Protein AF-A0AAE0TZV7-F1 (afdb_monomer)

Foldseek 3Di:
DDPVVLVVVLVVVLVVQLVVLVPDPPQADADDSLFFKWKWWWWQFALVRQTKIWTQGRSRWIKIARALQLQLQLVVLQVQLVVLVVVVPDDPPPDDPPDDDDDDDDPDDDDPPPKWKKKKKFKDFQPDPPPDPDDDDDDDPPPPPPPDDPGDTDMDIDDDPVSVSSNSSSSSSSGLVSSLSVVVSVVVVVVPDPDPDDPDPDPHTDMIMIIMIGIPVNVVSCVVPADPQFDAPVRCVVVCVRPPLVLVVCQVPVDPPPPDPDDPDDPPDPVVVVVVVVSVVVVVVSVVVVVQVVPWDFDAAWIKGQQQVVLVVLVVVLCCLLVVLVCQLVVCCDPDPPDRSVVSNVVSNVVNVVSVVVVCVQQAPDDDPVQSVVRMDIHQELVSVCSRVVDRSLSVLSSCLQCLVVHSFAEDEDACQSHPHHDPNGRYYHDWHWQSSCSSNQWFWWWFQAPVGIKTWTFHRHNNGSMGIGDAFPDPPQPDFTWMQQDPPPQQPQDDQDDDPPDHGDTARETEIHGGDGGGHGTNHTRRRGGHTYD

pLDDT: mean 75.37, std 18.26, range [24.98, 94.31]

Solvent-accessible surface area (backbone atoms only — not comparable to full-atom values): 30401 Å² total; per-residue (Å²): 132,59,70,69,58,54,53,50,49,53,52,48,59,46,50,54,47,45,55,55,70,69,47,86,65,90,75,45,92,85,60,55,99,75,34,36,50,33,30,40,36,32,39,58,37,39,84,78,57,46,61,29,39,43,36,32,41,68,66,56,28,42,36,20,20,18,24,65,69,39,50,50,49,16,46,56,20,51,52,53,41,53,54,50,56,61,68,65,51,75,73,87,74,89,62,82,78,80,88,76,83,86,81,85,83,83,89,86,75,83,88,71,82,74,86,45,39,36,41,37,39,32,69,45,74,55,85,72,84,84,84,69,82,95,70,94,76,95,78,82,89,72,78,78,81,81,81,69,73,81,62,68,80,41,73,46,81,49,85,49,68,69,56,50,50,53,51,49,53,30,53,45,46,36,28,49,67,47,14,47,51,51,48,53,47,50,53,53,48,64,75,68,51,94,62,96,64,78,85,70,82,77,81,66,72,63,56,39,36,38,41,36,42,33,22,55,58,24,59,57,48,46,75,74,70,54,59,91,56,48,29,50,70,63,54,32,55,74,73,34,68,64,35,60,69,50,39,52,49,57,67,73,42,93,58,88,74,74,79,69,80,76,74,96,69,98,64,70,68,66,58,49,52,53,52,49,51,55,49,53,57,46,54,50,55,48,49,55,50,47,56,58,58,68,65,47,45,74,39,52,36,34,45,34,39,78,43,48,69,61,41,48,52,54,52,48,52,35,46,50,32,43,51,50,20,48,50,51,34,71,71,48,78,89,75,56,94,90,60,64,44,68,56,51,28,52,52,24,45,52,49,30,52,48,51,52,51,52,56,43,73,72,50,43,97,64,83,57,67,71,43,39,77,72,18,32,44,62,27,47,34,47,66,35,42,23,66,72,69,69,50,57,57,58,59,54,51,21,46,53,60,59,42,44,89,86,44,70,48,22,32,16,60,82,40,35,55,86,56,86,50,71,37,95,78,25,23,28,32,80,62,72,44,37,41,36,34,38,42,37,27,24,35,42,49,29,33,29,38,29,97,90,45,46,23,36,41,51,46,55,34,34,87,64,30,64,74,32,77,52,61,58,51,45,73,82,70,85,79,61,75,35,51,32,24,87,42,60,79,86,37,59,46,95,50,62,79,48,75,50,93,96,49,77,73,51,73,44,48,34,35,59,45,39,68,40,82,79,64,34,57,38,57,77,29,38,54,61,63,48,76,37,30,34,57

Structure (mmCIF, N/CA/C/O backbone):
data_AF-A0AAE0TZV7-F1
#
_entry.id   AF-A0AAE0TZV7-F1
#
loop_
_atom_site.group_PDB
_atom_site.id
_atom_site.type_symbol
_atom_site.label_atom_id
_atom_site.label_alt_id
_atom_site.label_comp_id
_atom_site.label_asym_id
_atom_site.label_entity_id
_atom_site.label_seq_id
_atom_site.pdbx_PDB_ins_code
_atom_site.Cartn_x
_atom_site.Cartn_y
_atom_site.Cartn_z
_atom_site.occupancy
_atom_site.B_iso_or_equiv
_atom_site.auth_seq_id
_atom_site.auth_comp_id
_atom_site.auth_asym_id
_atom_site.auth_atom_id
_atom_site.pdbx_PDB_model_num
ATOM 1 N N . MET A 1 1 ? 11.176 -35.484 -20.089 1.00 53.00 1 MET A N 1
ATOM 2 C CA . MET A 1 1 ? 11.597 -34.151 -20.562 1.00 53.00 1 MET A CA 1
ATOM 3 C C . MET A 1 1 ? 12.780 -33.795 -19.692 1.00 53.00 1 MET A C 1
ATOM 5 O O . MET A 1 1 ? 12.581 -33.683 -18.489 1.00 53.00 1 MET A O 1
ATOM 9 N N . ASP A 1 2 ? 13.980 -33.792 -20.265 1.00 75.12 2 ASP A N 1
ATOM 10 C CA . ASP A 1 2 ? 15.231 -33.702 -19.505 1.00 75.12 2 ASP A CA 1
ATOM 11 C C . ASP A 1 2 ? 15.315 -32.369 -18.754 1.00 75.12 2 ASP A C 1
ATOM 13 O O . ASP A 1 2 ? 14.910 -31.328 -19.283 1.00 75.12 2 ASP A O 1
ATOM 17 N N . ASP A 1 3 ? 15.864 -32.372 -17.540 1.00 70.38 3 ASP A N 1
ATOM 18 C CA . ASP A 1 3 ? 15.967 -31.177 -16.687 1.00 70.38 3 ASP A CA 1
ATOM 19 C C . ASP A 1 3 ? 16.711 -30.020 -17.376 1.00 70.38 3 ASP A C 1
ATOM 21 O O . ASP A 1 3 ? 16.391 -28.846 -17.183 1.00 70.38 3 ASP A O 1
ATOM 25 N N . GLN A 1 4 ? 17.620 -30.345 -18.297 1.00 76.75 4 GLN A N 1
ATOM 26 C CA . GLN A 1 4 ? 18.310 -29.383 -19.154 1.00 76.75 4 GLN A CA 1
ATOM 27 C C . GLN A 1 4 ? 17.368 -28.652 -20.130 1.00 76.75 4 GLN A C 1
ATOM 29 O O . GLN A 1 4 ? 17.536 -27.456 -20.376 1.00 76.75 4 GLN A O 1
ATOM 34 N N . GLN A 1 5 ? 16.363 -29.336 -20.686 1.00 77.75 5 GLN A N 1
ATOM 35 C CA . GLN A 1 5 ? 15.369 -28.706 -21.562 1.00 77.75 5 GLN A CA 1
ATOM 36 C C . GLN A 1 5 ? 14.469 -27.759 -20.769 1.00 77.75 5 GLN A C 1
ATOM 38 O O . GLN A 1 5 ? 14.193 -26.654 -21.233 1.00 77.75 5 GLN A O 1
ATOM 43 N N . ARG A 1 6 ? 14.074 -28.147 -19.552 1.00 72.06 6 ARG A N 1
ATOM 44 C CA . ARG A 1 6 ? 13.277 -27.297 -18.656 1.00 72.06 6 ARG A CA 1
ATOM 45 C C . ARG A 1 6 ? 14.041 -26.036 -18.270 1.00 72.06 6 ARG A C 1
ATOM 47 O O . ARG A 1 6 ? 13.497 -24.941 -18.384 1.00 72.06 6 ARG A O 1
ATOM 54 N N . ALA A 1 7 ? 15.318 -26.178 -17.904 1.00 76.50 7 ALA A N 1
ATOM 55 C CA . ALA A 1 7 ? 16.164 -25.051 -17.526 1.00 76.50 7 ALA A CA 1
ATOM 56 C C . ALA A 1 7 ? 16.327 -24.059 -18.681 1.00 76.50 7 ALA A C 1
ATOM 58 O O . ALA A 1 7 ? 16.205 -22.847 -18.503 1.00 76.50 7 ALA A O 1
ATOM 59 N N . ARG A 1 8 ? 16.517 -24.584 -19.894 1.00 81.56 8 ARG A N 1
ATOM 60 C CA . ARG A 1 8 ? 16.590 -23.775 -21.109 1.00 81.56 8 ARG A CA 1
ATOM 61 C C . ARG A 1 8 ? 15.303 -22.988 -21.358 1.00 81.56 8 ARG A C 1
ATOM 63 O O . ARG A 1 8 ? 15.400 -21.821 -21.719 1.00 81.56 8 ARG A O 1
ATOM 70 N N . VAL A 1 9 ? 14.129 -23.593 -21.171 1.00 80.94 9 VAL A N 1
ATOM 71 C CA . VAL A 1 9 ? 12.839 -22.912 -21.383 1.00 80.94 9 VAL A CA 1
ATOM 72 C C . VAL A 1 9 ? 12.686 -21.717 -20.441 1.00 80.94 9 VAL A C 1
ATOM 74 O O . VAL A 1 9 ? 12.432 -20.617 -20.919 1.00 80.94 9 VAL A O 1
ATOM 77 N N . GLY A 1 10 ? 12.930 -21.880 -19.137 1.00 74.88 10 GLY A N 1
ATOM 78 C CA . GLY A 1 10 ? 12.787 -20.764 -18.189 1.00 74.88 10 GLY A CA 1
ATOM 79 C C . GLY A 1 10 ? 13.777 -19.619 -18.420 1.00 74.88 10 GLY A C 1
ATOM 80 O O . GLY A 1 10 ? 13.414 -18.444 -18.321 1.00 74.88 10 GLY A O 1
ATOM 81 N N . ILE A 1 11 ? 15.022 -19.946 -18.787 1.00 80.50 11 ILE A N 1
ATOM 82 C CA . ILE A 1 11 ? 16.030 -18.936 -19.140 1.00 80.50 11 ILE A CA 1
ATOM 83 C C . ILE A 1 11 ? 15.606 -18.175 -20.401 1.00 80.50 11 ILE A C 1
ATOM 85 O O . ILE A 1 11 ? 15.669 -16.946 -20.416 1.00 80.50 11 ILE A O 1
ATOM 89 N N . MET A 1 12 ? 15.143 -18.881 -21.439 1.00 84.25 12 MET A N 1
ATOM 90 C CA . MET A 1 12 ? 14.682 -18.252 -22.680 1.00 84.25 12 MET A CA 1
ATOM 91 C C . MET A 1 12 ? 13.460 -17.362 -22.445 1.00 84.25 12 MET A C 1
ATOM 93 O O . MET A 1 12 ? 13.467 -16.219 -22.880 1.00 84.25 12 MET A O 1
ATOM 97 N N . GLU A 1 13 ? 12.470 -17.807 -21.667 1.00 79.25 13 GLU A N 1
ATOM 98 C CA . GLU A 1 13 ? 11.297 -16.984 -21.328 1.00 79.25 13 GLU A CA 1
ATOM 99 C C . GLU A 1 13 ? 11.658 -15.696 -20.581 1.00 79.25 13 GLU A C 1
ATOM 101 O O . GLU A 1 13 ? 10.962 -14.679 -20.698 1.00 79.25 13 GLU A O 1
ATOM 106 N N . THR A 1 14 ? 12.725 -15.734 -19.784 1.00 76.75 14 THR A N 1
ATOM 107 C CA . THR A 1 14 ? 13.214 -14.554 -19.074 1.00 76.75 14 THR A CA 1
ATOM 108 C C . THR A 1 14 ? 13.961 -13.614 -20.009 1.00 76.75 14 THR A C 1
ATOM 110 O O . THR A 1 14 ? 13.716 -12.408 -19.995 1.00 76.75 14 THR A O 1
ATOM 113 N N . LEU A 1 15 ? 14.842 -14.158 -20.851 1.00 81.81 15 LEU A N 1
ATOM 114 C CA . LEU A 1 15 ? 15.568 -13.387 -21.857 1.00 81.81 15 LEU A CA 1
ATOM 115 C C . LEU A 1 15 ? 14.615 -12.718 -22.846 1.00 81.81 15 LEU A C 1
ATOM 117 O O . LEU A 1 15 ? 14.776 -11.532 -23.122 1.00 81.81 15 LEU A O 1
ATOM 121 N N . ASP A 1 16 ? 13.593 -13.435 -23.308 1.00 83.50 16 ASP A N 1
ATOM 122 C CA . ASP A 1 16 ? 12.562 -12.904 -24.198 1.00 83.50 16 ASP A CA 1
ATOM 123 C C . ASP A 1 16 ? 11.836 -11.719 -23.561 1.00 83.50 16 ASP A C 1
ATOM 125 O O . ASP A 1 16 ? 11.567 -10.720 -24.228 1.00 83.50 16 ASP A O 1
ATOM 129 N N . TYR A 1 17 ? 11.557 -11.789 -22.256 1.00 80.00 17 TYR A N 1
ATOM 130 C CA . TYR A 1 17 ? 10.959 -10.665 -21.545 1.00 80.00 17 TYR A CA 1
ATOM 131 C C . TYR A 1 17 ? 11.912 -9.474 -21.440 1.00 80.00 17 TYR A C 1
ATOM 133 O O . TYR A 1 17 ? 11.507 -8.350 -21.725 1.00 80.00 17 TYR A O 1
ATOM 141 N N . ILE A 1 18 ? 13.170 -9.704 -21.055 1.00 80.19 18 ILE A N 1
ATOM 142 C CA . ILE A 1 18 ? 14.171 -8.636 -20.938 1.00 80.19 18 ILE A CA 1
ATOM 143 C C . ILE A 1 18 ? 14.336 -7.944 -22.292 1.00 80.19 18 ILE A C 1
ATOM 145 O O . ILE A 1 18 ? 14.189 -6.729 -22.378 1.00 80.19 18 ILE A O 1
ATOM 149 N N . LEU A 1 19 ? 14.551 -8.705 -23.365 1.00 81.62 19 LEU A N 1
ATOM 150 C CA . LEU A 1 19 ? 14.668 -8.170 -24.722 1.00 81.62 19 LEU A CA 1
ATOM 151 C C . LEU A 1 19 ? 13.391 -7.437 -25.152 1.00 81.62 19 LEU A C 1
ATOM 153 O O . LEU A 1 19 ? 13.474 -6.339 -25.699 1.00 81.62 19 LEU A O 1
ATOM 157 N N . GLY A 1 20 ? 12.220 -7.997 -24.839 1.00 78.31 20 GLY A N 1
ATOM 158 C CA . GLY A 1 20 ? 10.921 -7.366 -25.066 1.00 78.31 20 GLY A CA 1
ATOM 159 C C . GLY A 1 20 ? 10.764 -6.023 -24.351 1.00 78.31 20 GLY A C 1
ATOM 160 O O . GLY A 1 20 ? 10.270 -5.078 -24.953 1.00 78.31 20 GLY A O 1
ATOM 161 N N . SER A 1 21 ? 11.229 -5.915 -23.104 1.00 72.88 21 SER A N 1
ATOM 162 C CA . SER A 1 21 ? 11.164 -4.682 -22.304 1.00 72.88 21 SER A CA 1
ATOM 163 C C . SER A 1 21 ? 12.134 -3.590 -22.777 1.00 72.88 21 SER A C 1
ATOM 165 O O . SER A 1 21 ? 11.931 -2.411 -22.497 1.00 72.88 21 SER A O 1
ATOM 167 N N . LEU A 1 22 ? 13.192 -3.980 -23.497 1.00 73.19 22 LEU A N 1
ATOM 168 C CA . LEU A 1 22 ? 14.193 -3.070 -24.062 1.00 73.19 22 LEU A CA 1
ATOM 169 C C . LEU A 1 22 ? 13.792 -2.545 -25.445 1.00 73.19 22 LEU A C 1
ATOM 171 O O . LEU A 1 22 ? 14.218 -1.458 -25.847 1.00 73.19 22 LEU A O 1
ATOM 175 N N . LEU A 1 23 ? 12.981 -3.309 -26.180 1.00 72.50 23 LEU A N 1
ATOM 176 C CA . LEU A 1 23 ? 12.452 -2.896 -27.473 1.00 72.50 23 LEU A CA 1
ATOM 177 C C . LEU A 1 23 ? 11.507 -1.694 -27.288 1.00 72.50 23 LEU A C 1
ATOM 179 O O . LEU A 1 23 ? 10.650 -1.719 -26.408 1.00 72.50 23 LEU A O 1
ATOM 183 N N . PRO A 1 24 ? 11.636 -0.627 -28.102 1.00 63.22 24 PRO A N 1
ATOM 184 C CA . PRO A 1 24 ? 10.729 0.510 -28.035 1.00 63.22 24 PRO A CA 1
ATOM 185 C C . PRO A 1 24 ? 9.300 0.054 -28.340 1.00 63.22 24 PRO A C 1
ATOM 187 O O . PRO A 1 24 ? 8.975 -0.314 -29.473 1.00 63.22 24 PRO A O 1
ATOM 190 N N . GLY A 1 25 ? 8.435 0.091 -27.331 1.00 60.03 25 GLY A N 1
ATOM 191 C CA . GLY A 1 25 ? 7.009 -0.058 -27.527 1.00 60.03 25 GLY A CA 1
ATOM 192 C C . GLY A 1 25 ? 6.451 1.215 -28.153 1.00 60.03 25 GLY A C 1
ATOM 193 O O . GLY A 1 25 ? 6.397 2.263 -27.526 1.00 60.03 25 GLY A O 1
ATOM 194 N N . ASN A 1 26 ? 5.919 1.146 -29.376 1.00 58.75 26 ASN A N 1
ATOM 195 C CA . ASN A 1 26 ? 5.048 2.211 -29.912 1.00 58.75 26 ASN A CA 1
ATOM 196 C C . ASN A 1 26 ? 3.666 2.226 -29.214 1.00 58.75 26 ASN A C 1
ATOM 198 O O . ASN A 1 26 ? 2.642 2.560 -29.816 1.00 58.75 26 ASN A O 1
ATOM 202 N N . ARG A 1 27 ? 3.598 1.767 -27.961 1.00 63.62 27 ARG A N 1
ATOM 203 C CA . ARG A 1 27 ? 2.347 1.517 -27.245 1.00 63.62 27 ARG A CA 1
ATOM 204 C C . ARG A 1 27 ? 1.827 2.762 -26.554 1.00 63.62 27 ARG A C 1
ATOM 206 O O . ARG A 1 27 ? 0.609 2.879 -26.418 1.00 63.62 27 ARG A O 1
ATOM 213 N N . HIS A 1 28 ? 2.699 3.713 -26.222 1.00 65.12 28 HIS A N 1
ATOM 214 C CA . HIS A 1 28 ? 2.279 4.953 -25.595 1.00 65.12 28 HIS A CA 1
ATOM 215 C C . HIS A 1 28 ? 2.006 6.079 -26.612 1.00 65.12 28 HIS A C 1
ATOM 217 O O . HIS A 1 28 ? 2.923 6.593 -27.250 1.00 65.12 28 HIS A O 1
ATOM 223 N N . PRO A 1 29 ? 0.751 6.555 -26.728 1.00 60.69 29 PRO A N 1
ATOM 224 C CA . PRO A 1 29 ? 0.433 7.762 -27.480 1.00 60.69 29 PRO A CA 1
ATOM 225 C C . PRO A 1 29 ? 0.683 8.992 -26.590 1.00 60.69 29 PRO A C 1
ATOM 227 O O . PRO A 1 29 ? -0.175 9.359 -25.778 1.00 60.69 29 PRO A O 1
ATOM 230 N N . GLY A 1 30 ? 1.863 9.610 -26.669 1.00 65.56 30 GLY A N 1
ATOM 231 C CA . GLY A 1 30 ? 2.091 10.895 -25.987 1.00 65.56 30 GLY A CA 1
ATOM 232 C C . GLY A 1 30 ? 3.537 11.345 -25.803 1.00 65.56 30 GLY A C 1
ATOM 233 O O . GLY A 1 30 ? 3.759 12.552 -25.699 1.00 65.56 30 GLY A O 1
ATOM 234 N N . PHE A 1 31 ? 4.495 10.417 -25.795 1.00 75.38 31 PHE A N 1
ATOM 235 C CA . PHE A 1 31 ? 5.924 10.723 -25.706 1.00 75.38 31 PHE A CA 1
ATOM 236 C C . PHE A 1 31 ? 6.674 10.207 -26.937 1.00 75.38 31 PHE A C 1
ATOM 238 O O . PHE A 1 31 ? 6.279 9.212 -27.547 1.00 75.38 31 PHE A O 1
ATOM 245 N N . GLY A 1 32 ? 7.715 10.934 -27.336 1.00 72.62 32 GLY A N 1
ATOM 246 C CA . GLY A 1 32 ? 8.608 10.555 -28.427 1.00 72.62 32 GLY A CA 1
ATOM 247 C C . GLY A 1 32 ? 9.501 9.365 -28.068 1.00 72.62 32 GLY A C 1
ATOM 248 O O . GLY A 1 32 ? 9.641 8.991 -26.910 1.00 72.62 32 GLY A O 1
ATOM 249 N N . VAL A 1 33 ? 10.167 8.781 -29.069 1.00 75.94 33 VAL A N 1
ATOM 250 C CA . VAL A 1 33 ? 11.055 7.612 -28.884 1.00 75.94 33 VAL A CA 1
ATOM 251 C C . VAL A 1 33 ? 12.212 7.904 -27.916 1.00 75.94 33 VAL A C 1
ATOM 253 O O . VAL A 1 33 ? 12.661 6.999 -27.208 1.00 75.94 33 VAL A O 1
ATOM 256 N N . THR A 1 34 ? 12.674 9.156 -27.889 1.00 78.12 34 THR A N 1
ATOM 257 C CA . THR A 1 34 ? 13.744 9.666 -27.024 1.00 78.12 34 THR A CA 1
ATOM 258 C C . THR A 1 34 ? 13.240 10.188 -25.681 1.00 78.12 34 THR A C 1
ATOM 260 O O . THR A 1 34 ? 14.048 10.392 -24.790 1.00 78.12 34 THR A O 1
ATOM 263 N N . GLU A 1 35 ? 11.929 10.368 -25.504 1.00 86.94 35 GLU A N 1
ATOM 264 C CA . GLU A 1 35 ? 11.325 10.870 -24.270 1.00 86.94 35 GLU A CA 1
ATOM 265 C C . GLU A 1 35 ? 10.877 9.678 -23.412 1.00 86.94 35 GLU A C 1
ATOM 267 O O . GLU A 1 35 ? 9.772 9.162 -23.578 1.00 86.94 35 GLU A O 1
ATOM 272 N N . TYR A 1 36 ? 11.722 9.221 -22.486 1.00 87.56 36 TYR A N 1
ATOM 273 C CA . TYR A 1 36 ? 11.355 8.107 -21.611 1.00 87.56 36 TYR A CA 1
ATOM 274 C C . TYR A 1 36 ? 11.783 8.289 -20.155 1.00 87.56 36 TYR A C 1
ATOM 276 O O . TYR A 1 36 ? 12.715 9.027 -19.822 1.00 87.56 36 TYR A O 1
ATOM 284 N N . GLU A 1 37 ? 11.084 7.560 -19.289 1.00 90.69 37 GLU A N 1
ATOM 285 C CA . GLU A 1 37 ? 11.398 7.357 -17.882 1.00 90.69 37 GLU A CA 1
ATOM 286 C C . GLU A 1 37 ? 11.106 5.897 -17.531 1.00 90.69 37 GLU A C 1
ATOM 288 O O . GLU A 1 37 ? 10.023 5.396 -17.798 1.00 90.69 37 GLU A O 1
ATOM 293 N N . VAL A 1 38 ? 12.073 5.224 -16.915 1.00 92.44 38 VAL A N 1
ATOM 294 C CA . VAL A 1 38 ? 11.896 3.914 -16.285 1.00 92.44 38 VAL A CA 1
ATOM 295 C C . VAL A 1 38 ? 12.211 4.094 -14.813 1.00 92.44 38 VAL A C 1
ATOM 297 O O . VAL A 1 38 ? 13.266 4.630 -14.459 1.00 92.44 38 VAL A O 1
ATOM 300 N N . SER A 1 39 ? 11.307 3.676 -13.935 1.00 93.38 39 SER A N 1
ATOM 301 C CA . SER A 1 39 ? 11.485 3.863 -12.498 1.00 93.38 39 SER A CA 1
ATOM 302 C C . SER A 1 39 ? 11.117 2.610 -11.734 1.00 93.38 39 SER A C 1
ATOM 304 O O . SER A 1 39 ? 10.121 1.958 -12.013 1.00 93.38 39 SER A O 1
ATOM 306 N N . SER A 1 40 ? 11.912 2.292 -10.724 1.00 93.94 40 SER A N 1
ATOM 307 C CA . SER A 1 40 ? 11.634 1.205 -9.808 1.00 93.94 40 SER A CA 1
ATOM 308 C C . SER A 1 40 ? 11.879 1.658 -8.384 1.00 93.94 40 SER A C 1
ATOM 310 O O . SER A 1 40 ? 12.897 2.282 -8.083 1.00 93.94 40 SER A O 1
ATOM 312 N N . VAL A 1 41 ? 10.956 1.324 -7.491 1.00 92.94 41 VAL A N 1
ATOM 313 C CA . VAL A 1 41 ? 11.071 1.641 -6.073 1.00 92.94 41 VAL A CA 1
ATOM 314 C C . VAL A 1 41 ? 10.710 0.424 -5.235 1.00 92.94 41 VAL A C 1
ATOM 316 O O . VAL A 1 41 ? 9.635 -0.152 -5.379 1.00 92.94 41 VAL A O 1
ATOM 319 N N . VAL A 1 42 ? 11.624 0.047 -4.347 1.00 90.94 42 VAL A N 1
ATOM 320 C CA . VAL A 1 42 ? 11.371 -0.860 -3.233 1.00 90.94 42 VAL A CA 1
ATOM 321 C C . VAL A 1 42 ? 11.261 -0.022 -1.986 1.00 90.94 42 VAL A C 1
ATOM 323 O O . VAL A 1 42 ? 12.225 0.619 -1.550 1.00 90.94 42 VAL A O 1
ATOM 326 N N . MET A 1 43 ? 10.070 -0.028 -1.416 1.00 84.81 43 MET A N 1
ATOM 327 C CA . MET A 1 43 ? 9.782 0.756 -0.242 1.00 84.81 43 MET A CA 1
ATOM 328 C C . MET A 1 43 ? 8.936 0.006 0.767 1.00 84.81 43 MET A C 1
ATOM 330 O O . MET A 1 43 ? 8.164 -0.896 0.445 1.00 84.81 43 MET A O 1
ATOM 334 N N . GLU A 1 44 ? 9.111 0.425 2.012 1.00 81.25 44 GLU A N 1
ATOM 335 C CA . GLU A 1 44 ? 8.244 0.052 3.115 1.00 81.25 44 GLU A CA 1
ATOM 336 C C . GLU A 1 44 ? 6.982 0.899 2.997 1.00 81.25 44 GLU A C 1
ATOM 338 O O . GLU A 1 44 ? 7.023 2.123 3.154 1.00 81.25 44 GLU A O 1
ATOM 343 N N . THR A 1 45 ? 5.883 0.248 2.644 1.00 70.81 45 THR A N 1
ATOM 344 C CA . THR A 1 45 ? 4.545 0.840 2.645 1.00 70.81 45 THR A CA 1
ATOM 345 C C . THR A 1 45 ? 3.665 0.015 3.577 1.00 70.81 45 THR A C 1
ATOM 347 O O . THR A 1 45 ? 4.115 -0.971 4.167 1.00 70.81 45 THR A O 1
ATOM 350 N N . GLY A 1 46 ? 2.424 0.439 3.797 1.00 63.28 46 GLY A N 1
ATOM 351 C CA . GLY A 1 46 ? 1.557 -0.267 4.731 1.00 63.28 46 GLY A CA 1
ATOM 352 C C . GLY A 1 46 ? 1.525 0.323 6.135 1.00 63.28 46 GLY A C 1
ATOM 353 O O . GLY A 1 46 ? 2.342 1.154 6.536 1.00 63.28 46 GLY A O 1
ATOM 354 N N . PHE A 1 47 ? 0.590 -0.192 6.927 1.00 63.41 47 PHE A N 1
ATOM 355 C CA . PHE A 1 47 ? 0.482 0.093 8.356 1.00 63.41 47 PHE A CA 1
ATOM 356 C C . PHE A 1 47 ? 1.611 -0.565 9.189 1.00 63.41 47 PHE A C 1
ATOM 358 O O . PHE A 1 47 ? 1.949 -0.071 10.267 1.00 63.41 47 PHE A O 1
ATOM 365 N N . GLN A 1 48 ? 2.229 -1.640 8.678 1.00 67.88 48 GLN A N 1
ATOM 366 C CA . GLN A 1 48 ? 3.294 -2.416 9.343 1.00 67.88 48 GLN A CA 1
ATOM 367 C C . GLN A 1 48 ? 4.636 -2.425 8.590 1.00 67.88 48 GLN A C 1
ATOM 369 O O . GLN A 1 48 ? 5.430 -3.341 8.777 1.00 67.88 48 GLN A O 1
ATOM 374 N N . ASP A 1 49 ? 4.894 -1.425 7.741 1.00 72.25 49 ASP A N 1
ATOM 375 C CA . ASP A 1 49 ? 6.168 -1.270 7.015 1.00 72.25 49 ASP A CA 1
ATOM 376 C C . ASP A 1 49 ? 6.590 -2.529 6.230 1.00 72.25 49 ASP A C 1
ATOM 378 O O . ASP A 1 49 ? 7.763 -2.911 6.213 1.00 72.25 49 ASP A O 1
ATOM 382 N N . PHE A 1 50 ? 5.632 -3.192 5.574 1.00 79.44 50 PHE A N 1
ATOM 383 C CA . PHE A 1 50 ? 5.953 -4.336 4.730 1.00 79.44 50 PHE A CA 1
ATOM 384 C C . PHE A 1 50 ? 6.571 -3.862 3.414 1.00 79.44 50 PHE A C 1
ATOM 386 O O . PHE A 1 50 ? 6.334 -2.749 2.935 1.00 79.44 50 PHE A O 1
ATOM 393 N N . GLN A 1 51 ? 7.413 -4.710 2.835 1.00 87.56 51 GLN A N 1
ATOM 394 C CA . GLN A 1 51 ? 8.139 -4.352 1.631 1.00 87.56 51 GLN A CA 1
ATOM 395 C C . GLN A 1 51 ? 7.254 -4.492 0.401 1.00 87.56 51 GLN A C 1
ATOM 397 O O . GLN A 1 51 ? 6.519 -5.464 0.236 1.00 87.56 51 GLN A O 1
ATOM 402 N N . THR A 1 52 ? 7.348 -3.497 -0.467 1.00 90.19 52 THR A N 1
ATOM 403 C CA . THR A 1 52 ? 6.609 -3.429 -1.720 1.00 90.19 52 THR A CA 1
ATOM 404 C C . THR A 1 52 ? 7.533 -2.954 -2.818 1.00 90.19 52 THR A C 1
ATOM 406 O O . THR A 1 52 ? 8.324 -2.032 -2.610 1.00 90.19 52 THR A O 1
ATOM 409 N N . LEU A 1 53 ? 7.433 -3.589 -3.978 1.00 93.12 53 LEU A N 1
ATOM 410 C CA . LEU A 1 53 ? 8.118 -3.195 -5.194 1.00 93.12 53 LEU A CA 1
ATOM 411 C C . LEU A 1 53 ? 7.080 -2.627 -6.156 1.00 93.12 53 LEU A C 1
ATOM 413 O O . LEU A 1 53 ? 6.141 -3.320 -6.549 1.00 93.12 53 LEU A O 1
ATOM 417 N N . LEU A 1 54 ? 7.273 -1.368 -6.533 1.00 93.94 54 LEU A N 1
ATOM 418 C CA . LEU A 1 54 ? 6.569 -0.708 -7.623 1.00 93.94 54 LEU A CA 1
ATOM 419 C C . LEU A 1 54 ? 7.557 -0.484 -8.761 1.00 93.94 54 LEU A C 1
ATOM 421 O O . LEU A 1 54 ? 8.669 0.005 -8.547 1.00 93.94 54 LEU A O 1
ATOM 425 N N . PHE A 1 55 ? 7.135 -0.810 -9.971 1.00 94.31 55 PHE A N 1
ATOM 426 C CA . PHE A 1 55 ? 7.919 -0.626 -11.175 1.00 94.31 55 PHE A CA 1
ATOM 427 C C . PHE A 1 55 ? 7.067 0.052 -12.240 1.00 94.31 55 PHE A C 1
ATOM 429 O O . PHE A 1 55 ? 5.935 -0.352 -12.501 1.00 94.31 55 PHE A O 1
ATOM 436 N N . GLN A 1 56 ? 7.638 1.084 -12.838 1.00 93.25 56 GLN A N 1
ATOM 437 C CA . GLN A 1 56 ? 7.132 1.796 -13.990 1.00 93.25 56 GLN A CA 1
ATOM 438 C C . GLN A 1 56 ? 8.062 1.509 -15.162 1.00 93.25 56 GLN A C 1
ATOM 440 O O . GLN A 1 56 ? 9.258 1.817 -15.099 1.00 93.25 56 GLN A O 1
ATOM 445 N N . ASP A 1 57 ? 7.505 0.914 -16.210 1.00 89.56 57 ASP A N 1
ATOM 446 C CA . ASP A 1 57 ? 8.256 0.609 -17.418 1.00 89.56 57 ASP A CA 1
ATOM 447 C C . ASP A 1 57 ? 8.404 1.830 -18.338 1.00 89.56 57 ASP A C 1
ATOM 449 O O . ASP A 1 57 ? 7.892 2.918 -18.068 1.00 89.56 57 ASP A O 1
ATOM 453 N N . ARG A 1 58 ? 9.126 1.629 -19.443 1.00 86.25 58 ARG A N 1
ATOM 454 C CA . ARG A 1 58 ? 9.362 2.651 -20.469 1.00 86.25 58 ARG A CA 1
ATOM 455 C C . ARG A 1 58 ? 8.071 3.126 -21.143 1.00 86.25 58 ARG A C 1
ATOM 457 O O . ARG A 1 58 ? 8.004 4.274 -21.577 1.00 86.25 58 ARG A O 1
ATOM 464 N N . ASP A 1 59 ? 7.077 2.249 -21.243 1.00 85.50 59 ASP A N 1
ATOM 465 C CA . ASP A 1 59 ? 5.776 2.551 -21.826 1.00 85.50 59 ASP A CA 1
ATOM 466 C C . ASP A 1 59 ? 4.837 3.211 -20.799 1.00 85.50 59 ASP A C 1
ATOM 468 O O . ASP A 1 59 ? 3.727 3.586 -21.160 1.00 85.50 59 ASP A O 1
ATOM 472 N N . PHE A 1 60 ? 5.288 3.473 -19.565 1.00 87.94 60 PHE A N 1
ATOM 473 C CA . PHE A 1 60 ? 4.512 4.035 -18.451 1.00 87.94 60 PHE A CA 1
ATOM 474 C C . PHE A 1 60 ? 3.392 3.111 -17.950 1.00 87.94 60 PHE A C 1
ATOM 476 O O . PHE A 1 60 ? 2.410 3.561 -17.354 1.00 87.94 60 PHE A O 1
ATOM 483 N N . GLU A 1 61 ? 3.550 1.810 -18.166 1.00 89.81 61 GLU A N 1
ATOM 484 C CA . GLU A 1 61 ? 2.769 0.764 -17.525 1.00 89.81 61 GLU A CA 1
ATOM 485 C C . GLU A 1 61 ? 3.324 0.488 -16.124 1.00 89.81 61 GLU A C 1
ATOM 487 O O . GLU A 1 61 ? 4.516 0.652 -15.840 1.00 89.81 61 GLU A O 1
ATOM 492 N N . TYR A 1 62 ? 2.440 0.073 -15.221 1.00 92.50 62 TYR A N 1
ATOM 493 C CA . TYR A 1 62 ? 2.780 -0.145 -13.821 1.00 92.50 62 TYR A CA 1
ATOM 494 C C . TYR A 1 62 ? 2.695 -1.618 -13.477 1.00 92.50 62 TYR A C 1
ATOM 496 O O . TYR A 1 62 ? 1.708 -2.294 -13.772 1.00 92.50 62 TYR A O 1
ATOM 504 N N . THR A 1 63 ? 3.713 -2.101 -12.782 1.00 92.88 63 THR A N 1
ATOM 505 C CA . THR A 1 63 ? 3.747 -3.449 -12.228 1.00 92.88 63 THR A CA 1
ATOM 506 C C . THR A 1 63 ? 4.141 -3.388 -10.767 1.00 92.88 63 THR A C 1
ATOM 508 O O . THR A 1 63 ? 4.913 -2.523 -10.347 1.00 92.88 63 THR A O 1
ATOM 511 N N . SER A 1 64 ? 3.592 -4.292 -9.967 1.00 92.81 64 SER A N 1
ATOM 512 C CA . SER A 1 64 ? 3.888 -4.333 -8.545 1.00 92.81 64 SER A CA 1
ATOM 513 C C . SER A 1 64 ? 3.865 -5.734 -7.967 1.00 92.81 64 SER A C 1
ATOM 515 O O . SER A 1 64 ? 3.192 -6.636 -8.472 1.00 92.81 64 SER A O 1
ATOM 517 N N . THR A 1 65 ? 4.603 -5.887 -6.872 1.00 92.25 65 THR A N 1
ATOM 518 C CA . THR A 1 65 ? 4.603 -7.078 -6.027 1.00 92.25 65 THR A CA 1
ATOM 519 C C . THR A 1 65 ? 4.886 -6.697 -4.575 1.00 92.25 65 THR A C 1
ATOM 521 O O . THR A 1 65 ? 5.541 -5.694 -4.284 1.00 92.25 65 THR A O 1
ATOM 524 N N . SER A 1 66 ? 4.370 -7.495 -3.652 1.00 90.38 66 SER A N 1
ATOM 525 C CA . SER A 1 66 ? 4.700 -7.456 -2.219 1.00 90.38 66 SER A CA 1
ATOM 526 C C . SER A 1 66 ? 4.963 -8.861 -1.670 1.00 90.38 66 SER A C 1
ATOM 528 O O . SER A 1 66 ? 4.977 -9.080 -0.458 1.00 90.38 66 SER A O 1
ATOM 530 N N . ASP A 1 67 ? 5.119 -9.830 -2.572 1.00 89.25 67 ASP A N 1
ATOM 531 C CA . ASP A 1 67 ? 5.493 -11.192 -2.243 1.00 89.25 67 ASP A CA 1
ATOM 532 C C . ASP A 1 67 ? 6.977 -11.237 -1.864 1.00 89.25 67 ASP A C 1
ATOM 534 O O . ASP A 1 67 ? 7.835 -10.712 -2.580 1.00 89.25 67 ASP A O 1
ATOM 538 N N . ALA A 1 68 ? 7.278 -11.844 -0.716 1.00 86.31 68 ALA A N 1
ATOM 539 C CA . ALA A 1 68 ? 8.629 -11.854 -0.163 1.00 86.31 68 ALA A CA 1
ATOM 540 C C . ALA A 1 68 ? 9.624 -12.576 -1.085 1.00 86.31 68 ALA A C 1
ATOM 542 O O . ALA A 1 68 ? 10.750 -12.108 -1.256 1.00 86.31 68 ALA A O 1
ATOM 543 N N . ASP A 1 69 ? 9.204 -13.666 -1.733 1.00 85.44 69 ASP A N 1
ATOM 544 C CA . ASP A 1 69 ? 10.071 -14.427 -2.635 1.00 85.44 69 ASP A CA 1
ATOM 545 C C . ASP A 1 69 ? 10.391 -13.614 -3.891 1.00 85.44 69 ASP A C 1
ATOM 547 O O . ASP A 1 69 ? 11.549 -13.504 -4.295 1.00 85.44 69 ASP A O 1
ATOM 551 N N . GLN A 1 70 ? 9.390 -12.956 -4.482 1.00 88.38 70 GLN A N 1
ATOM 552 C CA . GLN A 1 70 ? 9.615 -12.080 -5.633 1.00 88.38 70 GLN A CA 1
ATOM 553 C C . GLN A 1 70 ? 10.499 -10.871 -5.313 1.00 88.38 70 GLN A C 1
ATOM 555 O O . GLN A 1 70 ? 11.331 -10.482 -6.140 1.00 88.38 70 GLN A O 1
ATOM 560 N N . LEU A 1 71 ? 10.356 -10.294 -4.118 1.00 89.50 71 LEU A N 1
ATOM 561 C CA . LEU A 1 71 ? 11.240 -9.233 -3.636 1.00 89.50 71 LEU A CA 1
ATOM 562 C C . LEU A 1 71 ? 12.683 -9.723 -3.483 1.00 89.50 71 LEU A C 1
ATOM 564 O O . LEU A 1 71 ? 13.610 -8.998 -3.847 1.00 89.50 71 LEU A O 1
ATOM 568 N N . ASN A 1 72 ? 12.882 -10.960 -3.023 1.0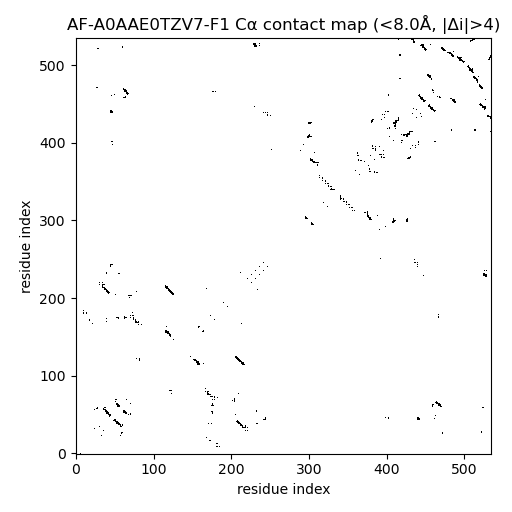0 87.62 72 ASN A N 1
ATOM 569 C CA . ASN A 1 72 ? 14.205 -11.577 -2.927 1.00 87.62 72 ASN A CA 1
ATOM 570 C C . ASN A 1 72 ? 14.852 -11.799 -4.300 1.00 87.62 72 ASN A C 1
ATOM 572 O O . ASN A 1 72 ? 16.056 -11.587 -4.445 1.00 87.62 72 ASN A O 1
ATOM 576 N N . PHE A 1 73 ? 14.081 -12.171 -5.326 1.00 87.56 73 PHE A N 1
ATOM 577 C CA . PHE A 1 73 ? 14.611 -12.250 -6.692 1.00 87.56 73 PHE A CA 1
ATOM 578 C C . PHE A 1 73 ? 14.968 -10.865 -7.244 1.00 87.56 73 PHE A C 1
ATOM 580 O O . PHE A 1 73 ? 16.057 -10.681 -7.790 1.00 87.56 73 PHE A O 1
ATOM 587 N N . ALA A 1 74 ? 14.108 -9.866 -7.022 1.00 90.44 74 ALA A N 1
ATOM 588 C CA . ALA A 1 74 ? 14.366 -8.495 -7.459 1.00 90.44 74 ALA A CA 1
ATOM 589 C C . ALA A 1 74 ? 15.596 -7.881 -6.762 1.00 90.44 74 ALA A C 1
ATOM 591 O O . ALA A 1 74 ? 16.341 -7.114 -7.377 1.00 90.44 74 ALA A O 1
ATOM 592 N N . HIS A 1 75 ? 15.847 -8.243 -5.498 1.00 90.69 75 HIS A N 1
ATOM 593 C CA . HIS A 1 75 ? 16.998 -7.793 -4.711 1.00 90.69 75 HIS A CA 1
ATOM 594 C C . HIS A 1 75 ? 18.334 -8.024 -5.429 1.00 90.69 75 HIS A C 1
ATOM 596 O O . HIS A 1 75 ? 19.190 -7.139 -5.431 1.00 90.69 75 HIS A O 1
ATOM 602 N N . ALA A 1 76 ? 18.506 -9.176 -6.089 1.00 88.38 76 ALA A N 1
ATOM 603 C CA . ALA A 1 76 ? 19.714 -9.463 -6.858 1.00 88.38 76 ALA A CA 1
ATOM 604 C C . ALA A 1 76 ? 19.917 -8.447 -7.996 1.00 88.38 76 ALA A C 1
ATOM 606 O O . ALA A 1 76 ? 21.020 -7.918 -8.151 1.00 88.38 76 ALA A O 1
ATOM 607 N N . GLY A 1 77 ? 18.848 -8.107 -8.725 1.00 89.25 77 GLY A N 1
ATOM 608 C CA . GLY A 1 77 ? 18.868 -7.085 -9.775 1.00 89.25 77 GLY A CA 1
ATOM 609 C C . GLY A 1 77 ? 19.255 -5.702 -9.243 1.00 89.25 77 GLY A C 1
ATOM 610 O O . GLY A 1 77 ? 20.142 -5.054 -9.798 1.00 89.25 77 GLY A O 1
ATOM 611 N N . PHE A 1 78 ? 18.678 -5.277 -8.114 1.00 92.19 78 PHE A N 1
ATOM 612 C CA . PHE A 1 78 ? 19.036 -3.999 -7.483 1.00 92.19 78 PHE A CA 1
ATOM 613 C C . PHE A 1 78 ? 20.477 -3.954 -6.985 1.00 92.19 78 PHE A C 1
ATOM 615 O O . PHE A 1 78 ? 21.153 -2.942 -7.158 1.00 92.19 78 PHE A O 1
ATOM 622 N N . ARG A 1 79 ? 20.969 -5.048 -6.400 1.00 90.88 79 ARG A N 1
ATOM 623 C CA . ARG A 1 79 ? 22.356 -5.141 -5.944 1.00 90.88 79 ARG A CA 1
ATOM 624 C C . ARG A 1 79 ? 23.335 -5.081 -7.116 1.00 90.88 79 ARG A C 1
ATOM 626 O O . ARG A 1 79 ? 24.349 -4.394 -7.022 1.00 90.88 79 ARG A O 1
ATOM 633 N N . MET A 1 80 ? 23.032 -5.767 -8.221 1.00 90.44 80 MET A N 1
ATOM 634 C CA . MET A 1 80 ? 23.818 -5.662 -9.454 1.00 90.44 80 MET A CA 1
ATOM 635 C C . MET A 1 80 ? 23.836 -4.221 -9.968 1.00 90.44 80 MET A C 1
ATOM 637 O O . MET A 1 80 ? 24.898 -3.720 -10.328 1.00 90.44 80 MET A O 1
ATOM 641 N N . LEU A 1 81 ? 22.686 -3.543 -9.952 1.00 90.88 81 LEU A N 1
ATOM 642 C CA . LEU A 1 81 ? 22.574 -2.154 -10.386 1.00 90.88 81 LEU A CA 1
ATOM 643 C C . LEU A 1 81 ? 23.385 -1.200 -9.501 1.00 90.88 81 LEU A C 1
ATOM 645 O O . LEU A 1 81 ? 24.076 -0.341 -10.037 1.00 90.88 81 LEU A O 1
ATOM 649 N N . ASP A 1 82 ? 23.361 -1.366 -8.177 1.00 90.81 82 ASP A N 1
ATOM 650 C CA . ASP A 1 82 ? 24.148 -0.535 -7.256 1.00 90.81 82 ASP A CA 1
ATOM 651 C C . ASP A 1 82 ? 25.660 -0.701 -7.483 1.00 90.81 82 ASP A C 1
ATOM 653 O O . ASP A 1 82 ? 26.390 0.288 -7.602 1.00 90.81 82 ASP A O 1
ATOM 657 N N . VAL A 1 83 ? 26.126 -1.945 -7.654 1.00 90.25 83 VAL A N 1
ATOM 658 C CA . VAL A 1 83 ? 27.528 -2.236 -7.995 1.00 90.25 83 VAL A CA 1
ATOM 659 C C . VAL A 1 83 ? 27.900 -1.600 -9.336 1.00 90.25 83 VAL A C 1
ATOM 661 O O . VAL A 1 83 ? 28.900 -0.887 -9.417 1.00 90.25 83 VAL A O 1
ATOM 664 N N . LEU A 1 84 ? 27.085 -1.783 -10.377 1.00 88.81 84 LEU A N 1
ATOM 665 C CA . LEU A 1 84 ? 27.335 -1.199 -11.697 1.00 88.81 84 LEU A CA 1
ATOM 666 C C . LEU A 1 84 ? 27.368 0.327 -11.650 1.00 88.81 84 LEU A C 1
ATOM 668 O O . LEU A 1 84 ? 28.310 0.937 -12.149 1.00 88.81 84 LEU A O 1
ATOM 672 N N . ALA A 1 85 ? 26.386 0.947 -11.005 1.00 86.81 85 ALA A N 1
ATOM 673 C CA . ALA A 1 85 ? 26.315 2.393 -10.878 1.00 86.81 85 ALA A CA 1
ATOM 674 C C . ALA A 1 85 ? 27.500 2.951 -10.067 1.00 86.81 85 ALA A C 1
ATOM 676 O O . ALA A 1 85 ? 27.990 4.042 -10.352 1.00 86.81 85 ALA A O 1
ATOM 677 N N . SER A 1 86 ? 28.033 2.188 -9.105 1.00 84.25 86 SER A N 1
ATOM 678 C CA . SER A 1 86 ? 29.262 2.556 -8.394 1.00 84.25 86 SER A CA 1
ATOM 679 C C . SER A 1 86 ? 30.509 2.541 -9.291 1.00 84.25 86 SER A C 1
ATOM 681 O O . SER A 1 86 ? 31.361 3.415 -9.138 1.00 84.25 86 SER A O 1
ATOM 683 N N . HIS A 1 87 ? 30.592 1.616 -10.255 1.00 84.94 87 HIS A N 1
ATOM 684 C CA . HIS A 1 87 ? 31.686 1.535 -11.231 1.00 84.94 87 HIS A CA 1
ATOM 685 C C . HIS A 1 87 ? 31.572 2.561 -12.355 1.00 84.94 87 HIS A C 1
ATOM 687 O O . HIS A 1 87 ? 32.588 2.965 -12.918 1.00 84.94 87 HIS A O 1
ATOM 693 N N . LEU A 1 88 ? 30.349 2.976 -12.683 1.00 80.12 88 LEU A N 1
ATOM 694 C CA . LEU A 1 88 ? 30.110 4.012 -13.677 1.00 80.12 88 LEU A CA 1
ATOM 695 C C . LEU A 1 88 ? 30.564 5.386 -13.178 1.00 80.12 88 LEU A C 1
ATOM 697 O O . LEU A 1 88 ? 30.915 6.214 -14.018 1.00 80.12 88 LEU A O 1
ATOM 701 N N . LYS A 1 89 ? 30.615 5.636 -11.857 1.00 71.38 89 LYS A N 1
ATOM 702 C CA . LYS A 1 89 ? 31.078 6.922 -11.314 1.00 71.38 89 LYS A CA 1
ATOM 703 C C . LYS A 1 89 ? 32.434 7.280 -11.927 1.00 71.38 89 LYS A C 1
ATOM 705 O O . LYS A 1 89 ? 33.382 6.506 -11.771 1.00 71.38 89 LYS A O 1
ATOM 710 N N . PRO A 1 90 ? 32.558 8.434 -12.605 1.00 57.31 90 PRO A N 1
ATOM 711 C CA . PRO A 1 90 ? 33.844 8.842 -13.131 1.00 57.31 90 PRO A CA 1
ATOM 712 C C . PRO A 1 90 ? 34.822 8.932 -11.957 1.00 57.31 90 PRO A C 1
ATOM 714 O O . PRO A 1 90 ? 34.582 9.651 -10.989 1.00 57.31 90 PRO A O 1
ATOM 717 N N . HIS A 1 91 ? 35.922 8.179 -12.030 1.00 44.59 91 HIS A N 1
ATOM 718 C CA . HIS A 1 91 ? 37.138 8.559 -11.319 1.00 44.59 91 HIS A CA 1
ATOM 719 C C . HIS A 1 91 ? 37.380 10.031 -11.651 1.00 44.59 91 HIS A C 1
ATOM 721 O O . HIS A 1 91 ? 37.364 10.366 -12.837 1.00 44.59 91 HIS A O 1
ATOM 727 N N . ASP A 1 92 ? 37.561 10.879 -10.638 1.00 42.09 92 ASP A N 1
ATOM 728 C CA . ASP A 1 92 ? 37.990 12.272 -10.781 1.00 42.09 92 ASP A CA 1
ATOM 729 C C . ASP A 1 92 ? 39.224 12.318 -11.698 1.00 42.09 92 ASP A C 1
ATOM 731 O O . ASP A 1 92 ? 40.370 12.181 -11.268 1.00 42.09 92 ASP A O 1
ATOM 735 N N . ARG A 1 93 ? 39.009 12.451 -13.008 1.00 36.06 93 ARG A N 1
ATOM 736 C CA . ARG A 1 93 ? 40.071 12.718 -13.969 1.00 36.06 93 ARG A CA 1
ATOM 737 C C . ARG A 1 93 ? 40.278 14.219 -13.953 1.00 36.06 93 ARG A C 1
ATOM 739 O O . ARG A 1 93 ? 39.891 14.933 -14.872 1.00 36.06 93 ARG A O 1
ATOM 746 N N . HIS A 1 94 ? 40.939 14.687 -12.898 1.00 39.25 94 HIS A N 1
ATOM 747 C CA . HIS A 1 94 ? 41.798 15.854 -13.009 1.00 39.25 94 HIS A CA 1
ATOM 748 C C . HIS A 1 94 ? 42.914 15.511 -13.999 1.00 39.25 94 HIS A C 1
ATOM 750 O O . HIS A 1 94 ? 43.970 14.989 -13.652 1.00 39.25 94 HIS A O 1
ATOM 756 N N . THR A 1 95 ? 42.659 15.751 -15.277 1.00 31.86 95 THR A N 1
ATOM 757 C CA . THR A 1 95 ? 43.717 15.910 -16.270 1.00 31.86 95 THR A CA 1
ATOM 758 C C . THR A 1 95 ? 43.175 16.859 -17.330 1.00 31.86 95 THR A C 1
ATOM 760 O O . THR A 1 95 ? 42.346 16.441 -18.140 1.00 31.86 95 THR A O 1
ATOM 763 N N . PRO A 1 96 ? 43.549 18.152 -17.307 1.00 35.69 96 PRO A N 1
ATOM 764 C CA . PRO A 1 96 ? 43.241 19.021 -18.430 1.00 35.69 96 PRO A CA 1
ATOM 765 C C . PRO A 1 96 ? 43.906 18.432 -19.687 1.00 35.69 96 PRO A C 1
ATOM 767 O O . PRO A 1 96 ? 45.050 17.971 -19.602 1.00 35.69 96 PRO A O 1
ATOM 770 N N . PRO A 1 97 ? 43.219 18.396 -20.840 1.00 37.75 97 PRO A N 1
ATOM 771 C CA . PRO A 1 97 ? 43.849 17.974 -22.082 1.00 37.75 97 PRO A CA 1
ATOM 772 C C . PRO A 1 97 ? 45.022 18.918 -22.404 1.00 37.75 97 PRO A C 1
ATOM 774 O O . PRO A 1 97 ? 44.905 20.127 -22.181 1.00 37.75 97 PRO A O 1
ATOM 777 N N . PRO A 1 98 ? 46.162 18.407 -22.910 1.00 36.75 98 PRO A N 1
ATOM 778 C CA . PRO A 1 98 ? 47.242 19.267 -23.365 1.00 36.75 98 PRO A CA 1
ATOM 779 C C . PRO A 1 98 ? 46.720 20.151 -24.499 1.00 36.75 98 PRO A C 1
ATOM 781 O O . PRO A 1 98 ? 46.090 19.667 -25.440 1.00 36.75 98 PRO A O 1
ATOM 784 N N . ALA A 1 99 ? 46.970 21.454 -24.380 1.00 40.88 99 ALA A N 1
ATOM 785 C CA . ALA A 1 99 ? 46.636 22.444 -25.387 1.00 40.88 99 ALA A CA 1
ATOM 786 C C . ALA A 1 99 ? 47.287 22.067 -26.728 1.00 40.88 99 ALA A C 1
ATOM 788 O O . ALA A 1 99 ? 48.490 22.242 -26.914 1.00 40.88 99 ALA A O 1
ATOM 789 N N . ALA A 1 100 ? 46.487 21.549 -27.659 1.00 34.56 100 ALA A N 1
ATOM 790 C CA . ALA A 1 100 ? 46.846 21.481 -29.065 1.00 34.56 100 ALA A CA 1
ATOM 791 C C . ALA A 1 100 ? 46.289 22.730 -29.754 1.00 34.56 100 ALA A C 1
ATOM 793 O O . ALA A 1 100 ? 45.104 23.049 -29.665 1.00 34.56 100 ALA A O 1
ATOM 794 N N . ALA A 1 101 ? 47.203 23.471 -30.364 1.00 37.88 101 ALA A N 1
ATOM 795 C CA . ALA A 1 101 ? 47.004 24.790 -30.921 1.00 37.88 101 ALA A CA 1
ATOM 796 C C . ALA A 1 101 ? 46.106 24.796 -32.171 1.00 37.88 101 ALA A C 1
ATOM 798 O O . ALA A 1 101 ? 46.291 23.992 -33.076 1.00 37.88 101 ALA A O 1
ATOM 799 N N . GLY A 1 102 ? 45.227 25.802 -32.228 1.00 33.09 102 GLY A N 1
ATOM 800 C CA . GLY A 1 102 ? 44.913 26.569 -33.435 1.00 33.09 102 GLY A CA 1
ATOM 801 C C . GLY A 1 102 ? 44.006 25.931 -34.489 1.00 33.09 102 GLY A C 1
ATOM 802 O O . GLY A 1 102 ? 44.500 25.302 -35.410 1.00 33.09 102 GLY A O 1
ATOM 803 N N . HIS A 1 103 ? 42.714 26.272 -34.455 1.00 31.66 103 HIS A N 1
ATOM 804 C CA . HIS A 1 103 ? 42.002 26.811 -35.625 1.00 31.66 103 HIS A CA 1
ATOM 805 C C . HIS A 1 103 ? 40.762 27.622 -35.184 1.00 31.66 103 HIS A C 1
ATOM 807 O O . HIS A 1 103 ? 40.105 27.240 -34.214 1.00 31.66 103 HIS A O 1
ATOM 813 N N . PRO A 1 104 ? 40.464 28.772 -35.823 1.00 38.44 104 PRO A N 1
ATOM 814 C CA . PRO A 1 104 ? 39.426 29.689 -35.365 1.00 38.44 104 PRO A CA 1
ATOM 815 C C . PRO A 1 104 ? 38.018 29.278 -35.822 1.00 38.44 104 PRO A C 1
ATOM 817 O O . PRO A 1 104 ? 37.775 29.041 -37.001 1.00 38.44 104 PRO A O 1
ATOM 820 N N . ARG A 1 105 ? 37.120 29.238 -34.831 1.00 37.03 105 ARG A N 1
ATOM 821 C CA . ARG A 1 105 ? 35.694 29.613 -34.815 1.00 37.03 105 ARG A CA 1
ATOM 822 C C . ARG A 1 105 ? 35.019 29.883 -36.175 1.00 37.03 105 ARG A C 1
ATOM 824 O O . ARG A 1 105 ? 35.241 30.926 -36.783 1.00 37.03 105 ARG A O 1
ATOM 831 N N . ALA A 1 106 ? 34.086 29.004 -36.537 1.00 33.97 106 ALA A N 1
ATOM 832 C CA . ALA A 1 106 ? 32.849 29.397 -37.203 1.00 33.97 106 ALA A CA 1
ATOM 833 C C . ALA A 1 106 ? 31.755 29.426 -36.124 1.00 33.97 106 ALA A C 1
ATOM 835 O O . ALA A 1 106 ? 31.440 28.405 -35.516 1.00 33.97 106 ALA A O 1
ATOM 836 N N . GLU A 1 107 ? 31.286 30.628 -35.814 1.00 42.38 107 GLU A N 1
ATOM 837 C CA . GLU A 1 107 ? 30.072 30.888 -35.049 1.00 42.38 107 GLU A CA 1
ATOM 838 C C . GLU A 1 107 ? 28.911 30.775 -36.045 1.00 42.38 107 GLU A C 1
ATOM 840 O O . GLU A 1 107 ? 28.948 31.482 -37.045 1.00 42.38 107 GLU A O 1
ATOM 845 N N . ASP A 1 108 ? 27.999 29.818 -35.826 1.00 39.34 108 ASP A N 1
ATOM 846 C CA . ASP A 1 108 ? 26.601 29.745 -36.311 1.00 39.34 108 ASP A CA 1
ATOM 847 C C . ASP A 1 108 ? 26.151 28.274 -36.432 1.00 39.34 108 ASP A C 1
ATOM 849 O O . ASP A 1 108 ? 25.935 27.744 -37.518 1.00 39.34 108 ASP A O 1
ATOM 853 N N . GLU A 1 109 ? 25.977 27.595 -35.298 1.00 37.06 109 GLU A N 1
ATOM 854 C CA . GLU A 1 109 ? 25.072 26.445 -35.204 1.00 37.06 109 GLU A CA 1
ATOM 855 C C . GLU A 1 109 ? 24.341 26.564 -33.868 1.00 37.06 109 GLU A C 1
ATOM 857 O O . GLU A 1 109 ? 24.937 26.486 -32.795 1.00 37.06 109 GLU A O 1
ATOM 862 N N . ALA A 1 110 ? 23.053 26.891 -33.948 1.00 39.09 110 ALA A N 1
ATOM 863 C CA . ALA A 1 110 ? 22.182 27.049 -32.800 1.00 39.09 110 ALA A CA 1
ATOM 864 C C . ALA A 1 110 ? 22.184 25.767 -31.953 1.00 39.09 110 ALA A C 1
ATOM 866 O O . ALA A 1 110 ? 21.946 24.682 -32.482 1.00 39.09 110 ALA A O 1
ATOM 867 N N . ASP A 1 111 ? 22.429 25.929 -30.649 1.00 43.00 111 ASP A N 1
ATOM 868 C CA . ASP A 1 111 ? 22.303 24.917 -29.597 1.00 43.00 111 ASP A CA 1
ATOM 869 C C . ASP A 1 111 ? 21.031 24.072 -29.784 1.00 43.00 111 ASP A C 1
ATOM 871 O O . ASP A 1 111 ? 19.934 24.458 -29.371 1.00 43.00 111 ASP A O 1
ATOM 875 N N . ASN A 1 112 ? 21.176 22.885 -30.371 1.00 47.50 112 ASN A N 1
ATOM 876 C CA . ASN A 1 112 ? 20.242 21.799 -30.125 1.00 47.50 112 ASN A CA 1
ATOM 877 C C . ASN A 1 112 ? 20.708 21.136 -28.824 1.00 47.50 112 ASN A C 1
ATOM 879 O O . ASN A 1 112 ? 21.822 20.608 -28.803 1.00 47.50 112 ASN A O 1
ATOM 883 N N . PRO A 1 113 ? 19.922 21.156 -27.732 1.00 56.75 113 PRO A N 1
ATOM 884 C CA . PRO A 1 113 ? 20.313 20.447 -26.524 1.00 56.75 113 PRO A CA 1
ATOM 885 C C . PRO A 1 113 ? 20.385 18.955 -26.858 1.00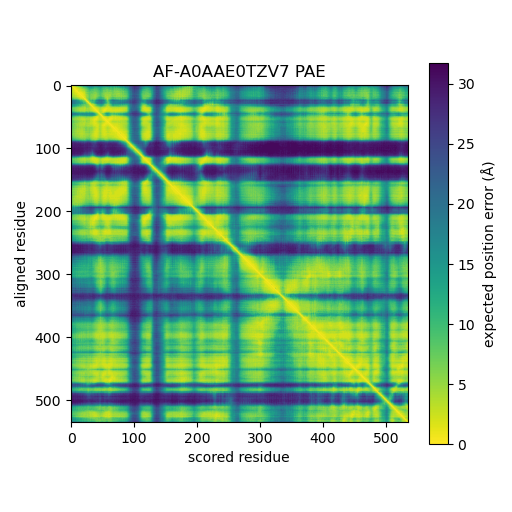 56.75 113 PRO A C 1
ATOM 887 O O . PRO A 1 113 ? 19.369 18.341 -27.176 1.00 56.75 113 PRO A O 1
ATOM 890 N N . GLU A 1 114 ? 21.585 18.372 -26.837 1.00 76.88 114 GLU A N 1
ATOM 891 C CA . GLU A 1 114 ? 21.743 16.927 -27.003 1.00 76.88 114 GLU A CA 1
ATOM 892 C C . GLU A 1 114 ? 20.879 16.203 -25.956 1.00 76.88 114 GLU A C 1
ATOM 894 O O . GLU A 1 114 ? 20.882 16.561 -24.774 1.00 76.88 114 GLU A O 1
ATOM 899 N N . THR A 1 115 ? 20.109 15.192 -26.374 1.00 81.88 115 THR A N 1
ATOM 900 C CA . THR A 1 115 ? 19.304 14.384 -25.451 1.00 81.88 115 THR A CA 1
ATOM 901 C C . THR A 1 115 ? 20.229 13.674 -24.462 1.00 81.88 115 THR A C 1
ATOM 903 O O . THR A 1 115 ? 21.030 12.813 -24.831 1.00 81.88 115 THR A O 1
ATOM 906 N N . GLU A 1 116 ? 20.103 14.000 -23.179 1.00 89.38 116 GLU A N 1
ATOM 907 C CA . GLU A 1 116 ? 20.920 13.433 -22.111 1.00 89.38 116 GLU A CA 1
ATOM 908 C C . GLU A 1 116 ? 20.139 12.365 -21.347 1.00 89.38 116 GLU A C 1
ATOM 910 O O . GLU A 1 116 ? 19.014 12.608 -20.906 1.00 89.38 116 GLU A O 1
ATOM 915 N N . THR A 1 117 ? 20.756 11.200 -21.127 1.00 90.75 117 THR A N 1
ATOM 916 C CA . THR A 1 117 ? 20.198 10.144 -20.269 1.00 90.75 117 THR A CA 1
ATOM 917 C C . THR A 1 117 ? 20.822 10.212 -18.878 1.00 90.75 117 THR A C 1
ATOM 919 O O . THR A 1 117 ? 22.045 10.217 -18.730 1.00 90.75 117 THR A O 1
ATOM 922 N N . ILE A 1 118 ? 19.985 10.249 -17.844 1.00 92.31 118 ILE A N 1
ATOM 923 C CA . ILE A 1 118 ? 20.385 10.420 -16.448 1.00 92.31 118 ILE A CA 1
ATOM 924 C C . ILE A 1 118 ? 19.894 9.223 -15.632 1.00 92.31 118 ILE A C 1
ATOM 926 O O . ILE A 1 118 ? 18.721 8.851 -15.685 1.00 92.31 118 ILE A O 1
ATOM 930 N N . LEU A 1 119 ? 20.803 8.639 -14.853 1.00 93.12 119 LEU A N 1
ATOM 931 C CA . LEU A 1 119 ? 20.527 7.608 -13.862 1.00 93.12 119 LEU A CA 1
ATOM 932 C C . LEU A 1 119 ? 20.533 8.229 -12.465 1.00 93.12 119 LEU A C 1
ATOM 934 O O . LEU A 1 119 ? 21.573 8.677 -11.990 1.00 93.12 119 LEU A O 1
ATOM 938 N N . GLU A 1 120 ? 19.397 8.197 -11.779 1.00 92.06 120 GLU A N 1
ATOM 939 C CA . GLU A 1 120 ? 19.302 8.440 -10.342 1.00 92.06 120 GLU A CA 1
ATOM 940 C C . GLU A 1 120 ? 19.101 7.117 -9.613 1.00 92.06 120 GLU A C 1
ATOM 942 O O . GLU A 1 120 ? 18.234 6.322 -9.978 1.00 92.06 120 GLU A O 1
ATOM 947 N N . TRP A 1 121 ? 19.858 6.888 -8.545 1.00 91.81 121 TRP A N 1
ATOM 948 C CA . TRP A 1 121 ? 19.668 5.703 -7.726 1.00 91.81 121 TRP A CA 1
ATOM 949 C C . TRP A 1 121 ? 19.955 5.953 -6.252 1.00 91.81 121 TRP A C 1
ATOM 951 O O . TRP A 1 121 ? 20.684 6.867 -5.851 1.00 91.81 121 TRP A O 1
ATOM 961 N N . ASN A 1 122 ? 19.328 5.122 -5.435 1.00 90.06 122 ASN A N 1
ATOM 962 C CA . ASN A 1 122 ? 19.531 5.048 -4.011 1.00 90.06 122 ASN A CA 1
ATOM 963 C C . ASN A 1 122 ? 19.299 3.610 -3.556 1.00 90.06 122 ASN A C 1
ATOM 965 O O . ASN A 1 122 ? 18.212 3.076 -3.756 1.00 90.06 122 ASN A O 1
ATOM 969 N N . TYR A 1 123 ? 20.297 2.992 -2.942 1.00 89.00 123 TYR A N 1
ATOM 970 C CA . TYR A 1 123 ? 20.204 1.628 -2.448 1.00 89.00 123 TYR A CA 1
ATOM 971 C C . TYR A 1 123 ? 20.683 1.576 -1.001 1.00 89.00 123 TYR A C 1
ATOM 973 O O . TYR A 1 123 ? 21.688 2.185 -0.630 1.00 89.00 123 TYR A O 1
ATOM 981 N N . SER A 1 124 ? 19.936 0.867 -0.161 1.00 87.25 124 SER A N 1
ATOM 982 C CA . SER A 1 124 ? 20.330 0.601 1.216 1.00 87.25 124 SER A CA 1
ATOM 983 C C . SER A 1 124 ? 19.810 -0.753 1.664 1.00 87.25 124 SER A C 1
ATOM 985 O O . SER A 1 124 ? 18.626 -1.052 1.529 1.00 87.25 124 SER A O 1
ATOM 987 N N . GLU A 1 125 ? 20.699 -1.553 2.233 1.00 84.81 125 GLU A N 1
ATOM 988 C CA . GLU A 1 125 ? 20.374 -2.843 2.829 1.00 84.81 125 GLU A CA 1
ATOM 989 C C . GLU A 1 125 ? 20.379 -2.687 4.351 1.00 84.81 125 GLU A C 1
ATOM 991 O O . GLU A 1 125 ? 21.301 -2.100 4.928 1.00 84.81 125 GLU A O 1
ATOM 996 N N . SER A 1 126 ? 19.328 -3.164 5.016 1.00 75.44 126 SER A N 1
ATOM 997 C CA . SER A 1 126 ? 19.276 -3.164 6.473 1.00 75.44 126 SER A CA 1
ATOM 998 C C . SER A 1 126 ? 19.917 -4.447 6.989 1.00 75.44 126 SER A C 1
ATOM 1000 O O . SER A 1 126 ? 19.298 -5.508 6.979 1.00 75.44 126 SER A O 1
ATOM 1002 N N . TYR A 1 127 ? 21.139 -4.338 7.506 1.00 59.03 127 TYR A N 1
ATOM 1003 C CA . TYR A 1 127 ? 21.784 -5.400 8.277 1.00 59.03 127 TYR A CA 1
ATOM 1004 C C . TYR A 1 127 ? 21.135 -5.478 9.664 1.00 59.03 127 TYR A C 1
ATOM 1006 O O . TYR A 1 127 ? 21.655 -4.943 10.639 1.00 59.03 127 TYR A O 1
ATOM 1014 N N . ALA A 1 128 ? 19.949 -6.076 9.761 1.00 47.44 128 ALA A N 1
ATOM 1015 C CA . ALA A 1 128 ? 19.465 -6.539 11.055 1.00 47.44 128 ALA A CA 1
ATOM 1016 C C . ALA A 1 128 ? 20.247 -7.814 11.407 1.00 47.44 128 ALA A C 1
ATOM 1018 O O . ALA A 1 128 ? 20.253 -8.770 10.633 1.00 47.44 128 ALA A O 1
ATOM 1019 N N . THR A 1 129 ? 20.955 -7.797 12.534 1.00 36.94 129 THR A N 1
ATOM 1020 C CA . THR A 1 129 ? 21.732 -8.918 13.071 1.00 36.94 129 THR A CA 1
ATOM 1021 C C . THR A 1 129 ? 20.797 -10.100 13.356 1.00 36.94 129 THR A C 1
ATOM 1023 O O . THR A 1 129 ? 20.123 -10.124 14.378 1.00 36.94 129 THR A O 1
ATOM 1026 N N . TYR A 1 130 ? 20.728 -11.073 12.446 1.00 37.16 130 TYR A N 1
ATOM 1027 C CA . TYR A 1 130 ? 20.012 -12.348 12.627 1.00 37.16 130 TYR A CA 1
ATOM 1028 C C . TYR A 1 130 ? 20.920 -13.437 13.228 1.00 37.16 130 TYR A C 1
ATOM 1030 O O . TYR A 1 130 ? 20.743 -14.623 12.970 1.00 37.16 130 TYR A O 1
ATOM 1038 N N . GLU A 1 131 ? 21.902 -13.045 14.039 1.00 29.83 131 GLU A N 1
ATOM 1039 C CA . GLU A 1 131 ? 22.704 -13.971 14.841 1.00 29.83 131 GLU A CA 1
ATOM 1040 C C . GLU A 1 131 ? 22.341 -13.798 16.317 1.00 29.83 131 GLU A C 1
ATOM 1042 O O . GLU A 1 131 ? 23.050 -13.160 17.089 1.00 29.83 131 GLU A O 1
ATOM 1047 N N . ALA A 1 132 ? 21.199 -14.354 16.708 1.00 27.11 132 ALA A N 1
ATOM 1048 C CA . ALA A 1 132 ? 20.984 -14.793 18.079 1.00 27.11 132 ALA A CA 1
ATOM 1049 C C . ALA A 1 132 ? 20.392 -16.209 18.002 1.00 27.11 132 ALA A C 1
ATOM 1051 O O . ALA A 1 132 ? 19.336 -16.382 17.384 1.00 27.11 132 ALA A O 1
ATOM 1052 N N . PRO A 1 133 ? 21.075 -17.234 18.543 1.00 31.27 133 PRO A N 1
ATOM 1053 C CA . PRO A 1 133 ? 20.502 -18.562 18.641 1.00 31.27 133 PRO A CA 1
ATOM 1054 C C . PRO A 1 133 ? 19.276 -18.510 19.553 1.00 31.27 133 PRO A C 1
ATOM 1056 O O . PRO A 1 133 ? 19.255 -17.807 20.561 1.00 31.27 133 PRO A O 1
ATOM 1059 N N . ILE A 1 134 ? 18.242 -19.242 19.150 1.00 35.09 134 ILE A N 1
ATOM 1060 C CA . ILE A 1 134 ? 17.002 -19.426 19.895 1.00 35.09 134 ILE A CA 1
ATOM 1061 C C . ILE A 1 134 ? 17.345 -20.172 21.189 1.00 35.09 134 ILE A C 1
ATOM 1063 O O . ILE A 1 134 ? 17.444 -21.393 21.184 1.00 35.09 134 ILE A O 1
ATOM 1067 N N . GLU A 1 135 ? 17.501 -19.445 22.289 1.00 28.05 135 GLU A N 1
ATOM 1068 C CA . GLU A 1 135 ? 17.292 -19.976 23.632 1.00 28.05 135 GLU A CA 1
ATOM 1069 C C . GLU A 1 135 ? 16.363 -19.038 24.402 1.00 28.05 135 GLU A C 1
ATOM 1071 O O . GLU A 1 135 ? 16.449 -17.812 24.323 1.00 28.05 135 GLU A O 1
ATOM 1076 N N . HIS A 1 136 ? 15.402 -19.667 25.069 1.00 33.81 136 HIS A N 1
ATOM 1077 C CA . HIS A 1 136 ? 14.354 -19.067 25.874 1.00 33.81 136 HIS A CA 1
ATOM 1078 C C . HIS A 1 136 ? 14.900 -18.031 26.864 1.00 33.81 136 HIS A C 1
ATOM 1080 O O . HIS A 1 136 ? 15.620 -18.408 27.778 1.00 33.81 136 HIS A O 1
ATOM 1086 N N . ASP A 1 137 ? 14.446 -16.777 26.777 1.00 24.98 137 ASP A N 1
ATOM 1087 C CA . ASP A 1 137 ? 13.780 -16.181 27.936 1.00 24.98 137 ASP A CA 1
ATOM 1088 C C . ASP A 1 137 ? 12.925 -14.955 27.596 1.00 24.98 137 ASP A C 1
ATOM 1090 O O . ASP A 1 137 ? 13.245 -14.119 26.748 1.00 24.98 137 ASP A O 1
ATOM 1094 N N . VAL A 1 138 ? 11.789 -14.877 28.280 1.00 39.75 138 VAL A N 1
ATOM 1095 C CA . VAL A 1 138 ? 10.804 -13.803 28.187 1.00 39.75 138 VAL A CA 1
ATOM 1096 C C . VAL A 1 138 ? 11.296 -12.638 29.032 1.00 39.75 138 VAL A C 1
ATOM 1098 O O . VAL A 1 138 ? 11.222 -12.722 30.250 1.00 39.75 138 VAL A O 1
ATOM 1101 N N . THR A 1 139 ? 11.752 -11.541 28.420 1.00 30.95 139 THR A N 1
ATOM 1102 C CA . THR A 1 139 ? 11.454 -10.147 28.830 1.00 30.95 139 THR A CA 1
ATOM 1103 C C . THR A 1 139 ? 12.211 -9.125 27.970 1.00 30.95 139 THR A C 1
ATOM 1105 O O . THR A 1 139 ? 13.368 -9.301 27.607 1.00 30.95 139 THR A O 1
ATOM 1108 N N . THR A 1 140 ? 11.546 -8.001 27.682 1.00 31.11 140 THR A N 1
ATOM 1109 C CA . THR A 1 140 ? 12.093 -6.753 27.102 1.00 31.11 140 THR A CA 1
ATOM 1110 C C . THR A 1 140 ? 12.589 -6.775 25.650 1.00 31.11 140 THR A C 1
ATOM 1112 O O . THR A 1 140 ? 13.764 -6.575 25.359 1.00 31.11 140 THR A O 1
ATOM 1115 N N . ALA A 1 141 ? 11.650 -6.846 24.702 1.00 26.53 141 ALA A N 1
ATOM 1116 C CA . ALA A 1 141 ? 11.889 -6.401 23.330 1.00 26.53 141 ALA A CA 1
ATOM 1117 C C . ALA A 1 141 ? 11.867 -4.862 23.259 1.00 26.53 141 ALA A C 1
ATOM 1119 O O . ALA A 1 141 ? 10.872 -4.241 22.890 1.00 26.53 141 ALA A O 1
ATOM 1120 N N . VAL A 1 142 ? 12.978 -4.226 23.633 1.00 28.75 142 VAL A N 1
ATOM 1121 C CA . VAL A 1 142 ? 13.247 -2.847 23.215 1.00 28.75 142 VAL A CA 1
ATOM 1122 C C . VAL A 1 142 ? 13.592 -2.905 21.730 1.00 28.75 142 VAL A C 1
ATOM 1124 O O . VAL A 1 142 ? 14.626 -3.450 21.351 1.00 28.75 142 VAL A O 1
ATOM 1127 N N . ALA A 1 143 ? 12.701 -2.382 20.884 1.00 27.81 143 ALA A N 1
ATOM 1128 C CA . ALA A 1 143 ? 12.909 -2.293 19.444 1.00 27.81 143 ALA A CA 1
ATOM 1129 C C . ALA A 1 143 ? 14.291 -1.671 19.146 1.00 27.81 143 ALA A C 1
ATOM 1131 O O . ALA A 1 143 ? 14.546 -0.541 19.584 1.00 27.81 143 ALA A O 1
ATOM 1132 N N . PRO A 1 144 ? 15.197 -2.363 18.428 1.00 31.39 144 PRO A N 1
ATOM 1133 C CA . PRO A 1 144 ? 16.500 -1.802 18.119 1.00 31.39 144 PRO A CA 1
ATOM 1134 C C . PRO A 1 144 ? 16.297 -0.575 17.232 1.00 31.39 144 PRO A C 1
ATOM 1136 O O . PRO A 1 144 ? 15.682 -0.638 16.165 1.00 31.39 144 PRO A O 1
ATOM 1139 N N . GLN A 1 145 ? 16.796 0.569 17.702 1.00 33.97 145 GLN A N 1
ATOM 1140 C CA . GLN A 1 145 ? 16.803 1.814 16.948 1.00 33.97 145 GLN A CA 1
ATOM 1141 C C . GLN A 1 145 ? 17.507 1.582 15.605 1.00 33.97 145 GLN A C 1
ATOM 1143 O O . GLN A 1 145 ? 18.726 1.424 15.543 1.00 33.97 145 GLN A O 1
ATOM 1148 N N . ARG A 1 146 ? 16.726 1.574 14.517 1.00 36.34 146 ARG A N 1
ATOM 1149 C CA . ARG A 1 146 ? 17.204 1.603 13.129 1.00 36.34 146 ARG A CA 1
ATOM 1150 C C . ARG A 1 146 ? 18.059 2.857 12.911 1.00 36.34 146 ARG A C 1
ATOM 1152 O O . ARG A 1 146 ? 17.552 3.893 12.488 1.00 36.34 146 ARG A O 1
ATOM 1159 N N . MET A 1 147 ? 19.368 2.774 13.139 1.00 28.75 147 MET A N 1
ATOM 1160 C CA . MET A 1 147 ? 20.316 3.731 12.564 1.00 28.75 147 MET A CA 1
ATOM 1161 C C . MET A 1 147 ? 20.509 3.404 11.076 1.00 28.75 147 MET A C 1
ATOM 1163 O O . MET A 1 147 ? 21.525 2.857 10.659 1.00 28.75 147 MET A O 1
ATOM 1167 N N . GLN A 1 148 ? 19.508 3.731 10.254 1.00 39.50 148 GLN A N 1
ATOM 1168 C CA . GLN A 1 148 ? 19.688 3.810 8.804 1.00 39.50 148 GLN A CA 1
ATOM 1169 C C . GLN A 1 148 ? 20.558 5.043 8.520 1.00 39.50 148 GLN A C 1
ATOM 1171 O O . GLN A 1 148 ? 20.121 6.175 8.731 1.00 39.50 148 GLN A O 1
ATOM 1176 N N . LYS A 1 149 ? 21.801 4.847 8.052 1.00 35.22 149 LYS A N 1
ATOM 1177 C CA . LYS A 1 149 ? 22.549 5.937 7.401 1.00 35.22 149 LYS A CA 1
ATOM 1178 C C . LYS A 1 149 ? 21.666 6.475 6.266 1.00 35.22 149 LYS A C 1
ATOM 1180 O O . LYS A 1 149 ? 21.161 5.659 5.493 1.00 35.22 149 LYS A O 1
ATOM 1185 N N . PRO A 1 150 ? 21.446 7.799 6.153 1.00 41.44 150 PRO A N 1
ATOM 1186 C CA . PRO A 1 150 ? 20.640 8.349 5.073 1.00 41.44 150 PRO A CA 1
ATOM 1187 C C . PRO A 1 150 ? 21.320 7.991 3.757 1.00 41.44 150 PRO A C 1
ATOM 1189 O O . PRO A 1 150 ? 22.439 8.421 3.476 1.00 41.44 150 PRO A O 1
ATOM 1192 N N . ALA A 1 151 ? 20.662 7.130 2.994 1.00 54.59 151 ALA A N 1
ATOM 1193 C CA . ALA A 1 151 ? 21.189 6.621 1.752 1.00 54.59 151 ALA A CA 1
ATOM 1194 C C . ALA A 1 151 ? 21.309 7.805 0.772 1.00 54.59 151 ALA A C 1
ATOM 1196 O O . ALA A 1 151 ? 20.335 8.521 0.508 1.00 54.59 151 ALA A O 1
ATOM 1197 N N . ARG A 1 152 ? 22.549 8.120 0.374 1.00 61.62 152 ARG A N 1
ATOM 1198 C CA . ARG A 1 152 ? 22.895 9.343 -0.363 1.00 61.62 152 ARG A CA 1
ATOM 1199 C C . ARG A 1 152 ? 22.353 9.200 -1.781 1.00 61.62 152 ARG A C 1
ATOM 1201 O O . ARG A 1 152 ? 22.822 8.338 -2.519 1.00 61.62 152 ARG A O 1
ATOM 1208 N N . LYS A 1 153 ? 21.391 10.051 -2.158 1.00 73.69 153 LYS A N 1
ATOM 1209 C CA . LYS A 1 153 ? 20.864 10.102 -3.529 1.00 73.69 153 LYS A CA 1
ATOM 1210 C C . LYS A 1 153 ? 22.038 10.312 -4.492 1.00 73.69 153 LYS A C 1
ATOM 1212 O O . LYS A 1 153 ? 22.721 11.332 -4.409 1.00 73.69 153 LYS A O 1
ATOM 1217 N N . CYS A 1 154 ? 22.294 9.328 -5.348 1.00 83.19 154 CYS A N 1
ATOM 1218 C CA . CYS A 1 154 ? 23.324 9.388 -6.376 1.00 83.19 154 CYS A CA 1
ATOM 1219 C C . CYS A 1 154 ? 22.656 9.686 -7.721 1.00 83.19 154 CYS A C 1
ATOM 1221 O O . CYS A 1 154 ? 21.557 9.203 -7.990 1.00 83.19 154 CYS A O 1
ATOM 1223 N N . SER A 1 155 ? 23.301 10.514 -8.539 1.00 86.56 155 SER A N 1
ATOM 1224 C CA . SER A 1 155 ? 22.861 10.820 -9.898 1.00 86.56 155 SER A CA 1
ATOM 1225 C C . SER A 1 155 ? 24.068 10.827 -10.824 1.00 86.56 155 SER A C 1
ATOM 1227 O O . SER A 1 155 ? 25.140 11.295 -10.430 1.00 86.56 155 SER A O 1
ATOM 1229 N N . GLN A 1 156 ? 23.908 10.280 -12.024 1.00 88.31 156 GLN A N 1
ATOM 1230 C CA . GLN A 1 156 ? 24.957 10.192 -13.024 1.00 88.31 156 GLN A CA 1
ATOM 1231 C C . GLN A 1 156 ? 24.394 10.352 -14.438 1.00 88.31 156 GLN A C 1
ATOM 1233 O O . GLN A 1 156 ? 23.430 9.687 -14.811 1.00 88.31 156 GLN A O 1
ATOM 1238 N N . LYS A 1 157 ? 25.055 11.185 -15.248 1.00 89.69 157 LYS A N 1
ATOM 1239 C CA . LYS A 1 157 ? 24.820 11.273 -16.693 1.00 89.69 157 LYS A CA 1
ATOM 1240 C C . LYS A 1 157 ? 25.489 10.089 -17.397 1.00 89.69 157 LYS A C 1
ATOM 1242 O O . LYS A 1 157 ? 26.678 9.839 -17.189 1.00 89.69 157 LYS A O 1
ATOM 1247 N N . LEU A 1 158 ? 24.724 9.375 -18.216 1.00 88.06 158 LEU A N 1
ATOM 1248 C CA . LEU A 1 158 ? 25.200 8.280 -19.058 1.00 88.06 158 LEU A CA 1
ATOM 1249 C C . LEU A 1 158 ? 25.427 8.816 -20.471 1.00 88.06 158 LEU A C 1
ATOM 1251 O O . LEU A 1 158 ? 24.527 9.419 -21.053 1.00 88.06 158 LEU A O 1
ATOM 1255 N N . VAL A 1 159 ? 26.630 8.612 -21.008 1.00 84.88 159 VAL A N 1
ATOM 1256 C CA . VAL A 1 159 ? 27.016 9.155 -22.325 1.00 84.88 159 VAL A CA 1
ATOM 1257 C C . VAL A 1 159 ? 27.039 8.053 -23.376 1.00 84.88 159 VAL A C 1
ATOM 1259 O O . VAL A 1 159 ? 26.650 8.270 -24.521 1.00 84.88 159 VAL A O 1
ATOM 1262 N N . LYS A 1 160 ? 27.475 6.843 -23.006 1.00 87.69 160 LYS A N 1
ATOM 1263 C CA . LYS A 1 160 ? 27.588 5.733 -23.957 1.00 87.69 160 LYS A CA 1
ATOM 1264 C C . LYS A 1 160 ? 26.332 4.876 -23.947 1.00 87.69 160 LYS A C 1
ATOM 1266 O O . LYS A 1 160 ? 25.859 4.460 -22.892 1.00 87.69 160 LYS A O 1
ATOM 1271 N N . MET A 1 161 ? 25.881 4.471 -25.132 1.00 87.06 161 MET A N 1
ATOM 1272 C CA . MET A 1 161 ? 24.758 3.538 -25.274 1.00 87.06 161 MET A CA 1
ATOM 1273 C C . MET A 1 161 ? 25.004 2.204 -24.551 1.00 87.06 161 MET A C 1
ATOM 1275 O O . MET A 1 161 ? 24.081 1.621 -23.995 1.00 87.06 161 MET A O 1
ATOM 1279 N N . SER A 1 162 ? 26.256 1.741 -24.482 1.00 88.81 162 SER A N 1
ATOM 1280 C CA . SER A 1 162 ? 26.622 0.543 -23.718 1.00 88.81 162 SER A CA 1
ATOM 1281 C C . SER A 1 162 ? 26.326 0.680 -22.221 1.00 88.81 162 SER A C 1
ATOM 1283 O O . SER A 1 162 ? 25.910 -0.289 -21.590 1.00 88.81 162 SER A O 1
ATOM 1285 N N . GLU A 1 163 ? 26.521 1.871 -21.648 1.00 88.88 163 GLU A N 1
ATOM 1286 C CA . GLU A 1 163 ? 26.236 2.156 -20.236 1.00 88.88 163 GLU A CA 1
ATOM 1287 C C . GLU A 1 163 ? 24.721 2.166 -20.005 1.00 88.88 163 GLU A C 1
ATOM 1289 O O . GLU A 1 163 ? 24.235 1.502 -19.091 1.00 88.88 163 GLU A O 1
ATOM 1294 N N . ILE A 1 164 ? 23.974 2.827 -20.897 1.00 88.69 164 ILE A N 1
ATOM 1295 C CA . ILE A 1 164 ? 22.504 2.877 -20.872 1.00 88.69 164 ILE A CA 1
ATOM 1296 C C . ILE A 1 164 ? 21.916 1.463 -20.945 1.00 88.69 164 ILE A C 1
ATOM 1298 O O . ILE A 1 164 ? 21.120 1.084 -20.089 1.00 88.69 164 ILE A O 1
ATOM 1302 N N . MET A 1 165 ? 22.349 0.649 -21.913 1.00 87.38 165 MET A N 1
ATOM 1303 C CA . MET A 1 165 ? 21.857 -0.722 -22.083 1.00 87.38 165 MET A CA 1
ATOM 1304 C C . MET A 1 165 ? 22.180 -1.610 -20.879 1.00 87.38 165 MET A C 1
ATOM 1306 O O . MET A 1 165 ? 21.334 -2.392 -20.453 1.00 87.38 165 MET A O 1
ATOM 1310 N N . THR A 1 166 ? 23.371 -1.470 -20.292 1.00 89.31 166 THR A N 1
ATOM 1311 C CA . THR A 1 166 ? 23.768 -2.243 -19.103 1.00 89.31 166 THR A CA 1
ATOM 1312 C C . THR A 1 166 ? 22.868 -1.923 -17.902 1.00 89.31 166 THR A C 1
ATOM 1314 O O . THR A 1 166 ? 22.419 -2.824 -17.188 1.00 89.31 166 THR A O 1
ATOM 1317 N N . VAL A 1 167 ? 22.548 -0.641 -17.703 1.00 90.50 167 VAL A N 1
ATOM 1318 C CA . VAL A 1 167 ? 21.613 -0.195 -16.661 1.00 90.50 167 VAL A CA 1
ATOM 1319 C C . VAL A 1 167 ? 20.186 -0.665 -16.957 1.00 90.50 167 VAL A C 1
ATOM 1321 O O . VAL A 1 167 ? 19.517 -1.171 -16.062 1.00 90.50 167 VAL A O 1
ATOM 1324 N N . MET A 1 168 ? 19.715 -0.567 -18.203 1.00 88.94 168 MET A N 1
ATOM 1325 C CA . MET A 1 168 ? 18.366 -1.015 -18.561 1.00 88.94 168 MET A CA 1
ATOM 1326 C C . MET A 1 168 ? 18.178 -2.527 -18.384 1.00 88.94 168 MET A C 1
ATOM 1328 O O . MET A 1 168 ? 17.154 -2.947 -17.853 1.00 88.94 168 MET A O 1
ATOM 1332 N N . VAL A 1 169 ? 19.158 -3.351 -18.773 1.00 90.06 169 VAL A N 1
ATOM 1333 C CA . VAL A 1 169 ? 19.106 -4.814 -18.589 1.00 90.06 169 VAL A CA 1
ATOM 1334 C C . VAL A 1 169 ? 19.024 -5.174 -17.105 1.00 90.06 169 VAL A C 1
ATOM 1336 O O . VAL A 1 169 ? 18.211 -6.009 -16.713 1.00 90.06 169 VAL A O 1
ATOM 1339 N N . THR A 1 170 ? 19.834 -4.535 -16.259 1.00 89.88 170 THR A N 1
ATOM 1340 C CA . THR A 1 170 ? 19.790 -4.797 -14.811 1.00 89.88 170 THR A CA 1
ATOM 1341 C C . THR A 1 170 ? 18.517 -4.288 -14.151 1.00 89.88 170 THR A C 1
ATOM 1343 O O . THR A 1 170 ? 17.983 -4.948 -13.262 1.00 89.88 170 THR A O 1
ATOM 1346 N N . LEU A 1 171 ? 17.969 -3.176 -14.635 1.00 90.25 171 LEU A N 1
ATOM 1347 C CA . LEU A 1 171 ? 16.670 -2.679 -14.201 1.00 90.25 171 LEU A CA 1
ATOM 1348 C C . LEU A 1 171 ? 15.526 -3.614 -14.633 1.00 90.25 171 LEU A C 1
ATOM 1350 O O . LEU A 1 171 ? 14.616 -3.858 -13.845 1.00 90.25 171 LEU A O 1
ATOM 1354 N N . ALA A 1 172 ? 15.601 -4.204 -15.831 1.00 89.50 172 ALA A N 1
ATOM 1355 C CA . ALA A 1 172 ? 14.650 -5.209 -16.307 1.00 89.50 172 ALA A CA 1
ATOM 1356 C C . ALA A 1 172 ? 14.684 -6.490 -15.452 1.00 89.50 172 ALA A C 1
ATOM 1358 O O . ALA A 1 172 ? 13.633 -7.061 -15.155 1.00 89.50 172 ALA A O 1
ATOM 1359 N N . LEU A 1 173 ? 15.868 -6.910 -14.990 1.00 88.94 173 LEU A N 1
ATOM 1360 C CA . LEU A 1 173 ? 16.017 -8.025 -14.043 1.00 88.94 173 LEU A CA 1
ATOM 1361 C C . LEU A 1 173 ? 15.365 -7.747 -12.682 1.00 88.94 173 LEU A C 1
ATOM 1363 O O . LEU A 1 173 ? 14.902 -8.677 -12.030 1.00 88.94 173 LEU A O 1
ATOM 1367 N N . ALA A 1 174 ? 15.301 -6.482 -12.262 1.00 90.62 174 ALA A N 1
ATOM 1368 C CA . ALA A 1 174 ? 14.655 -6.071 -11.017 1.00 90.62 174 ALA A CA 1
ATOM 1369 C C . ALA A 1 174 ? 13.121 -5.922 -11.136 1.00 90.62 174 ALA A C 1
ATOM 1371 O O . ALA A 1 174 ? 12.473 -5.492 -10.181 1.00 90.62 174 ALA A O 1
ATOM 1372 N N . THR A 1 175 ? 12.520 -6.252 -12.287 1.00 91.19 175 THR A N 1
ATOM 1373 C CA . THR A 1 175 ? 11.071 -6.102 -12.498 1.00 91.19 175 THR A CA 1
ATOM 1374 C C . THR A 1 175 ? 10.251 -7.180 -11.779 1.00 91.19 175 THR A C 1
ATOM 1376 O O . THR A 1 175 ? 10.625 -8.356 -11.798 1.00 91.19 175 THR A O 1
ATOM 1379 N N . PRO A 1 176 ? 9.057 -6.839 -11.249 1.00 91.31 176 PRO A N 1
ATOM 1380 C CA . PRO A 1 176 ? 8.123 -7.817 -10.687 1.00 91.31 176 PRO A CA 1
ATOM 1381 C C . PRO A 1 176 ? 7.767 -8.955 -11.648 1.00 91.31 176 PRO A C 1
ATOM 1383 O O . PRO A 1 176 ? 7.617 -10.098 -11.230 1.00 91.31 176 PRO A O 1
ATOM 1386 N N . ILE A 1 177 ? 7.638 -8.666 -12.949 1.00 89.44 177 ILE A N 1
ATOM 1387 C CA . ILE A 1 177 ? 7.266 -9.681 -13.943 1.00 89.44 177 ILE A CA 1
ATOM 1388 C C . ILE A 1 177 ? 8.367 -10.737 -14.086 1.00 89.44 177 ILE A C 1
ATOM 1390 O O . ILE A 1 177 ? 8.059 -11.930 -14.121 1.00 89.44 177 ILE A O 1
ATOM 1394 N N . VAL A 1 178 ? 9.635 -10.318 -14.139 1.00 88.56 178 VAL A N 1
ATOM 1395 C CA . VAL A 1 178 ? 10.776 -11.242 -14.191 1.00 88.56 178 VAL A CA 1
ATOM 1396 C C . VAL A 1 178 ? 10.865 -12.046 -12.898 1.00 88.56 178 VAL A C 1
ATOM 1398 O O . VAL A 1 178 ? 10.939 -13.272 -12.962 1.00 88.56 178 VAL A O 1
ATOM 1401 N N . SER A 1 179 ? 10.744 -11.397 -11.737 1.00 88.38 179 SER A N 1
ATOM 1402 C CA . SER A 1 179 ? 10.721 -12.084 -10.439 1.00 88.38 179 SER A CA 1
ATOM 1403 C C . SER A 1 179 ? 9.609 -13.132 -10.337 1.00 88.38 179 SER A C 1
ATOM 1405 O O . SER A 1 179 ? 9.853 -14.247 -9.882 1.00 88.38 179 SER A O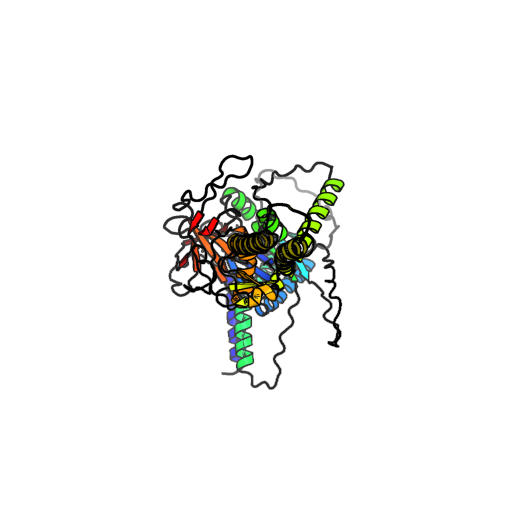 1
ATOM 1407 N N . ALA A 1 180 ? 8.396 -12.818 -10.800 1.00 87.50 180 ALA A N 1
ATOM 1408 C CA . ALA A 1 180 ? 7.271 -13.751 -10.800 1.00 87.50 180 ALA A CA 1
ATOM 1409 C C . ALA A 1 180 ? 7.505 -14.958 -11.723 1.00 87.50 180 ALA A C 1
ATOM 1411 O O . ALA A 1 180 ? 7.132 -16.081 -11.379 1.00 87.50 180 ALA A O 1
ATOM 1412 N N . ARG A 1 181 ? 8.119 -14.747 -12.896 1.00 86.25 181 ARG A N 1
ATOM 1413 C CA . ARG A 1 181 ? 8.484 -15.841 -13.812 1.00 86.25 181 ARG A CA 1
ATOM 1414 C C . ARG A 1 181 ? 9.571 -16.728 -13.215 1.00 86.25 181 ARG A C 1
ATOM 1416 O O . ARG A 1 181 ? 9.417 -17.945 -13.240 1.00 86.25 181 ARG A O 1
ATOM 1423 N N . TYR A 1 182 ? 10.608 -16.133 -12.622 1.00 84.00 182 TYR A N 1
ATOM 1424 C CA . TYR A 1 182 ? 11.653 -16.881 -11.923 1.00 84.00 182 TYR A CA 1
ATOM 1425 C C . TYR A 1 182 ? 11.100 -17.706 -10.767 1.00 84.00 182 TYR A C 1
ATOM 1427 O O . TYR A 1 182 ? 11.442 -18.880 -10.661 1.00 84.00 182 TYR A O 1
ATOM 1435 N N . LYS A 1 183 ? 10.209 -17.131 -9.951 1.00 84.31 183 LYS A N 1
ATOM 1436 C CA . LYS A 1 183 ? 9.538 -17.858 -8.869 1.00 84.31 183 LYS A CA 1
ATOM 1437 C C . LYS A 1 183 ? 8.801 -19.085 -9.405 1.00 84.31 183 LYS A C 1
ATOM 1439 O O . LYS A 1 183 ? 9.113 -20.195 -9.004 1.00 84.31 183 LYS A O 1
ATOM 1444 N N . ARG A 1 184 ? 7.913 -18.910 -10.392 1.00 83.19 184 ARG A N 1
ATOM 1445 C CA . ARG A 1 184 ? 7.167 -20.030 -11.004 1.00 83.19 184 ARG A CA 1
ATOM 1446 C C . ARG A 1 184 ? 8.079 -21.099 -11.592 1.00 83.19 184 ARG A C 1
ATOM 1448 O O . ARG A 1 184 ? 7.780 -22.286 -11.506 1.00 83.19 184 ARG A O 1
ATOM 1455 N N . PHE A 1 185 ? 9.168 -20.669 -12.220 1.00 82.44 185 PHE A N 1
ATOM 1456 C CA . PHE A 1 185 ? 10.169 -21.567 -12.764 1.00 82.44 185 PHE A CA 1
ATOM 1457 C C . PHE A 1 185 ? 10.840 -22.389 -11.656 1.00 82.44 185 PHE A C 1
ATOM 1459 O O . PHE A 1 185 ? 10.911 -23.609 -11.774 1.00 82.44 185 PHE A O 1
ATOM 1466 N N . LEU A 1 186 ? 11.276 -21.753 -10.567 1.00 80.62 186 LEU A N 1
ATOM 1467 C CA . LEU A 1 186 ? 11.884 -22.446 -9.432 1.00 80.62 186 LEU A CA 1
ATOM 1468 C C . LEU A 1 186 ? 10.888 -23.349 -8.706 1.00 80.62 186 LEU A C 1
ATOM 1470 O O . LEU A 1 186 ? 11.235 -24.484 -8.407 1.00 80.62 186 LEU A O 1
ATOM 1474 N N . ASP A 1 187 ? 9.649 -22.906 -8.500 1.00 80.88 187 ASP A N 1
ATOM 1475 C CA . ASP A 1 187 ? 8.585 -23.718 -7.900 1.00 80.88 187 ASP A CA 1
ATOM 1476 C C . ASP A 1 187 ? 8.346 -24.994 -8.718 1.00 80.88 187 ASP A C 1
ATOM 1478 O O . ASP A 1 187 ? 8.293 -26.095 -8.174 1.00 80.88 187 ASP A O 1
ATOM 1482 N N . MET A 1 188 ? 8.277 -24.874 -10.048 1.00 78.75 188 MET A N 1
ATOM 1483 C CA . MET A 1 188 ? 8.172 -26.025 -10.949 1.00 78.75 188 MET A CA 1
ATOM 1484 C C . MET A 1 188 ? 9.378 -26.967 -10.819 1.00 78.75 188 MET A C 1
ATOM 1486 O O . MET A 1 188 ? 9.201 -28.185 -10.819 1.00 78.75 188 MET A O 1
ATOM 1490 N N . PHE A 1 189 ? 10.595 -26.431 -10.710 1.00 76.56 189 PHE A N 1
ATOM 1491 C CA . PHE A 1 189 ? 11.801 -27.234 -10.495 1.00 76.56 189 PHE A CA 1
ATOM 1492 C C . PHE A 1 189 ? 11.767 -27.960 -9.145 1.00 76.56 189 PHE A C 1
ATOM 1494 O O . PHE A 1 189 ? 11.975 -29.169 -9.100 1.00 76.56 189 PHE A O 1
ATOM 1501 N N . HIS A 1 190 ? 11.425 -27.264 -8.062 1.00 75.75 190 HIS A N 1
ATOM 1502 C CA . HIS A 1 190 ? 11.327 -27.845 -6.724 1.00 75.75 190 HIS A CA 1
ATOM 1503 C C . HIS A 1 190 ? 10.254 -28.933 -6.622 1.00 75.75 190 HIS A C 1
ATOM 1505 O O . HIS A 1 190 ? 10.472 -29.936 -5.956 1.00 75.75 190 HIS A O 1
ATOM 1511 N N . LEU A 1 191 ? 9.121 -28.780 -7.313 1.00 76.69 191 LEU A N 1
ATOM 1512 C CA . LEU A 1 191 ? 8.049 -29.782 -7.332 1.00 76.69 191 LEU A CA 1
ATOM 1513 C C . LEU A 1 191 ? 8.370 -31.019 -8.185 1.00 76.69 191 LEU A C 1
ATOM 1515 O O . LEU A 1 191 ? 7.656 -32.017 -8.099 1.00 76.69 191 LEU A O 1
ATOM 1519 N N . THR A 1 192 ? 9.388 -30.951 -9.046 1.00 73.00 192 THR A N 1
ATOM 1520 C CA . THR A 1 192 ? 9.734 -32.031 -9.986 1.00 73.00 192 THR A CA 1
ATOM 1521 C C . THR A 1 192 ? 11.063 -32.711 -9.684 1.00 73.00 192 THR A C 1
ATOM 1523 O O . THR A 1 192 ? 11.294 -33.803 -10.206 1.00 73.00 192 THR A O 1
ATOM 1526 N N . MET A 1 193 ? 11.918 -32.110 -8.852 1.00 68.75 193 MET A N 1
ATOM 1527 C CA . MET A 1 193 ? 13.107 -32.776 -8.333 1.00 68.75 193 MET A CA 1
ATOM 1528 C C . MET A 1 193 ? 12.731 -33.723 -7.193 1.00 68.75 193 MET A C 1
ATOM 1530 O O . MET A 1 193 ? 12.010 -33.362 -6.267 1.00 68.75 193 MET A O 1
ATOM 1534 N N . ASP A 1 194 ? 13.252 -34.944 -7.262 1.00 62.44 194 ASP A N 1
ATOM 1535 C CA . ASP A 1 194 ? 13.096 -35.964 -6.228 1.00 62.44 194 ASP A CA 1
ATOM 1536 C C . ASP A 1 194 ? 14.029 -35.611 -5.059 1.00 62.44 194 ASP A C 1
ATOM 1538 O O . ASP A 1 194 ? 15.183 -36.040 -5.006 1.00 62.44 194 ASP A O 1
ATOM 1542 N N . SER A 1 195 ? 13.596 -34.694 -4.190 1.00 55.62 195 SER A N 1
ATOM 1543 C CA . SER A 1 195 ? 14.470 -34.127 -3.167 1.00 55.62 195 SER A CA 1
ATOM 1544 C C . SER A 1 195 ? 13.984 -34.434 -1.754 1.00 55.62 195 SER A C 1
ATOM 1546 O O . SER A 1 195 ? 13.046 -33.822 -1.250 1.00 55.62 195 SER A O 1
ATOM 1548 N N . ASN A 1 196 ? 14.747 -35.290 -1.070 1.00 55.81 196 ASN A N 1
ATOM 1549 C CA . ASN A 1 196 ? 14.852 -35.346 0.394 1.00 55.81 196 ASN A CA 1
ATOM 1550 C C . ASN A 1 196 ? 15.415 -34.037 1.007 1.00 55.81 196 ASN A C 1
ATOM 1552 O O . ASN A 1 196 ? 15.693 -33.994 2.206 1.00 55.81 196 ASN A O 1
ATOM 1556 N N . ASP A 1 197 ? 15.623 -32.981 0.210 1.00 58.19 197 ASP A N 1
ATOM 1557 C CA . ASP A 1 197 ? 16.098 -31.689 0.690 1.00 58.19 197 ASP A CA 1
ATOM 1558 C C . ASP A 1 197 ? 14.968 -30.894 1.338 1.00 58.19 197 ASP A C 1
ATOM 1560 O O . ASP A 1 197 ? 13.923 -30.608 0.750 1.00 58.19 197 ASP A O 1
ATOM 1564 N N . VAL A 1 198 ? 15.217 -30.489 2.580 1.00 58.41 198 VAL A N 1
ATOM 1565 C CA . VAL A 1 198 ? 14.352 -29.580 3.325 1.00 58.41 198 VAL A CA 1
ATOM 1566 C C . VAL A 1 198 ? 14.395 -28.217 2.637 1.00 58.41 198 VAL A C 1
ATOM 1568 O O . VAL A 1 198 ? 15.404 -27.514 2.716 1.00 58.41 198 VAL A O 1
ATOM 1571 N N . VAL A 1 199 ? 13.292 -27.827 1.993 1.00 57.09 199 VAL A N 1
ATOM 1572 C CA . VAL A 1 199 ? 13.095 -26.468 1.473 1.00 57.09 199 VAL A CA 1
ATOM 1573 C C . VAL A 1 199 ? 13.238 -25.492 2.638 1.00 57.09 199 VAL A C 1
ATOM 1575 O O . VAL A 1 199 ? 12.378 -25.410 3.516 1.00 57.09 199 VAL A O 1
ATOM 1578 N N . ARG A 1 200 ? 14.357 -24.766 2.679 1.00 55.34 200 ARG A N 1
ATOM 1579 C CA . ARG A 1 200 ? 14.554 -23.696 3.656 1.00 55.34 200 ARG A CA 1
ATOM 1580 C C . ARG A 1 200 ? 14.014 -22.406 3.051 1.00 55.34 200 ARG A C 1
ATOM 1582 O O . ARG A 1 200 ? 14.512 -22.008 1.997 1.00 55.34 200 ARG A O 1
ATOM 1589 N N . PRO A 1 201 ? 13.046 -21.731 3.692 1.00 55.97 201 PRO A N 1
ATOM 1590 C CA . PRO A 1 201 ? 12.646 -20.406 3.252 1.00 55.97 201 PRO A CA 1
ATOM 1591 C C . PRO A 1 201 ? 13.878 -19.499 3.313 1.00 55.97 201 PRO A C 1
ATOM 1593 O O . PRO A 1 201 ? 14.523 -19.377 4.358 1.00 55.97 201 PRO A O 1
ATOM 1596 N N . PHE A 1 202 ? 14.246 -18.899 2.182 1.00 59.66 202 PHE A N 1
ATOM 1597 C CA . PHE A 1 202 ? 15.325 -17.922 2.165 1.00 59.66 202 PHE A CA 1
ATOM 1598 C C . PHE A 1 202 ? 14.848 -16.692 2.940 1.00 59.66 202 PHE A C 1
ATOM 1600 O O . PHE A 1 202 ? 13.934 -15.991 2.506 1.00 59.66 202 PHE A O 1
ATOM 1607 N N . ALA A 1 203 ? 15.435 -16.449 4.115 1.00 57.78 203 ALA A N 1
ATOM 1608 C CA . ALA A 1 203 ? 15.109 -15.287 4.930 1.00 57.78 203 ALA A CA 1
ATOM 1609 C C . ALA A 1 203 ? 15.532 -14.016 4.178 1.00 57.78 203 ALA A C 1
ATOM 1611 O O . ALA A 1 203 ? 16.708 -13.646 4.147 1.00 57.78 203 ALA A O 1
ATOM 1612 N N . GLY A 1 204 ? 14.558 -13.382 3.526 1.00 63.19 204 GLY A N 1
ATOM 1613 C CA . GLY A 1 204 ? 14.760 -12.155 2.773 1.00 63.19 204 GLY A CA 1
ATOM 1614 C C . GLY A 1 204 ? 15.275 -11.035 3.662 1.00 63.19 204 GLY A C 1
ATOM 1615 O O . GLY A 1 204 ? 14.775 -10.820 4.767 1.00 63.19 204 GLY A O 1
ATOM 1616 N N . ARG A 1 205 ? 16.292 -10.315 3.189 1.00 74.38 205 ARG A N 1
ATOM 1617 C CA . ARG A 1 205 ? 16.832 -9.160 3.908 1.00 74.38 205 ARG A CA 1
ATOM 1618 C C . ARG A 1 205 ? 16.035 -7.919 3.532 1.00 74.38 205 ARG A C 1
ATOM 1620 O O . ARG A 1 205 ? 15.893 -7.653 2.340 1.00 74.38 205 ARG A O 1
ATOM 1627 N N . PRO A 1 206 ? 15.558 -7.122 4.501 1.00 82.19 206 PRO A N 1
ATOM 1628 C CA . PRO A 1 206 ? 14.863 -5.897 4.167 1.00 82.19 206 PRO A CA 1
ATOM 1629 C C . PRO A 1 206 ? 15.833 -4.889 3.540 1.00 82.19 206 PRO A C 1
ATOM 1631 O O . PRO A 1 206 ? 16.780 -4.422 4.177 1.00 82.19 206 PRO A O 1
ATOM 1634 N N . PHE A 1 207 ? 15.576 -4.529 2.286 1.00 88.31 207 PHE A N 1
ATOM 1635 C CA . PHE A 1 207 ? 16.303 -3.494 1.555 1.00 88.31 207 PHE A CA 1
ATOM 1636 C C . PHE A 1 207 ? 15.365 -2.383 1.064 1.00 88.31 207 PHE A C 1
ATOM 1638 O O . PHE A 1 207 ? 14.165 -2.587 0.892 1.00 88.31 207 PHE A O 1
ATOM 1645 N N . LYS A 1 208 ? 15.910 -1.188 0.847 1.00 89.50 208 LYS A N 1
ATOM 1646 C CA . LYS A 1 208 ? 15.227 -0.069 0.190 1.00 89.50 208 LYS A CA 1
ATOM 1647 C C . LYS A 1 208 ? 16.002 0.279 -1.063 1.00 89.50 208 LYS A C 1
ATOM 1649 O O . LYS A 1 208 ? 17.220 0.454 -1.003 1.00 89.50 208 LYS A O 1
ATOM 1654 N N . ALA A 1 209 ? 15.289 0.406 -2.169 1.00 91.19 209 ALA A N 1
ATOM 1655 C CA . ALA A 1 209 ? 15.873 0.748 -3.451 1.00 91.19 209 ALA A CA 1
ATOM 1656 C C . ALA A 1 209 ? 15.015 1.805 -4.138 1.00 91.19 209 ALA A C 1
ATOM 1658 O O . ALA A 1 209 ? 13.791 1.744 -4.117 1.00 91.19 209 ALA A O 1
ATOM 1659 N N . PHE A 1 210 ? 15.652 2.777 -4.762 1.00 92.88 210 PHE A N 1
ATOM 1660 C CA . PHE A 1 210 ? 15.030 3.701 -5.690 1.00 92.88 210 PHE A CA 1
ATOM 1661 C C . PHE A 1 210 ? 15.953 3.794 -6.888 1.00 92.88 210 PHE A C 1
ATOM 1663 O O . PHE A 1 210 ? 17.132 4.086 -6.725 1.00 92.88 210 PHE A O 1
ATOM 1670 N N . VAL A 1 211 ? 15.430 3.534 -8.074 1.00 93.06 211 VAL A N 1
ATOM 1671 C CA . VAL A 1 211 ? 16.166 3.646 -9.325 1.00 93.06 211 VAL A CA 1
ATOM 1672 C C . VAL A 1 211 ? 15.280 4.366 -10.321 1.00 93.06 211 VAL A C 1
ATOM 1674 O O . VAL A 1 211 ? 14.081 4.099 -10.425 1.00 93.06 211 VAL A O 1
ATOM 1677 N N . ARG A 1 212 ? 15.870 5.298 -11.053 1.00 93.75 212 ARG A N 1
ATOM 1678 C CA . ARG A 1 212 ? 15.197 6.079 -12.074 1.00 93.75 212 ARG A CA 1
ATOM 1679 C C . ARG A 1 212 ? 16.170 6.341 -13.211 1.00 93.75 212 ARG A C 1
ATOM 1681 O O . ARG A 1 212 ? 17.207 6.960 -13.003 1.00 93.75 212 ARG A O 1
ATOM 1688 N N . LEU A 1 213 ? 15.814 5.898 -14.405 1.00 93.12 213 LEU A N 1
ATOM 1689 C CA . LEU A 1 213 ? 16.534 6.172 -15.639 1.00 93.12 213 LEU A CA 1
ATOM 1690 C C . LEU A 1 213 ? 15.630 7.021 -16.526 1.00 93.12 213 LEU A C 1
ATOM 1692 O O . LEU A 1 213 ? 14.530 6.587 -16.856 1.00 93.12 213 LEU A O 1
ATOM 1696 N N . TYR A 1 214 ? 16.051 8.229 -16.882 1.00 92.75 214 TYR A N 1
ATOM 1697 C CA . TYR A 1 214 ? 15.205 9.146 -17.645 1.00 92.75 214 TYR A CA 1
ATOM 1698 C C . TYR A 1 214 ? 16.018 10.062 -18.555 1.00 92.75 214 TYR A C 1
ATOM 1700 O O . TYR A 1 214 ? 17.216 10.255 -18.355 1.00 92.75 214 TYR A O 1
ATOM 1708 N N . THR A 1 215 ? 15.343 10.657 -19.533 1.00 91.62 215 THR A N 1
ATOM 1709 C CA . THR A 1 215 ? 15.924 11.668 -20.430 1.00 91.62 215 THR A CA 1
ATOM 1710 C C . THR A 1 215 ? 15.552 13.094 -20.029 1.00 91.62 215 THR A C 1
ATOM 1712 O O . THR A 1 215 ? 14.449 13.332 -19.529 1.00 91.62 215 THR A O 1
ATOM 1715 N N . ASN A 1 216 ? 16.432 14.062 -20.279 1.00 90.12 216 ASN A N 1
ATOM 1716 C CA . ASN A 1 216 ? 16.139 15.493 -20.099 1.00 90.12 216 ASN A CA 1
ATOM 1717 C C . ASN A 1 216 ? 14.899 15.956 -20.894 1.00 90.12 216 ASN A C 1
ATOM 1719 O O . ASN A 1 216 ? 14.064 16.681 -20.347 1.00 90.12 216 ASN A O 1
ATOM 1723 N N . ASP A 1 217 ? 14.733 15.475 -22.126 1.00 87.88 217 ASP A N 1
ATOM 1724 C CA . ASP A 1 217 ? 13.581 15.780 -22.984 1.00 87.88 217 ASP A CA 1
ATOM 1725 C C . ASP A 1 217 ? 12.267 15.353 -22.328 1.00 87.88 217 ASP A C 1
ATOM 1727 O O . ASP A 1 217 ? 11.296 16.111 -22.285 1.00 87.88 217 ASP A O 1
ATOM 1731 N N . PHE A 1 218 ? 12.261 14.169 -21.712 1.00 89.00 218 PHE A N 1
ATOM 1732 C CA . PHE A 1 218 ? 11.120 13.692 -20.941 1.00 89.00 218 PHE A CA 1
ATOM 1733 C C . PHE A 1 218 ? 10.797 14.601 -19.746 1.00 89.00 218 PHE A C 1
ATOM 1735 O O . PHE A 1 218 ? 9.633 14.906 -19.505 1.00 89.00 218 PHE A O 1
ATOM 1742 N N . GLU A 1 219 ? 11.796 15.069 -18.994 1.00 86.62 219 GLU A N 1
ATOM 1743 C CA . GLU A 1 219 ? 11.572 15.986 -17.865 1.00 86.62 219 GLU A CA 1
ATOM 1744 C C . GLU A 1 219 ? 10.915 17.306 -18.298 1.00 86.62 219 GLU A C 1
ATOM 1746 O O . GLU A 1 219 ? 10.040 17.829 -17.597 1.00 86.62 219 GLU A O 1
ATOM 1751 N N . LEU A 1 220 ? 11.309 17.833 -19.460 1.00 85.75 220 LEU A N 1
ATOM 1752 C CA . LEU A 1 220 ? 10.706 19.023 -20.060 1.00 85.75 220 LEU A CA 1
ATOM 1753 C C . LEU A 1 220 ? 9.280 18.736 -20.543 1.00 85.75 220 LEU A C 1
ATOM 1755 O O . LEU A 1 220 ? 8.349 19.453 -20.162 1.00 85.75 220 LEU A O 1
ATOM 1759 N N . ALA A 1 221 ? 9.092 17.656 -21.304 1.00 85.62 221 ALA A N 1
ATOM 1760 C CA . ALA A 1 221 ? 7.792 17.237 -21.818 1.00 85.62 221 ALA A CA 1
ATOM 1761 C C . ALA A 1 221 ? 6.800 16.950 -20.683 1.00 85.62 221 ALA A C 1
ATOM 1763 O O . ALA A 1 221 ? 5.644 17.365 -20.751 1.00 85.62 221 ALA A O 1
ATOM 1764 N N . ARG A 1 222 ? 7.250 16.320 -19.593 1.00 85.50 222 ARG A N 1
ATOM 1765 C CA . ARG A 1 222 ? 6.440 16.036 -18.403 1.00 85.50 222 ARG A CA 1
ATOM 1766 C C . ARG A 1 222 ? 5.854 17.309 -17.807 1.00 85.50 222 ARG A C 1
ATOM 1768 O O . ARG A 1 222 ? 4.664 17.348 -17.523 1.00 85.50 222 ARG A O 1
ATOM 1775 N N . LYS A 1 223 ? 6.664 18.357 -17.631 1.00 83.19 223 LYS A N 1
ATOM 1776 C CA . LYS A 1 223 ? 6.202 19.629 -17.044 1.00 83.19 223 LYS A CA 1
ATOM 1777 C C . LYS A 1 223 ? 5.147 20.333 -17.899 1.00 83.19 223 LYS A C 1
ATOM 1779 O O . LYS A 1 223 ? 4.375 21.115 -17.359 1.00 83.19 223 LYS A O 1
ATOM 1784 N N . GLN A 1 224 ? 5.137 20.078 -19.205 1.00 83.69 224 GLN A N 1
ATOM 1785 C CA . GLN A 1 224 ? 4.226 20.720 -20.152 1.00 83.69 224 GLN A CA 1
ATOM 1786 C C . GLN A 1 224 ? 2.968 19.888 -20.433 1.00 83.69 224 GLN A C 1
ATOM 1788 O O . GLN A 1 224 ? 1.893 20.455 -20.604 1.00 83.69 224 GLN A O 1
ATOM 1793 N N . ARG A 1 225 ? 3.098 18.556 -20.515 1.00 82.50 225 ARG A N 1
ATOM 1794 C CA . ARG A 1 225 ? 2.046 17.654 -21.014 1.00 82.50 225 ARG A CA 1
ATOM 1795 C C . ARG A 1 225 ? 1.266 16.931 -19.914 1.00 82.50 225 ARG A C 1
ATOM 1797 O O . ARG A 1 225 ? 0.164 16.470 -20.199 1.00 82.50 225 ARG A O 1
ATOM 1804 N N . LEU A 1 226 ? 1.806 16.782 -18.696 1.00 81.50 226 LEU A N 1
ATOM 1805 C CA . LEU A 1 226 ? 1.098 16.053 -17.637 1.00 81.50 226 LEU A CA 1
ATOM 1806 C C . LEU A 1 226 ? 0.068 16.928 -16.903 1.00 81.50 226 LEU A C 1
ATOM 1808 O O . LEU A 1 226 ? 0.401 18.039 -16.483 1.00 81.50 226 LEU A O 1
ATOM 1812 N N . PRO A 1 227 ? -1.147 16.404 -16.663 1.00 80.81 227 PRO A N 1
ATOM 1813 C CA . PRO A 1 227 ? -2.118 17.023 -15.772 1.00 80.81 227 PRO A CA 1
ATOM 1814 C C . PRO A 1 227 ? -1.593 17.177 -14.329 1.00 80.81 227 PRO A C 1
ATOM 1816 O O . PRO A 1 227 ? -0.837 16.326 -13.856 1.00 80.81 227 PRO A O 1
ATOM 1819 N N . PRO A 1 228 ? -2.021 18.212 -13.581 1.00 79.62 228 PRO A N 1
ATOM 1820 C CA . PRO A 1 228 ? -1.559 18.456 -12.209 1.00 79.62 228 PRO A CA 1
ATOM 1821 C C . PRO A 1 228 ? -2.050 17.415 -11.185 1.00 79.62 228 PRO A C 1
ATOM 1823 O O . PRO A 1 228 ? -1.491 17.310 -10.092 1.00 79.62 228 PRO A O 1
ATOM 1826 N N . ASP A 1 229 ? -3.097 16.655 -11.512 1.00 82.25 229 ASP A N 1
ATOM 1827 C CA . ASP A 1 229 ? -3.657 15.582 -10.685 1.00 82.25 229 ASP A CA 1
ATOM 1828 C C . ASP A 1 229 ? -2.928 14.236 -10.855 1.00 82.25 229 ASP A C 1
ATOM 1830 O O . ASP A 1 229 ? -3.215 13.293 -10.113 1.00 82.25 229 ASP A O 1
ATOM 1834 N N . VAL A 1 230 ? -1.964 14.154 -11.781 1.00 85.56 230 VAL A N 1
ATOM 1835 C CA . VAL A 1 230 ? -1.218 12.936 -12.116 1.00 85.56 230 VAL A CA 1
ATOM 1836 C C . VAL A 1 230 ? 0.264 13.093 -11.796 1.00 85.56 230 VAL A C 1
ATOM 1838 O O . VAL A 1 230 ? 0.900 14.089 -12.135 1.00 85.56 230 VAL A O 1
ATOM 1841 N N . LEU A 1 231 ? 0.843 12.065 -11.177 1.00 87.56 231 LEU A N 1
ATOM 1842 C CA . LEU A 1 231 ? 2.276 11.959 -10.933 1.00 87.56 231 LEU A CA 1
ATOM 1843 C C . LEU A 1 231 ? 2.842 10.677 -11.545 1.00 87.56 231 LEU A C 1
ATOM 1845 O O . LEU A 1 231 ? 2.269 9.598 -11.417 1.00 87.56 231 LEU A O 1
ATOM 1849 N N . GLN A 1 232 ? 4.025 10.789 -12.145 1.00 90.56 232 GLN A N 1
ATOM 1850 C CA . GLN A 1 232 ? 4.832 9.619 -12.499 1.00 90.56 232 GLN A CA 1
ATOM 1851 C C . GLN A 1 232 ? 5.453 8.992 -11.251 1.00 90.56 232 GLN A C 1
ATOM 1853 O O . GLN A 1 232 ? 5.567 9.661 -10.219 1.00 90.56 232 GLN A O 1
ATOM 1858 N N . LEU A 1 233 ? 5.874 7.724 -11.324 1.00 89.19 233 LEU A N 1
ATOM 1859 C CA . LEU A 1 233 ? 6.286 6.963 -10.138 1.00 89.19 233 LEU A CA 1
ATOM 1860 C C . LEU A 1 233 ? 7.408 7.671 -9.372 1.00 89.19 233 LEU A C 1
ATOM 1862 O O . LEU A 1 233 ? 7.297 7.901 -8.167 1.00 89.19 233 LEU A O 1
ATOM 1866 N N . ALA A 1 234 ? 8.450 8.108 -10.078 1.00 87.19 234 ALA A N 1
ATOM 1867 C CA . ALA A 1 234 ? 9.561 8.816 -9.458 1.00 87.19 234 ALA A CA 1
ATOM 1868 C C . ALA A 1 234 ? 9.140 10.159 -8.844 1.00 87.19 234 ALA A C 1
ATOM 1870 O O . ALA A 1 234 ? 9.632 10.541 -7.781 1.00 87.19 234 ALA A O 1
ATOM 1871 N N . ALA A 1 235 ? 8.221 10.885 -9.486 1.00 86.62 235 ALA A N 1
ATOM 1872 C CA . ALA A 1 235 ? 7.696 12.141 -8.958 1.00 86.62 235 ALA A CA 1
ATOM 1873 C C . ALA A 1 235 ? 6.849 11.912 -7.696 1.00 86.62 235 ALA A C 1
ATOM 1875 O O . ALA A 1 235 ? 6.989 12.665 -6.734 1.00 86.62 235 ALA A O 1
ATOM 1876 N N . ALA A 1 236 ? 6.035 10.853 -7.667 1.00 85.44 236 ALA A N 1
ATOM 1877 C CA . ALA A 1 236 ? 5.237 10.447 -6.513 1.00 85.44 236 ALA A CA 1
ATOM 1878 C C . ALA A 1 236 ? 6.107 10.013 -5.318 1.00 85.44 236 ALA A C 1
ATOM 1880 O O . ALA A 1 236 ? 5.825 10.367 -4.172 1.00 85.44 236 ALA A O 1
ATOM 1881 N N . VAL A 1 237 ? 7.212 9.306 -5.566 1.00 86.00 237 VAL A N 1
ATOM 1882 C CA . VAL A 1 237 ? 8.179 8.956 -4.512 1.00 86.00 237 VAL A CA 1
ATOM 1883 C C . VAL A 1 237 ? 8.885 10.209 -3.987 1.00 86.00 237 VAL A C 1
ATOM 1885 O O . VAL A 1 237 ? 8.918 10.436 -2.777 1.00 86.00 237 VAL A O 1
ATOM 1888 N N . ASN A 1 238 ? 9.393 11.065 -4.880 1.00 83.88 238 ASN A N 1
ATOM 1889 C CA . ASN A 1 238 ? 10.108 12.289 -4.504 1.00 83.88 238 ASN A CA 1
ATOM 1890 C C . ASN A 1 238 ? 9.207 13.325 -3.803 1.00 83.88 238 ASN A C 1
ATOM 1892 O O . ASN A 1 238 ? 9.682 14.069 -2.944 1.00 83.88 238 ASN A O 1
ATOM 1896 N N . SER A 1 239 ? 7.911 13.379 -4.129 1.00 79.06 239 SER A N 1
ATOM 1897 C CA . SER A 1 239 ? 6.944 14.244 -3.437 1.00 79.06 239 SER A CA 1
ATOM 1898 C C . SER A 1 239 ? 6.621 13.753 -2.020 1.00 79.06 239 SER A C 1
ATOM 1900 O O . SER A 1 239 ? 6.152 14.540 -1.188 1.00 79.06 239 SER A O 1
ATOM 1902 N N . GLY A 1 240 ? 6.939 12.487 -1.725 1.00 76.12 240 GLY A N 1
ATOM 1903 C CA . GLY A 1 240 ? 6.641 11.815 -0.469 1.00 76.12 240 GLY A CA 1
ATOM 1904 C C . GLY A 1 240 ? 5.239 11.207 -0.422 1.00 76.12 240 GLY A C 1
ATOM 1905 O O . GLY A 1 240 ? 4.771 10.921 0.678 1.00 76.12 240 GLY A O 1
ATOM 1906 N N . LEU A 1 241 ? 4.578 10.994 -1.569 1.00 79.56 241 LEU A N 1
ATOM 1907 C CA . LEU A 1 241 ? 3.208 10.463 -1.646 1.00 79.56 241 LEU A CA 1
ATOM 1908 C C . LEU A 1 241 ? 3.068 9.120 -0.923 1.00 79.56 241 LEU A C 1
ATOM 1910 O O . LEU A 1 241 ? 2.105 8.889 -0.204 1.00 79.56 241 LEU A O 1
ATOM 1914 N N . PHE A 1 242 ? 4.069 8.258 -1.073 1.00 78.88 242 PHE A N 1
ATOM 1915 C CA . PHE A 1 242 ? 4.098 6.932 -0.463 1.00 78.88 242 PHE A CA 1
ATOM 1916 C C . PHE A 1 242 ? 4.764 6.916 0.927 1.00 78.88 242 PHE A C 1
ATOM 1918 O O . PHE A 1 242 ? 4.928 5.861 1.535 1.00 78.88 242 PHE A O 1
ATOM 1925 N N . SER A 1 243 ? 5.185 8.074 1.452 1.00 75.69 243 SER A N 1
ATOM 1926 C CA . SER A 1 243 ? 5.799 8.151 2.779 1.00 75.69 243 SER A CA 1
ATOM 1927 C C . SER A 1 243 ? 4.738 7.975 3.860 1.00 75.69 243 SER A C 1
ATOM 1929 O O . SER A 1 243 ? 3.830 8.801 3.982 1.00 75.69 243 SER A O 1
ATOM 1931 N N . ARG A 1 244 ? 4.904 6.961 4.717 1.00 74.88 244 ARG A N 1
ATOM 1932 C CA . ARG A 1 244 ? 4.041 6.708 5.884 1.00 74.88 244 ARG A CA 1
ATOM 1933 C C . ARG A 1 244 ? 3.820 7.964 6.727 1.00 74.88 244 ARG A C 1
ATOM 1935 O O . ARG A 1 244 ? 2.689 8.294 7.068 1.00 74.88 244 ARG A O 1
ATOM 1942 N N . SER A 1 245 ? 4.893 8.701 7.020 1.00 68.81 245 SER A N 1
ATOM 1943 C CA . SER A 1 245 ? 4.799 9.949 7.790 1.00 68.81 245 SER A CA 1
ATOM 1944 C C . SER A 1 245 ? 3.910 10.995 7.108 1.00 68.81 245 SER A C 1
ATOM 1946 O O . SER A 1 245 ? 3.105 11.620 7.788 1.00 68.81 245 SER A O 1
ATOM 1948 N N . SER A 1 246 ? 3.983 11.123 5.779 1.00 70.38 246 SER A N 1
ATOM 1949 C CA . SER A 1 246 ? 3.164 12.057 4.994 1.00 70.38 246 SER A CA 1
ATOM 1950 C C . SER A 1 246 ? 1.693 11.636 4.956 1.00 70.38 246 SER A C 1
ATOM 1952 O O . SER A 1 246 ? 0.807 12.458 5.183 1.00 70.38 246 SER A O 1
ATOM 1954 N N . LEU A 1 247 ? 1.423 10.345 4.729 1.00 69.50 247 LEU A N 1
ATOM 1955 C CA . LEU A 1 247 ? 0.062 9.797 4.675 1.00 69.50 247 LEU A CA 1
ATOM 1956 C C . LEU A 1 247 ? -0.661 9.927 6.023 1.00 69.50 247 LEU A C 1
ATOM 1958 O O . LEU A 1 247 ? -1.846 10.259 6.069 1.00 69.50 247 LEU A O 1
ATOM 1962 N N . LEU A 1 248 ? 0.071 9.746 7.123 1.00 70.75 248 LEU A N 1
ATOM 1963 C CA . LEU A 1 248 ? -0.447 9.926 8.479 1.00 70.75 248 LEU A CA 1
ATOM 1964 C C . LEU A 1 248 ? -0.518 11.399 8.898 1.00 70.75 248 LEU A C 1
ATOM 1966 O O . LEU A 1 248 ? -1.355 11.781 9.717 1.00 70.75 248 LEU A O 1
ATOM 1970 N N . GLU A 1 249 ? 0.373 12.256 8.396 1.00 63.19 249 GLU A N 1
ATOM 1971 C CA . GLU A 1 249 ? 0.312 13.703 8.627 1.00 63.19 249 GLU A CA 1
ATOM 1972 C C . GLU A 1 249 ? -0.969 14.276 8.030 1.00 63.19 249 GLU A C 1
ATOM 1974 O O . GLU A 1 249 ? -1.766 14.854 8.772 1.00 63.19 249 GLU A O 1
ATOM 1979 N N . ALA A 1 250 ? -1.240 13.949 6.767 1.00 54.84 250 ALA A N 1
ATOM 1980 C CA . ALA A 1 250 ? -2.468 14.309 6.070 1.00 54.84 250 ALA A CA 1
ATOM 1981 C C . ALA A 1 250 ? -3.740 13.694 6.686 1.00 54.84 250 ALA A C 1
ATOM 1983 O O . ALA A 1 250 ? -4.826 14.246 6.526 1.00 54.84 250 ALA A O 1
ATOM 1984 N N . SER A 1 251 ? -3.665 12.548 7.376 1.00 49.97 251 SER A N 1
ATOM 1985 C CA . SER A 1 251 ? -4.844 11.935 8.011 1.00 49.97 251 SER A CA 1
ATOM 1986 C C . SER A 1 251 ? -5.237 12.587 9.336 1.00 49.97 251 SER A C 1
ATOM 1988 O O . SER A 1 251 ? -6.412 12.576 9.681 1.00 49.97 251 SER A O 1
ATOM 1990 N N . VAL A 1 252 ? -4.275 13.148 10.076 1.00 50.84 252 VAL A N 1
ATOM 1991 C CA . VAL A 1 252 ? -4.507 13.736 11.409 1.00 50.84 252 VAL A CA 1
ATOM 1992 C C . VAL A 1 252 ? -4.807 15.233 11.328 1.00 50.84 252 VAL A C 1
ATOM 1994 O O . VAL A 1 252 ? -5.593 15.744 12.122 1.00 50.84 252 VAL A O 1
ATOM 1997 N N . SER A 1 253 ? -4.215 15.949 10.372 1.00 44.19 253 SER A N 1
ATOM 1998 C CA . SER A 1 253 ? -4.610 17.322 10.067 1.00 44.19 253 SER A CA 1
ATOM 1999 C C . SER A 1 253 ? -5.595 17.297 8.904 1.00 44.19 253 SER A C 1
ATOM 2001 O O . SER A 1 253 ? -5.175 17.207 7.756 1.00 44.19 253 SER A O 1
ATOM 2003 N N . GLY A 1 254 ? -6.896 17.416 9.176 1.00 41.19 254 GLY A N 1
ATOM 2004 C CA . GLY A 1 254 ? -7.941 17.621 8.157 1.00 41.19 254 GLY A CA 1
ATOM 2005 C C . GLY A 1 254 ? -7.846 18.965 7.415 1.00 41.19 254 GLY A C 1
ATOM 2006 O O . GLY A 1 254 ? -8.859 19.518 7.006 1.00 41.19 254 GLY A O 1
ATOM 2007 N N . ALA A 1 255 ? -6.641 19.516 7.286 1.00 35.03 255 ALA A N 1
ATOM 2008 C CA . ALA A 1 255 ? -6.340 20.731 6.566 1.00 35.03 255 ALA A CA 1
ATOM 2009 C C . ALA A 1 255 ? -5.446 20.353 5.389 1.00 35.03 255 ALA A C 1
ATOM 2011 O O . ALA A 1 255 ? -4.342 19.838 5.584 1.00 35.03 255 ALA A O 1
ATOM 2012 N N . ALA A 1 256 ? -5.923 20.649 4.181 1.00 36.50 256 ALA A N 1
ATOM 2013 C CA . ALA A 1 256 ? -5.096 20.748 2.997 1.00 36.50 256 ALA A CA 1
ATOM 2014 C C . ALA A 1 256 ? -3.959 21.733 3.298 1.00 36.50 256 ALA A C 1
ATOM 2016 O O . ALA A 1 256 ? -4.104 22.952 3.191 1.00 36.50 256 ALA A O 1
ATOM 2017 N N . SER A 1 257 ? -2.819 21.202 3.731 1.00 34.62 257 SER A N 1
ATOM 2018 C CA . SER A 1 257 ? -1.572 21.943 3.760 1.00 34.62 257 SER A CA 1
ATOM 2019 C C . SER A 1 257 ? -1.168 22.119 2.306 1.00 34.62 257 SER A C 1
ATOM 2021 O O . SER A 1 257 ? -0.467 21.294 1.718 1.00 34.62 257 SER A O 1
ATOM 2023 N N . GLY A 1 258 ? -1.680 23.191 1.700 1.00 33.62 258 GLY A N 1
ATOM 2024 C CA . GLY A 1 258 ? -1.069 23.796 0.534 1.00 33.62 258 GLY A CA 1
ATOM 2025 C C . GLY A 1 258 ? 0.389 24.031 0.888 1.00 33.62 258 GLY A C 1
ATOM 2026 O O . GLY A 1 258 ? 0.723 24.960 1.622 1.00 33.62 258 GLY A O 1
ATOM 2027 N N . ARG A 1 259 ? 1.244 23.129 0.410 1.00 38.31 259 ARG A N 1
ATOM 2028 C CA . ARG A 1 259 ? 2.692 23.166 0.559 1.00 38.31 259 ARG A CA 1
ATOM 2029 C C . ARG A 1 259 ? 3.190 24.370 -0.235 1.00 38.31 259 ARG A C 1
ATOM 2031 O O . ARG A 1 259 ? 3.675 24.229 -1.353 1.00 38.31 259 ARG A O 1
ATOM 2038 N N . LYS A 1 260 ? 3.036 25.579 0.317 1.00 31.81 260 LYS A N 1
ATOM 2039 C CA . LYS A 1 260 ? 3.828 26.727 -0.114 1.00 31.81 260 LYS A CA 1
ATOM 2040 C C . LYS A 1 260 ? 5.277 26.293 0.066 1.00 31.81 260 LYS A C 1
ATOM 2042 O O . LYS A 1 260 ? 5.685 25.952 1.176 1.00 31.81 260 LYS A O 1
ATOM 2047 N N . ARG A 1 261 ? 6.016 26.231 -1.045 1.00 36.28 261 ARG A N 1
ATOM 2048 C CA . ARG A 1 261 ? 7.478 26.236 -1.033 1.00 36.28 261 ARG A CA 1
ATOM 2049 C C . ARG A 1 261 ? 7.882 27.400 -0.132 1.00 36.28 261 ARG A C 1
ATOM 2051 O O . ARG A 1 261 ? 7.675 28.551 -0.502 1.00 36.28 261 ARG A O 1
ATOM 2058 N N . ALA A 1 262 ? 8.324 27.085 1.080 1.00 34.75 262 ALA A N 1
ATOM 2059 C CA . ALA A 1 262 ? 9.010 28.050 1.909 1.00 34.75 262 ALA A CA 1
ATOM 2060 C C . ALA A 1 262 ? 10.372 28.246 1.254 1.00 34.75 262 ALA A C 1
ATOM 2062 O O . ALA A 1 262 ? 11.112 27.282 1.054 1.00 34.75 262 ALA A O 1
ATOM 2063 N N . ASP A 1 263 ? 10.577 29.485 0.838 1.00 33.41 263 ASP A N 1
ATOM 2064 C CA . ASP A 1 263 ? 11.810 30.043 0.321 1.00 33.41 263 ASP A CA 1
ATOM 2065 C C . ASP A 1 263 ? 13.001 29.620 1.188 1.00 33.41 263 ASP A C 1
ATOM 2067 O O . ASP A 1 263 ? 12.912 29.565 2.420 1.00 33.41 263 ASP A O 1
ATOM 2071 N N . GLU A 1 264 ? 14.111 29.301 0.532 1.00 41.72 264 GLU A N 1
ATOM 2072 C CA . GLU A 1 264 ? 15.387 29.021 1.176 1.00 41.72 264 GLU A CA 1
ATOM 2073 C C . GLU A 1 264 ? 15.911 30.318 1.808 1.00 41.72 264 GLU A C 1
ATOM 2075 O O . GLU A 1 264 ? 16.534 31.147 1.155 1.00 41.72 264 GLU A O 1
ATOM 2080 N N . GLY A 1 265 ? 15.631 30.503 3.098 1.00 39.78 265 GLY A N 1
ATOM 2081 C CA . GLY A 1 265 ? 16.066 31.663 3.869 1.00 39.78 265 GLY A CA 1
ATOM 2082 C C . GLY A 1 265 ? 16.442 31.291 5.300 1.00 39.78 265 GLY A C 1
ATOM 2083 O O . GLY A 1 265 ? 15.612 31.337 6.194 1.00 39.78 265 GLY A O 1
ATOM 2084 N N . SER A 1 266 ? 17.700 30.888 5.486 1.00 44.03 266 SER A N 1
ATOM 2085 C CA . SER A 1 266 ? 18.576 31.176 6.639 1.00 44.03 266 SER A CA 1
ATOM 2086 C C . SER A 1 266 ? 18.032 31.172 8.093 1.00 44.03 266 SER A C 1
ATOM 2088 O O . SER A 1 266 ? 18.553 31.927 8.908 1.00 44.03 266 SER A O 1
ATOM 2090 N N . ASP A 1 267 ? 17.089 30.299 8.469 1.00 45.69 267 ASP A N 1
ATOM 2091 C CA . ASP A 1 267 ? 16.692 30.083 9.887 1.00 45.69 267 ASP A CA 1
ATOM 2092 C C . ASP A 1 267 ? 16.512 28.580 10.240 1.00 45.69 267 ASP A C 1
ATOM 2094 O O . ASP A 1 267 ? 15.582 28.136 10.916 1.00 45.69 267 ASP A O 1
ATOM 2098 N N . GLY A 1 268 ? 17.413 27.744 9.709 1.00 52.81 268 GLY A N 1
ATOM 2099 C CA . GLY A 1 268 ? 17.199 26.301 9.522 1.00 52.81 268 GLY A CA 1
ATOM 2100 C C . GLY A 1 268 ? 17.335 25.368 10.734 1.00 52.81 268 GLY A C 1
ATOM 2101 O O . GLY A 1 268 ? 16.880 24.229 10.642 1.00 52.81 268 GLY A O 1
ATOM 2102 N N . ASP A 1 269 ? 17.921 25.779 11.863 1.00 57.09 269 ASP A N 1
ATOM 2103 C CA . ASP A 1 269 ? 18.277 24.823 12.934 1.00 57.09 269 ASP A CA 1
ATOM 2104 C C . ASP A 1 269 ? 17.265 24.725 14.088 1.00 57.09 269 ASP A C 1
ATOM 2106 O O . ASP A 1 269 ? 17.086 23.643 14.663 1.00 57.09 269 ASP A O 1
ATOM 2110 N N . LEU A 1 270 ? 16.557 25.811 14.415 1.00 56.94 270 LEU A N 1
ATOM 2111 C CA . LEU A 1 270 ? 15.528 25.805 15.465 1.00 56.94 270 LEU A CA 1
ATOM 2112 C C . LEU A 1 270 ? 14.212 25.183 14.963 1.00 56.94 270 LEU A C 1
ATOM 2114 O O . LEU A 1 270 ? 13.672 24.291 15.624 1.00 56.94 270 LEU A O 1
ATOM 2118 N N . ASP A 1 271 ? 13.766 25.533 13.749 1.00 65.56 271 ASP A N 1
ATOM 2119 C CA . ASP A 1 271 ? 12.571 24.944 13.115 1.00 65.56 271 ASP A CA 1
ATOM 2120 C C . ASP A 1 271 ? 12.748 23.428 12.874 1.00 65.56 271 ASP A C 1
ATOM 2122 O O . ASP A 1 271 ? 11.835 22.623 13.068 1.00 65.56 271 ASP A O 1
ATOM 2126 N N . ASN A 1 272 ? 13.963 22.977 12.549 1.00 68.44 272 ASN A N 1
ATOM 2127 C CA . ASN A 1 272 ? 14.234 21.558 12.305 1.00 68.44 272 ASN A CA 1
ATOM 2128 C C . ASN A 1 272 ? 14.187 20.713 13.593 1.00 68.44 272 ASN A C 1
ATOM 2130 O O . ASN A 1 272 ? 13.698 19.579 13.569 1.00 68.44 272 ASN A O 1
ATOM 2134 N N . LYS A 1 273 ? 14.621 21.254 14.743 1.00 74.56 273 LYS A N 1
ATOM 2135 C CA . LYS A 1 273 ? 14.495 20.567 16.043 1.00 74.56 273 LYS A CA 1
ATOM 2136 C C . LYS A 1 273 ? 13.038 20.426 16.471 1.00 74.56 273 LYS A C 1
ATOM 2138 O O . LYS A 1 273 ? 12.633 19.327 16.857 1.00 74.56 273 LYS A O 1
ATOM 2143 N N . GLU A 1 274 ? 12.238 21.484 16.348 1.00 75.88 274 GLU A N 1
ATOM 2144 C CA . GLU A 1 274 ? 10.808 21.417 16.663 1.00 75.88 274 GLU A CA 1
ATOM 2145 C C . GLU A 1 274 ? 10.063 20.445 15.744 1.00 75.88 274 GLU A C 1
ATOM 2147 O O . GLU A 1 274 ? 9.287 19.608 16.214 1.00 75.88 274 GLU A O 1
ATOM 2152 N N . ARG A 1 275 ? 10.339 20.479 14.434 1.00 71.62 275 ARG A N 1
ATOM 2153 C CA . ARG A 1 275 ? 9.772 19.522 13.471 1.00 71.62 275 ARG A CA 1
ATOM 2154 C C . ARG A 1 275 ? 10.141 18.082 13.813 1.00 71.62 275 ARG A C 1
ATOM 2156 O O . ARG A 1 275 ? 9.273 17.208 13.771 1.00 71.62 275 ARG A O 1
ATOM 2163 N N . ARG A 1 276 ? 11.395 17.822 14.195 1.00 73.50 276 ARG A N 1
ATOM 2164 C CA . ARG A 1 276 ? 11.846 16.491 14.637 1.00 73.50 276 ARG A CA 1
ATOM 2165 C C . ARG A 1 276 ? 11.129 16.035 15.904 1.00 73.50 276 ARG A C 1
ATOM 2167 O O . ARG A 1 276 ? 10.668 14.898 15.948 1.00 73.50 276 ARG A O 1
ATOM 2174 N N . GLN A 1 277 ? 10.971 16.907 16.900 1.00 79.38 277 GLN A N 1
ATOM 2175 C CA . GLN A 1 277 ? 10.239 16.576 18.128 1.00 79.38 277 GLN A CA 1
ATOM 2176 C C . GLN A 1 277 ? 8.757 16.286 17.861 1.00 79.38 277 GLN A C 1
ATOM 2178 O O . GLN A 1 277 ? 8.212 15.317 18.395 1.00 79.38 277 GLN A O 1
ATOM 2183 N N . ARG A 1 278 ? 8.103 17.077 16.999 1.00 75.56 278 ARG A N 1
ATOM 2184 C CA . ARG A 1 278 ? 6.705 16.846 16.596 1.00 75.56 278 ARG A CA 1
ATOM 2185 C C . ARG A 1 278 ? 6.540 15.510 15.873 1.00 75.56 278 ARG A C 1
ATOM 2187 O O . ARG A 1 278 ? 5.601 14.780 16.184 1.00 75.56 278 ARG A O 1
ATOM 2194 N N . ARG A 1 279 ? 7.462 15.169 14.965 1.00 70.69 279 ARG A N 1
ATOM 2195 C CA . ARG A 1 279 ? 7.495 13.858 14.293 1.00 70.69 279 ARG A CA 1
ATOM 2196 C C . ARG A 1 279 ? 7.667 12.726 15.297 1.00 70.69 279 ARG A C 1
ATOM 2198 O O . ARG A 1 279 ? 6.814 11.854 15.357 1.00 70.69 279 ARG A O 1
ATOM 2205 N N . HIS A 1 280 ? 8.657 12.819 16.180 1.00 76.44 280 HIS A N 1
ATOM 2206 C CA . HIS A 1 280 ? 8.918 11.778 17.173 1.00 76.44 280 HIS A CA 1
ATOM 2207 C C . HIS A 1 280 ? 7.731 11.534 18.120 1.00 76.44 280 HIS A C 1
ATOM 2209 O O . HIS A 1 280 ? 7.349 10.391 18.362 1.00 76.44 280 HIS A O 1
ATOM 2215 N N . LYS A 1 281 ? 7.081 12.597 18.619 1.00 79.56 281 LYS A N 1
ATOM 2216 C CA . LYS A 1 281 ? 5.883 12.469 19.468 1.00 79.56 281 LYS A CA 1
ATOM 2217 C C . LYS A 1 281 ? 4.720 11.802 18.725 1.00 79.56 281 LYS A C 1
ATOM 2219 O O . LYS A 1 281 ? 3.938 11.083 19.341 1.00 79.56 281 LYS A O 1
ATOM 2224 N N . ARG A 1 282 ? 4.581 12.055 17.421 1.00 71.06 282 ARG A N 1
ATOM 2225 C CA . ARG A 1 282 ? 3.555 11.427 16.578 1.00 71.06 282 ARG A CA 1
ATOM 2226 C C . ARG A 1 282 ? 3.869 9.968 16.285 1.00 71.06 282 ARG A C 1
ATOM 2228 O O . ARG A 1 282 ? 2.969 9.148 16.411 1.00 71.06 282 ARG A O 1
ATOM 2235 N N . ASP A 1 283 ? 5.114 9.658 15.950 1.00 74.94 283 ASP A N 1
ATOM 2236 C CA . ASP A 1 283 ? 5.564 8.285 15.717 1.00 74.94 283 ASP A CA 1
ATOM 2237 C C . ASP A 1 283 ? 5.362 7.443 16.977 1.00 74.94 283 ASP A C 1
ATOM 2239 O O . ASP A 1 283 ? 4.877 6.321 16.890 1.00 74.94 283 ASP A O 1
ATOM 2243 N N . LYS A 1 284 ? 5.606 8.028 18.158 1.00 78.75 284 LYS A N 1
ATOM 2244 C CA . LYS A 1 284 ? 5.280 7.397 19.439 1.00 78.75 284 LYS A CA 1
ATOM 2245 C C . LYS A 1 284 ? 3.779 7.132 19.592 1.00 78.75 284 LYS A C 1
ATOM 2247 O O . LYS A 1 284 ? 3.398 5.996 19.812 1.00 78.75 284 LYS A O 1
ATOM 2252 N N . LYS A 1 285 ? 2.918 8.139 19.387 1.00 78.62 285 LYS A N 1
ATOM 2253 C CA . LYS A 1 285 ? 1.452 7.944 19.445 1.00 78.62 285 LYS A CA 1
ATOM 2254 C C . LYS A 1 285 ? 0.957 6.876 18.469 1.00 78.62 285 LYS A C 1
ATOM 2256 O O . LYS A 1 285 ? -0.005 6.175 18.756 1.00 78.62 285 LYS A O 1
ATOM 2261 N N . LEU A 1 286 ? 1.574 6.799 17.295 1.00 76.81 286 LEU A N 1
ATOM 2262 C CA . LEU A 1 286 ? 1.249 5.799 16.291 1.00 76.81 286 LEU A CA 1
ATOM 2263 C C . LEU A 1 286 ? 1.715 4.405 16.714 1.00 76.81 286 LEU A C 1
ATOM 2265 O O . LEU A 1 286 ? 0.987 3.446 16.484 1.00 76.81 286 LEU A O 1
ATOM 2269 N N . ALA A 1 287 ? 2.899 4.295 17.317 1.00 79.06 287 ALA A N 1
ATOM 2270 C CA . ALA A 1 287 ? 3.396 3.049 17.884 1.00 79.06 287 ALA A CA 1
ATOM 2271 C C . ALA A 1 287 ? 2.485 2.563 19.020 1.00 79.06 287 ALA A C 1
ATOM 2273 O O . ALA A 1 287 ? 2.071 1.410 18.995 1.00 79.06 287 ALA A O 1
ATOM 2274 N N . ASP A 1 288 ? 2.076 3.461 19.921 1.00 81.06 288 ASP A N 1
ATOM 2275 C CA . ASP A 1 288 ? 1.125 3.161 21.000 1.00 81.06 288 ASP A CA 1
ATOM 2276 C C . ASP A 1 288 ? -0.229 2.688 20.421 1.00 81.06 288 ASP A C 1
ATOM 2278 O O . ASP A 1 288 ? -0.806 1.695 20.863 1.00 81.06 288 ASP A O 1
ATOM 2282 N N . ALA A 1 289 ? -0.733 3.362 19.376 1.00 80.50 289 ALA A N 1
ATOM 2283 C CA . ALA A 1 289 ? -1.955 2.946 18.686 1.00 80.50 289 ALA A CA 1
ATOM 2284 C C . ALA A 1 289 ? -1.791 1.586 17.989 1.00 80.50 289 ALA A C 1
ATOM 2286 O O . ALA A 1 289 ? -2.708 0.773 18.014 1.00 80.50 289 ALA A O 1
ATOM 2287 N N . HIS A 1 290 ? -0.632 1.322 17.384 1.00 81.88 290 HIS A N 1
ATOM 2288 C CA . HIS A 1 290 ? -0.322 0.040 16.757 1.00 81.88 290 HIS A CA 1
ATOM 2289 C C . HIS A 1 290 ? -0.269 -1.092 17.788 1.00 81.88 290 HIS A C 1
ATOM 2291 O O . HIS A 1 290 ? -0.809 -2.166 17.537 1.00 81.88 290 HIS A O 1
ATOM 2297 N N . GLU A 1 291 ? 0.352 -0.863 18.945 1.00 82.81 291 GLU A N 1
ATOM 2298 C CA . GLU A 1 291 ? 0.375 -1.822 20.049 1.00 82.81 291 GLU A CA 1
ATOM 2299 C C . GLU A 1 291 ? -1.051 -2.141 20.513 1.00 82.81 291 GLU A C 1
ATOM 2301 O O . GLU A 1 291 ? -1.430 -3.312 20.578 1.00 82.81 291 GLU A O 1
ATOM 2306 N N . LEU A 1 292 ? -1.894 -1.119 20.693 1.00 83.56 292 LEU A N 1
ATOM 2307 C CA . LEU A 1 292 ? -3.301 -1.324 21.034 1.00 83.56 292 LEU A CA 1
ATOM 2308 C C . LEU A 1 292 ? -4.040 -2.135 19.956 1.00 83.56 292 LEU A C 1
ATOM 2310 O O . LEU A 1 292 ? -4.753 -3.080 20.287 1.00 83.56 292 LEU A O 1
ATOM 2314 N N . MET A 1 293 ? -3.833 -1.822 18.675 1.00 84.81 293 MET A N 1
ATOM 2315 C CA . MET A 1 293 ? -4.425 -2.567 17.557 1.00 84.81 293 MET A CA 1
ATOM 2316 C C . MET A 1 293 ? -3.936 -4.012 17.458 1.00 84.81 293 MET A C 1
ATOM 2318 O O . MET A 1 293 ? -4.680 -4.882 17.021 1.00 84.81 293 MET A O 1
ATOM 2322 N N . SER A 1 294 ? -2.692 -4.287 17.854 1.00 83.75 294 SER A N 1
ATOM 2323 C CA . SER A 1 294 ? -2.127 -5.641 17.830 1.00 83.75 294 SER A CA 1
ATOM 2324 C C . SER A 1 294 ? -2.792 -6.583 18.837 1.00 83.75 294 SER A C 1
ATOM 2326 O O . SER A 1 294 ? -2.773 -7.794 18.648 1.00 83.75 294 SER A O 1
ATOM 2328 N N . SER A 1 295 ? -3.428 -6.025 19.872 1.00 86.06 295 SER A N 1
ATOM 2329 C CA . SER A 1 295 ? -4.170 -6.783 20.884 1.00 86.06 295 SER A CA 1
ATOM 2330 C C . SER A 1 295 ? -5.605 -7.141 20.473 1.00 86.06 295 SER A C 1
ATOM 2332 O O . SER A 1 295 ? -6.316 -7.804 21.231 1.00 86.06 295 SER A O 1
ATOM 2334 N N . TRP A 1 296 ? -6.060 -6.683 19.302 1.00 89.62 296 TRP A N 1
ATOM 2335 C CA . TRP A 1 296 ? -7.421 -6.923 18.833 1.00 89.62 296 TRP A CA 1
ATOM 2336 C C . TRP A 1 296 ? -7.624 -8.372 18.407 1.00 89.62 296 TRP A C 1
ATOM 2338 O O . TRP A 1 296 ? -6.770 -8.983 17.769 1.00 89.62 296 TRP A O 1
ATOM 2348 N N . ILE A 1 297 ? -8.800 -8.905 18.732 1.00 88.00 297 ILE A N 1
ATOM 2349 C CA . ILE A 1 297 ? -9.191 -10.262 18.354 1.00 88.00 297 ILE A CA 1
ATOM 2350 C C . ILE A 1 297 ? -10.301 -10.166 17.310 1.00 88.00 297 ILE A C 1
ATOM 2352 O O . ILE A 1 297 ? -11.377 -9.621 17.573 1.00 88.00 297 ILE A O 1
ATOM 2356 N N . TYR A 1 298 ? -10.041 -10.712 16.125 1.00 89.62 298 TYR A N 1
ATOM 2357 C CA . TYR A 1 298 ? -10.996 -10.748 15.024 1.00 89.62 298 TYR A CA 1
ATOM 2358 C C . TYR A 1 298 ? -11.937 -11.951 15.155 1.00 89.62 298 TYR A C 1
ATOM 2360 O O . TYR A 1 298 ? -11.502 -13.089 15.308 1.00 89.62 298 TYR A O 1
ATOM 2368 N N . THR A 1 299 ? -13.242 -11.698 15.092 1.00 87.81 299 THR A N 1
ATOM 2369 C CA . THR A 1 299 ? -14.300 -12.709 14.914 1.00 87.81 299 THR A CA 1
ATOM 2370 C C . THR A 1 299 ? -14.984 -12.448 13.569 1.00 87.81 299 THR A C 1
ATOM 2372 O O . THR A 1 299 ? -14.869 -11.340 13.057 1.00 87.81 299 THR A O 1
ATOM 2375 N N . GLU A 1 300 ? -15.726 -13.403 12.994 1.00 87.62 300 GLU A N 1
ATOM 2376 C CA . GLU A 1 300 ? -16.323 -13.254 11.648 1.00 87.62 300 GLU A CA 1
ATOM 2377 C C . GLU A 1 300 ? -17.079 -11.933 11.428 1.00 87.62 300 GLU A C 1
ATOM 2379 O O . GLU A 1 300 ? -16.971 -11.336 10.361 1.00 87.62 300 GLU A O 1
ATOM 2384 N N . ASN A 1 301 ? -17.804 -11.449 12.442 1.00 88.94 301 ASN A N 1
ATOM 2385 C CA . ASN A 1 301 ? -18.681 -10.280 12.313 1.00 88.94 301 ASN A CA 1
ATOM 2386 C C . ASN A 1 301 ? -18.314 -9.126 13.265 1.00 88.94 301 ASN A C 1
ATOM 2388 O O . ASN A 1 301 ? -18.952 -8.075 13.227 1.00 88.94 301 ASN A O 1
ATOM 2392 N N . THR A 1 302 ? -17.332 -9.312 14.155 1.00 88.38 302 THR A N 1
ATOM 2393 C CA . THR A 1 302 ? -17.029 -8.359 15.237 1.00 88.38 302 THR A CA 1
ATOM 2394 C C . THR A 1 302 ? -15.539 -8.276 1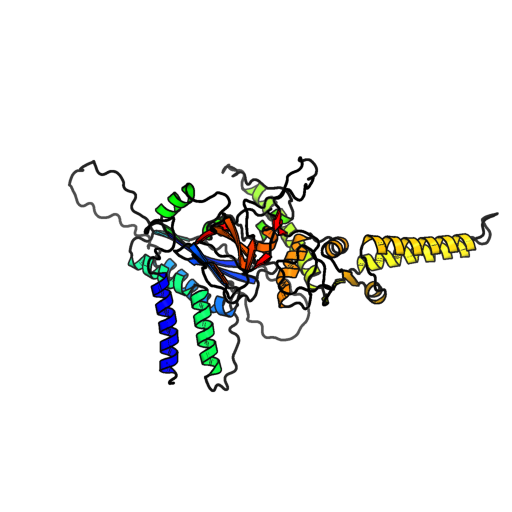5.531 1.00 88.38 302 THR A C 1
ATOM 2396 O O . THR A 1 302 ? -14.844 -9.292 15.506 1.00 88.38 302 THR A O 1
ATOM 2399 N N . VAL A 1 303 ? -15.073 -7.094 15.928 1.00 89.25 303 VAL A N 1
ATOM 2400 C CA . VAL A 1 303 ? -13.717 -6.880 16.449 1.00 89.25 303 VAL A CA 1
ATOM 2401 C C . VAL A 1 303 ? -13.794 -6.734 17.964 1.00 89.25 303 VAL A C 1
ATOM 2403 O O . VAL A 1 303 ? -14.537 -5.893 18.469 1.00 89.25 303 VAL A O 1
ATOM 2406 N N . VAL A 1 304 ? -13.056 -7.561 18.703 1.00 89.06 304 VAL A N 1
ATOM 2407 C CA . VAL A 1 304 ? -13.028 -7.515 20.170 1.00 89.06 304 VAL A CA 1
ATOM 2408 C C . VAL A 1 304 ? -11.815 -6.721 20.634 1.00 89.06 304 VAL A C 1
ATOM 2410 O O . VAL A 1 304 ? -10.679 -7.063 20.304 1.00 89.06 304 VAL A O 1
ATOM 2413 N N . VAL A 1 305 ? -12.064 -5.680 21.426 1.00 88.75 305 VAL A N 1
ATOM 2414 C CA . VAL A 1 305 ? -11.043 -4.767 21.946 1.00 88.75 305 VAL A CA 1
ATOM 2415 C C . VAL A 1 305 ? -10.926 -4.910 23.466 1.00 88.75 305 VAL A C 1
ATOM 2417 O O . VAL A 1 305 ? -11.951 -4.915 24.156 1.00 88.75 305 VAL A O 1
ATOM 2420 N N . PRO A 1 306 ? -9.707 -4.994 24.025 1.00 86.62 306 PRO A N 1
ATOM 2421 C CA . PRO A 1 306 ? -9.503 -4.899 25.465 1.00 86.62 306 PRO A CA 1
ATOM 2422 C C . PRO A 1 306 ? -9.640 -3.441 25.944 1.00 86.62 306 PRO A C 1
ATOM 2424 O O . PRO A 1 306 ? -8.864 -2.566 25.567 1.00 86.62 306 PRO A O 1
ATOM 2427 N N . CYS A 1 307 ? -10.614 -3.175 26.816 1.00 80.81 307 CYS A N 1
ATOM 2428 C CA . CYS A 1 307 ? -10.905 -1.855 27.388 1.00 80.81 307 CYS A CA 1
ATOM 2429 C C . CYS A 1 307 ? -11.063 -1.918 28.915 1.00 80.81 307 CYS A C 1
ATOM 2431 O O . CYS A 1 307 ? -12.043 -1.426 29.477 1.00 80.81 307 CYS A O 1
ATOM 2433 N N . GLY A 1 308 ? -10.084 -2.517 29.600 1.00 81.56 308 GLY A N 1
ATOM 2434 C CA . GLY A 1 308 ? -10.156 -2.781 31.041 1.00 81.56 308 GLY A CA 1
ATOM 2435 C C . GLY A 1 308 ? -10.408 -1.539 31.903 1.00 81.56 308 GLY A C 1
ATOM 2436 O O . GLY A 1 308 ? -11.229 -1.598 32.812 1.00 81.56 308 GLY A O 1
ATOM 2437 N N . LEU A 1 309 ? -9.768 -0.403 31.594 1.00 82.62 309 LEU A N 1
ATOM 2438 C CA . LEU A 1 309 ? -9.939 0.846 32.354 1.00 82.62 309 LEU A CA 1
ATOM 2439 C C . LEU A 1 309 ? -11.374 1.373 32.302 1.00 82.62 309 LEU A C 1
ATOM 2441 O O . LEU A 1 309 ? -11.929 1.754 33.328 1.00 82.62 309 LEU A O 1
ATOM 2445 N N . TYR A 1 310 ? -11.980 1.374 31.115 1.00 80.69 310 TYR A N 1
ATOM 2446 C CA . TYR A 1 310 ? -13.359 1.817 30.946 1.00 80.69 310 TYR A CA 1
ATOM 2447 C C . TYR A 1 310 ? -14.310 0.917 31.735 1.00 80.69 310 TYR A C 1
ATOM 2449 O O . TYR A 1 310 ? -15.072 1.412 32.561 1.00 80.69 310 TYR A O 1
ATOM 2457 N N . VAL A 1 311 ? -14.203 -0.404 31.555 1.00 83.56 311 VAL A N 1
ATOM 2458 C CA . VAL A 1 311 ? -15.016 -1.384 32.291 1.00 83.56 311 VAL A CA 1
ATOM 2459 C C . VAL A 1 311 ? -14.895 -1.172 33.800 1.00 83.56 311 VAL A C 1
ATOM 2461 O O . VAL A 1 311 ? -15.906 -1.105 34.497 1.00 83.56 311 VAL A O 1
ATOM 2464 N N . TRP A 1 312 ? -13.670 -1.002 34.298 1.00 87.12 312 TRP A N 1
ATOM 2465 C CA . TRP A 1 312 ? -13.423 -0.755 35.714 1.00 87.12 312 TRP A CA 1
ATOM 2466 C C . TRP A 1 312 ? -14.064 0.536 36.214 1.00 87.12 312 TRP A C 1
ATOM 2468 O O . TRP A 1 312 ? -14.667 0.515 37.280 1.00 87.12 312 TRP A O 1
ATOM 2478 N N . LEU A 1 313 ? -13.995 1.639 35.463 1.00 87.19 313 LEU A N 1
ATOM 2479 C CA . LEU A 1 313 ? -14.650 2.896 35.844 1.00 87.19 313 LEU A CA 1
ATOM 2480 C C . LEU A 1 313 ? -16.174 2.760 35.902 1.00 87.19 313 LEU A C 1
ATOM 2482 O O . LEU A 1 313 ? -16.806 3.301 36.808 1.00 87.19 313 LEU A O 1
ATOM 2486 N N . VAL A 1 314 ? -16.765 2.013 34.968 1.00 86.00 314 VAL A N 1
ATOM 2487 C CA . VAL A 1 314 ? -18.210 1.758 34.948 1.00 86.00 314 VAL A CA 1
ATOM 2488 C C . VAL A 1 314 ? -18.637 0.910 36.147 1.00 86.00 314 VAL A C 1
ATOM 2490 O O . VAL A 1 314 ? -19.576 1.283 36.854 1.00 86.00 314 VAL A O 1
ATOM 2493 N N . ILE A 1 315 ? -17.930 -0.194 36.410 1.00 87.38 315 ILE A N 1
ATOM 2494 C CA . ILE A 1 315 ? -18.197 -1.072 37.558 1.00 87.38 315 ILE A CA 1
ATOM 2495 C C . ILE A 1 315 ? -17.975 -0.315 38.869 1.00 87.38 315 ILE A C 1
ATOM 2497 O O . ILE A 1 315 ? -18.805 -0.408 39.769 1.00 87.38 315 ILE A O 1
ATOM 2501 N N . LEU A 1 316 ? -16.904 0.476 38.970 1.00 90.56 316 LEU A N 1
ATOM 2502 C CA . LEU A 1 316 ? -16.602 1.282 40.149 1.00 90.56 316 LEU A CA 1
ATOM 2503 C C . LEU A 1 316 ? -17.682 2.341 40.393 1.00 90.56 316 LEU A C 1
ATOM 2505 O O . LEU A 1 316 ? -18.136 2.488 41.522 1.00 90.56 316 LEU A O 1
ATOM 2509 N N . GLY A 1 317 ? -18.143 3.039 39.350 1.00 89.38 317 GLY A N 1
ATOM 2510 C CA . GLY A 1 317 ? -19.235 4.009 39.459 1.00 89.38 317 GLY A CA 1
ATOM 2511 C C . GLY A 1 317 ? -20.540 3.369 39.942 1.00 89.38 317 GLY A C 1
ATOM 2512 O O . GLY A 1 317 ? -21.183 3.886 40.856 1.00 89.38 317 GLY A O 1
ATOM 2513 N N . ALA A 1 318 ? -20.894 2.201 39.397 1.00 89.25 318 ALA A N 1
ATOM 2514 C CA . ALA A 1 318 ? -22.051 1.436 39.859 1.00 89.25 318 ALA A CA 1
ATOM 2515 C C . ALA A 1 318 ? -21.877 0.946 41.310 1.00 89.25 318 ALA A C 1
ATOM 2517 O O . ALA A 1 318 ? -22.806 1.050 42.109 1.00 89.25 318 ALA A O 1
ATOM 2518 N N . ALA A 1 319 ? -20.682 0.476 41.677 1.00 90.94 319 ALA A N 1
ATOM 2519 C CA . ALA A 1 319 ? -20.366 0.031 43.031 1.00 90.94 319 ALA A CA 1
ATOM 2520 C C . ALA A 1 319 ? -20.425 1.179 44.050 1.00 90.94 319 ALA A C 1
ATOM 2522 O O . ALA A 1 319 ? -20.928 0.979 45.153 1.00 90.94 319 ALA A O 1
ATOM 2523 N N . ILE A 1 320 ? -19.978 2.385 43.685 1.00 93.19 320 ILE A N 1
ATOM 2524 C CA . ILE A 1 320 ? -20.084 3.584 44.529 1.00 93.19 320 ILE A CA 1
ATOM 2525 C C . ILE A 1 320 ? -21.550 3.982 44.719 1.00 93.19 320 ILE A C 1
ATOM 2527 O O . ILE A 1 320 ? -21.939 4.314 45.835 1.00 93.19 320 ILE A O 1
ATOM 2531 N N . LEU A 1 321 ? -22.380 3.922 43.673 1.00 91.88 321 LEU A N 1
ATOM 2532 C CA . LEU A 1 321 ? -23.808 4.242 43.776 1.00 91.88 321 LEU A CA 1
ATOM 2533 C C . LEU A 1 321 ? -24.553 3.248 44.675 1.00 91.88 321 LEU A C 1
ATOM 2535 O O . LEU A 1 321 ? -25.269 3.656 45.589 1.00 91.88 321 LEU A O 1
ATOM 2539 N N . VAL A 1 322 ? -24.347 1.949 44.455 1.00 91.38 322 VAL A N 1
ATOM 2540 C CA . VAL A 1 322 ? -24.990 0.891 45.246 1.00 91.38 322 VAL A CA 1
ATOM 2541 C C . VAL A 1 322 ? -24.462 0.881 46.682 1.00 91.38 322 VAL A C 1
ATOM 2543 O O . VAL A 1 322 ? -25.246 0.887 47.630 1.00 91.38 322 VAL A O 1
ATOM 2546 N N . GLY A 1 323 ? -23.139 0.914 46.854 1.00 90.88 323 GLY A N 1
ATOM 2547 C CA . GLY A 1 323 ? -22.482 0.915 48.160 1.00 90.88 323 GLY A CA 1
ATOM 2548 C C . GLY A 1 323 ? -22.760 2.187 48.959 1.00 90.88 323 GLY A C 1
ATOM 2549 O O . GLY A 1 323 ? -23.046 2.107 50.150 1.00 90.88 323 GLY A O 1
ATOM 2550 N N . GLY A 1 324 ? -22.755 3.350 48.305 1.00 88.62 324 GLY A N 1
ATOM 2551 C CA . GLY A 1 324 ? -23.109 4.633 48.910 1.00 88.62 324 GLY A CA 1
ATOM 2552 C C . GLY A 1 324 ? -24.577 4.689 49.327 1.00 88.62 324 GLY A C 1
ATOM 2553 O O . GLY A 1 324 ? -24.875 5.102 50.445 1.00 88.62 324 GLY A O 1
ATOM 2554 N N . GLY A 1 325 ? -25.487 4.193 48.480 1.00 87.12 325 GLY A N 1
ATOM 2555 C CA . GLY A 1 325 ? -26.900 4.051 48.827 1.00 87.12 325 GLY A CA 1
ATOM 2556 C C . GLY A 1 325 ? -27.099 3.174 50.064 1.00 87.12 325 GLY A C 1
ATOM 2557 O O . GLY A 1 325 ? -27.782 3.584 51.001 1.00 87.12 325 GLY A O 1
ATOM 2558 N N . LEU A 1 326 ? -26.452 2.004 50.104 1.00 87.25 326 LEU A N 1
ATOM 2559 C CA . LEU A 1 326 ? -26.534 1.072 51.233 1.00 87.25 326 LEU A CA 1
ATOM 2560 C C . LEU A 1 326 ? -25.946 1.670 52.521 1.00 87.25 326 LEU A C 1
ATOM 2562 O O . LEU A 1 326 ? -26.553 1.563 53.584 1.00 87.25 326 LEU A O 1
ATOM 2566 N N . ALA A 1 327 ? -24.791 2.333 52.425 1.00 86.94 327 ALA A N 1
ATOM 2567 C CA . ALA A 1 327 ? -24.149 2.984 53.561 1.00 86.94 327 ALA A CA 1
ATOM 2568 C C . ALA A 1 327 ? -25.042 4.079 54.161 1.00 86.94 327 ALA A C 1
ATOM 2570 O O . ALA A 1 327 ? -25.190 4.146 55.378 1.00 86.94 327 ALA A O 1
ATOM 2571 N N . ILE A 1 328 ? -25.694 4.896 53.327 1.00 83.50 328 ILE A N 1
ATOM 2572 C CA . ILE A 1 328 ? -26.656 5.917 53.771 1.00 83.50 328 ILE A CA 1
ATOM 2573 C C . ILE A 1 328 ? -27.868 5.270 54.455 1.00 83.50 328 ILE A C 1
ATOM 2575 O O . ILE A 1 328 ? -28.266 5.708 55.534 1.00 83.50 328 ILE A O 1
ATOM 2579 N N . GLY A 1 329 ? -28.415 4.197 53.873 1.00 80.50 329 GLY A N 1
ATOM 2580 C CA . GLY A 1 329 ? -29.548 3.463 54.445 1.00 80.50 329 GLY A CA 1
ATOM 2581 C C . GLY A 1 329 ? -29.254 2.862 55.825 1.00 80.50 329 GLY A C 1
ATOM 2582 O O . GLY A 1 329 ? -30.112 2.900 56.703 1.00 80.50 329 GLY A O 1
ATOM 2583 N N . LEU A 1 330 ? -28.033 2.356 56.034 1.00 81.50 330 LEU A N 1
ATOM 2584 C CA . LEU A 1 330 ? -27.616 1.715 57.287 1.00 81.50 330 LEU A CA 1
ATOM 2585 C C . LEU A 1 330 ? -27.096 2.696 58.350 1.00 81.50 330 LEU A C 1
ATOM 2587 O O . LEU A 1 330 ? -27.171 2.395 59.536 1.00 81.50 330 LEU A O 1
ATOM 2591 N N . THR A 1 331 ? -26.559 3.857 57.962 1.00 82.31 331 THR A N 1
ATOM 2592 C CA . THR A 1 331 ? -25.950 4.811 58.914 1.00 82.31 331 THR A CA 1
ATOM 2593 C C . THR A 1 331 ? -26.900 5.908 59.398 1.00 82.31 331 THR A C 1
ATOM 2595 O O . THR A 1 331 ? -26.646 6.498 60.447 1.00 82.31 331 THR A O 1
ATOM 2598 N N . ILE A 1 332 ? -27.991 6.195 58.672 1.00 73.44 332 ILE A N 1
ATOM 2599 C CA . ILE A 1 332 ? -28.890 7.338 58.949 1.00 73.44 332 ILE A CA 1
ATOM 2600 C C . ILE A 1 332 ? -30.244 6.904 59.549 1.00 73.44 332 ILE A C 1
ATOM 2602 O O . ILE A 1 332 ? -31.180 7.698 59.611 1.00 73.44 332 ILE A O 1
ATOM 2606 N N . GLN A 1 333 ? -30.347 5.671 60.057 1.00 60.53 333 GLN A N 1
ATOM 2607 C CA . GLN A 1 333 ? -31.592 5.079 60.578 1.00 60.53 333 GLN A CA 1
ATOM 2608 C C . GLN A 1 333 ? -32.381 5.971 61.564 1.00 60.53 333 GLN A C 1
ATOM 2610 O O . GLN A 1 333 ? -33.606 5.912 61.560 1.00 60.53 333 GLN A O 1
ATOM 2615 N N . ASP A 1 334 ? -31.713 6.861 62.312 1.00 61.69 334 ASP A N 1
ATOM 2616 C CA . ASP A 1 334 ? -32.340 7.650 63.386 1.00 61.69 334 ASP A CA 1
ATOM 2617 C C . ASP A 1 334 ? -32.391 9.181 63.164 1.00 61.69 334 ASP A C 1
ATOM 2619 O O . ASP A 1 334 ? -32.804 9.910 64.067 1.00 61.69 334 ASP A O 1
ATOM 2623 N N . ARG A 1 335 ? -31.945 9.726 62.015 1.00 57.66 335 ARG A N 1
ATOM 2624 C CA . ARG A 1 335 ? -31.658 11.184 61.901 1.00 57.66 335 ARG A CA 1
ATOM 2625 C C . ARG A 1 335 ? -32.471 12.020 60.907 1.00 57.66 335 ARG A C 1
ATOM 2627 O O . ARG A 1 335 ? -32.302 13.238 60.908 1.00 57.66 335 ARG A O 1
ATOM 2634 N N . LEU A 1 336 ? -33.359 11.439 60.100 1.00 60.53 336 LEU A N 1
ATOM 2635 C CA . LEU A 1 336 ? -34.186 12.190 59.140 1.00 60.53 336 LEU A CA 1
ATOM 2636 C C . LEU A 1 336 ? -35.676 11.972 59.417 1.00 60.53 336 LEU A C 1
ATOM 2638 O O . LEU A 1 336 ? -36.267 10.969 59.029 1.00 60.53 336 LEU A O 1
ATOM 2642 N N . THR A 1 337 ? -36.303 12.934 60.090 1.00 57.97 337 THR A N 1
ATOM 2643 C CA . THR A 1 337 ? -37.746 12.931 60.337 1.00 57.97 337 THR A CA 1
ATOM 2644 C C . THR A 1 337 ? -38.509 13.104 59.019 1.00 57.97 337 THR A C 1
ATOM 2646 O O . THR A 1 337 ? -38.505 14.176 58.420 1.00 57.97 337 THR A O 1
ATOM 2649 N N . GLY A 1 338 ? -39.177 12.037 58.567 1.00 65.31 338 GLY A N 1
ATOM 2650 C CA . GLY A 1 338 ? -40.103 12.067 57.425 1.00 65.31 338 GLY A CA 1
ATOM 2651 C C . GLY A 1 338 ? -39.593 11.467 56.110 1.00 65.31 338 GLY A C 1
ATOM 2652 O O . GLY A 1 338 ? -40.310 11.547 55.116 1.00 65.31 338 GLY A O 1
ATOM 2653 N N . VAL A 1 339 ? -38.407 10.845 56.080 1.00 67.94 339 VAL A N 1
ATOM 2654 C CA . VAL A 1 339 ? -37.898 10.134 54.891 1.00 67.94 339 VAL A CA 1
ATOM 2655 C C . VAL A 1 339 ? -37.471 8.724 55.275 1.00 67.94 339 VAL A C 1
ATOM 2657 O O . VAL A 1 339 ? -36.637 8.552 56.156 1.00 67.94 339 VAL A O 1
ATOM 2660 N N . ASP A 1 340 ? -38.029 7.722 54.597 1.00 72.06 340 ASP A N 1
ATOM 2661 C CA . ASP A 1 340 ? -37.642 6.322 54.776 1.00 72.06 340 ASP A CA 1
ATOM 2662 C C . ASP A 1 340 ? -36.247 6.069 54.154 1.00 72.06 340 ASP A C 1
ATOM 2664 O O . ASP A 1 340 ? -36.086 6.235 52.936 1.00 72.06 340 ASP A O 1
ATOM 2668 N N . PRO A 1 341 ? -35.232 5.661 54.942 1.00 68.94 341 PRO A N 1
ATOM 2669 C CA . PRO A 1 341 ? -33.891 5.338 54.447 1.00 68.94 341 PRO A CA 1
ATOM 2670 C C . PRO A 1 341 ? -33.885 4.240 53.371 1.00 68.94 341 PRO A C 1
ATOM 2672 O O . PRO A 1 341 ? -33.001 4.226 52.506 1.00 68.94 341 PRO A O 1
ATOM 2675 N N . PHE A 1 342 ? -34.886 3.349 53.378 1.00 73.75 342 PHE A N 1
ATOM 2676 C CA . PHE A 1 342 ? -35.024 2.297 52.368 1.00 73.75 342 PHE A CA 1
ATOM 2677 C C . PHE A 1 342 ? -35.425 2.832 50.985 1.00 73.75 342 PHE A C 1
ATOM 2679 O O . PHE A 1 342 ? -35.032 2.277 49.956 1.00 73.75 342 PHE A O 1
ATOM 2686 N N . ASN A 1 343 ? -36.132 3.962 50.921 1.00 81.88 343 ASN A N 1
ATOM 2687 C CA . ASN A 1 343 ? -36.443 4.592 49.637 1.00 81.88 343 ASN A CA 1
ATOM 2688 C C . ASN A 1 343 ? -35.191 5.197 48.989 1.00 81.88 343 ASN A C 1
ATOM 2690 O O . ASN A 1 343 ? -35.022 5.102 47.776 1.00 81.88 343 ASN A O 1
ATOM 2694 N N . ILE A 1 344 ? -34.273 5.763 49.780 1.00 81.69 344 ILE A N 1
ATOM 2695 C CA . ILE A 1 344 ? -33.011 6.325 49.268 1.00 81.69 344 ILE A CA 1
ATOM 2696 C C . ILE A 1 344 ? -32.140 5.228 48.646 1.00 81.69 344 ILE A C 1
ATOM 2698 O O . ILE A 1 344 ? -31.569 5.425 47.573 1.00 81.69 344 ILE A O 1
ATOM 2702 N N . THR A 1 345 ? -32.079 4.053 49.279 1.00 85.44 345 THR A N 1
ATOM 2703 C CA . THR A 1 345 ? -31.390 2.883 48.716 1.00 85.44 345 THR A CA 1
ATOM 2704 C C . THR A 1 345 ? -32.017 2.480 47.385 1.00 85.44 345 THR A C 1
ATOM 2706 O O . THR A 1 345 ? -31.295 2.339 46.401 1.00 85.44 345 THR A O 1
ATOM 2709 N N . MET A 1 346 ? -33.345 2.375 47.307 1.00 86.69 346 MET A N 1
ATOM 2710 C CA . MET A 1 346 ? -34.035 2.047 46.053 1.00 86.69 346 MET A CA 1
ATOM 2711 C C . MET A 1 346 ? -33.751 3.057 44.932 1.00 86.69 346 MET A C 1
ATOM 2713 O O . MET A 1 346 ? -33.464 2.650 43.804 1.00 86.69 346 MET A O 1
ATOM 2717 N N . TYR A 1 347 ? -33.747 4.361 45.228 1.00 89.06 347 TYR A N 1
ATOM 2718 C CA . TYR A 1 347 ? -33.373 5.385 44.246 1.00 89.06 347 TYR A CA 1
ATOM 2719 C C . TYR A 1 347 ? -31.907 5.273 43.807 1.00 89.06 347 TYR A C 1
ATOM 2721 O O . TYR A 1 347 ? -31.618 5.443 42.625 1.00 89.06 347 TYR A O 1
ATOM 2729 N N . ALA A 1 348 ? -30.983 4.943 44.716 1.00 88.38 348 ALA A N 1
ATOM 2730 C CA . ALA A 1 348 ? -29.572 4.746 44.380 1.00 88.38 348 ALA A CA 1
ATOM 2731 C C . ALA A 1 348 ? -29.357 3.526 43.466 1.00 88.38 348 ALA A C 1
ATOM 2733 O O . ALA A 1 348 ? -28.592 3.600 42.503 1.00 88.38 348 ALA A O 1
ATOM 2734 N N . TRP A 1 349 ? -30.082 2.430 43.709 1.00 90.81 349 TRP A N 1
ATOM 2735 C CA . TRP A 1 349 ? -30.100 1.259 42.828 1.00 90.81 349 TRP A CA 1
ATOM 2736 C C . TRP A 1 349 ? -30.691 1.583 41.452 1.00 90.81 349 TRP A C 1
ATOM 2738 O O . TRP A 1 349 ? -30.114 1.207 40.431 1.00 90.81 349 TRP A O 1
ATOM 2748 N N . ALA A 1 350 ? -31.801 2.326 41.407 1.00 91.56 350 ALA A N 1
ATOM 2749 C CA . ALA A 1 350 ? -32.396 2.780 40.152 1.00 91.56 350 ALA A CA 1
ATOM 2750 C C . ALA A 1 350 ? -31.438 3.691 39.364 1.00 91.56 350 ALA A C 1
ATOM 2752 O O . ALA A 1 350 ? -31.296 3.539 38.151 1.00 91.56 350 ALA A O 1
ATOM 2753 N N . LEU A 1 351 ? -30.725 4.590 40.050 1.00 90.88 351 LEU A N 1
ATOM 2754 C CA . LEU A 1 351 ? -29.728 5.469 39.441 1.00 90.88 351 LEU A CA 1
ATOM 2755 C C . LEU A 1 351 ? -28.517 4.684 38.915 1.00 90.88 351 LEU A C 1
ATOM 2757 O O . LEU A 1 351 ? -28.036 4.981 37.826 1.00 90.88 351 LEU A O 1
ATOM 2761 N N . ALA A 1 352 ? -28.058 3.654 39.635 1.00 91.44 352 ALA A N 1
ATOM 2762 C CA . ALA A 1 352 ? -26.995 2.760 39.170 1.00 91.44 352 ALA A CA 1
ATOM 2763 C C . ALA A 1 352 ? -27.410 1.973 37.917 1.00 91.44 352 ALA A C 1
ATOM 2765 O O . ALA A 1 352 ? -26.639 1.876 36.961 1.00 91.44 352 ALA A O 1
ATOM 2766 N N . ALA A 1 353 ? -28.643 1.458 37.883 1.00 89.56 353 ALA A N 1
ATOM 2767 C CA . ALA A 1 353 ? -29.187 0.790 36.704 1.00 89.56 353 ALA A CA 1
ATOM 2768 C C . ALA A 1 353 ? -29.299 1.753 35.509 1.00 89.56 353 ALA A C 1
ATOM 2770 O O . ALA A 1 353 ? -28.888 1.409 34.401 1.00 89.56 353 ALA A O 1
ATOM 2771 N N . LEU A 1 354 ? -29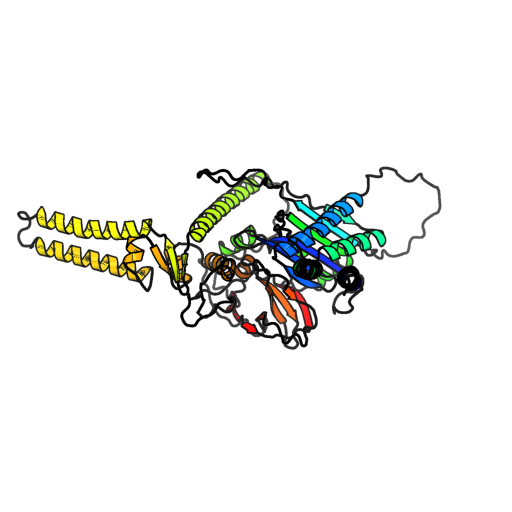.784 2.979 35.734 1.00 90.38 354 LEU A N 1
ATOM 2772 C CA . LEU A 1 354 ? -29.868 4.012 34.701 1.00 90.38 354 LEU A CA 1
ATOM 2773 C C . LEU A 1 354 ? -28.480 4.408 34.176 1.00 90.38 354 LEU A C 1
ATOM 2775 O O . LEU A 1 354 ? -28.295 4.522 32.969 1.00 90.38 354 LEU A O 1
ATOM 2779 N N . TRP A 1 355 ? -27.496 4.564 35.063 1.00 88.31 355 TRP A N 1
ATOM 2780 C CA . TRP A 1 355 ? -26.105 4.845 34.707 1.00 88.31 355 TRP A CA 1
ATOM 2781 C C . TRP A 1 355 ? -25.523 3.765 33.786 1.00 88.31 355 TRP A C 1
ATOM 2783 O O . TRP A 1 355 ? -24.956 4.083 32.740 1.00 88.31 355 TRP A O 1
ATOM 2793 N N . LEU A 1 356 ? -25.729 2.486 34.122 1.00 85.44 356 LEU A N 1
ATOM 2794 C CA . LEU A 1 356 ? -25.309 1.362 33.280 1.00 85.44 356 LEU A CA 1
ATOM 2795 C C . LEU A 1 356 ? -26.024 1.351 31.923 1.00 85.44 356 LEU A C 1
ATOM 2797 O O . LEU A 1 356 ? -25.389 1.074 30.907 1.00 85.44 356 LEU A O 1
ATOM 2801 N N . LEU A 1 357 ? -27.319 1.679 31.881 1.00 84.81 357 LEU A N 1
ATOM 2802 C CA . LEU A 1 357 ? -28.082 1.760 30.632 1.00 84.81 357 LEU A CA 1
ATOM 2803 C C . LEU A 1 357 ? -27.619 2.911 29.733 1.00 84.81 357 LEU A C 1
ATOM 2805 O O . LEU A 1 357 ? -27.479 2.713 28.528 1.00 84.81 357 LEU A O 1
ATOM 2809 N N . ILE A 1 358 ? -27.343 4.087 30.302 1.00 85.44 358 ILE A N 1
ATOM 2810 C CA . ILE A 1 358 ? -26.817 5.238 29.556 1.00 85.44 358 ILE A CA 1
ATOM 2811 C C . ILE A 1 358 ? -25.447 4.895 28.969 1.00 85.44 358 ILE A C 1
ATOM 2813 O O . ILE A 1 358 ? -25.212 5.107 27.784 1.00 85.44 358 ILE A O 1
ATOM 2817 N N . LEU A 1 359 ? -24.552 4.319 29.773 1.00 79.25 359 LEU A N 1
ATOM 2818 C CA . LEU A 1 359 ? -23.218 3.942 29.308 1.00 79.25 359 LEU A CA 1
ATOM 2819 C C . LEU A 1 359 ? -23.253 2.849 28.241 1.00 79.25 359 LEU A C 1
ATOM 2821 O O . LEU A 1 359 ? -22.495 2.930 27.276 1.00 79.25 359 LEU A O 1
ATOM 2825 N N . LYS A 1 360 ? -24.169 1.881 28.370 1.00 78.00 360 LYS A N 1
ATOM 2826 C CA . LYS A 1 360 ? -24.447 0.897 27.320 1.00 78.00 360 LYS A CA 1
ATOM 2827 C C . LYS A 1 360 ? -24.860 1.596 26.019 1.00 78.00 360 LYS A C 1
ATOM 2829 O O . LYS A 1 360 ? -24.290 1.305 24.977 1.00 78.00 360 LYS A O 1
ATOM 2834 N N . ALA A 1 361 ? -25.806 2.533 26.081 1.00 76.88 361 ALA A N 1
ATOM 2835 C CA . ALA A 1 361 ? -26.350 3.205 24.901 1.00 76.88 361 ALA A CA 1
ATOM 2836 C C . ALA A 1 361 ? -25.364 4.159 24.199 1.00 76.88 361 ALA A C 1
ATOM 2838 O O . ALA A 1 361 ? -25.549 4.458 23.023 1.00 76.88 361 ALA A O 1
ATOM 2839 N N . LEU A 1 362 ? -24.338 4.656 24.900 1.00 73.69 362 LEU A N 1
ATOM 2840 C CA . LEU A 1 362 ? -23.397 5.634 24.345 1.00 73.69 362 LEU A CA 1
ATOM 2841 C C . LEU A 1 362 ? -22.252 5.024 23.528 1.00 73.69 362 LEU A C 1
ATOM 2843 O O . LEU A 1 362 ? -21.708 5.728 22.679 1.00 73.69 362 LEU A O 1
ATOM 2847 N N . LEU A 1 363 ? -21.838 3.781 23.802 1.00 67.00 363 LEU A N 1
ATOM 2848 C CA . LEU A 1 363 ? -20.611 3.229 23.210 1.00 67.00 363 LEU A CA 1
ATOM 2849 C C . LEU A 1 363 ? -20.824 2.055 22.248 1.00 67.00 363 LEU A C 1
ATOM 2851 O O . LEU A 1 363 ? -20.086 1.985 21.269 1.00 67.00 363 LEU A O 1
ATOM 2855 N N . VAL A 1 364 ? -21.749 1.124 22.521 1.00 66.38 364 VAL A N 1
ATOM 2856 C CA . VAL A 1 364 ? -21.880 -0.116 21.728 1.00 66.38 364 VAL A CA 1
ATOM 2857 C C . VAL A 1 364 ? -23.325 -0.607 21.682 1.00 66.38 364 VAL A C 1
ATOM 2859 O O . VAL A 1 364 ? -23.982 -0.722 22.716 1.00 66.38 364 VAL A O 1
ATOM 2862 N N . GLU A 1 365 ? -23.796 -0.977 20.490 1.00 66.00 365 GLU A N 1
ATOM 2863 C CA . GLU A 1 365 ? -25.172 -1.432 20.253 1.00 66.00 365 GLU A CA 1
ATOM 2864 C C . GLU A 1 365 ? -25.504 -2.762 20.976 1.00 66.00 365 GLU A C 1
ATOM 2866 O O . GLU A 1 365 ? -26.588 -2.920 21.546 1.00 66.00 365 GLU A O 1
ATOM 2871 N N . GLU A 1 366 ? -24.552 -3.703 21.061 1.00 70.25 366 GLU A N 1
ATOM 2872 C CA . GLU A 1 366 ? -24.715 -4.987 21.760 1.00 70.25 366 GLU A CA 1
ATOM 2873 C C . GLU A 1 366 ? -23.663 -5.245 22.849 1.00 70.25 366 GLU A C 1
ATOM 2875 O O . GLU A 1 366 ? -22.457 -5.265 22.614 1.00 70.25 366 GLU A O 1
ATOM 2880 N N . TRP A 1 367 ? -24.141 -5.536 24.065 1.00 71.00 367 TRP A N 1
ATOM 2881 C CA . TRP A 1 367 ? -23.299 -5.764 25.242 1.00 71.00 367 TRP A CA 1
ATOM 2882 C C . TRP A 1 367 ? -23.449 -7.200 25.735 1.00 71.00 367 TRP A C 1
ATOM 2884 O O . TRP A 1 367 ? -24.504 -7.574 26.248 1.00 71.00 367 TRP A O 1
ATOM 2894 N N . SER A 1 368 ? -22.396 -8.003 25.604 1.00 79.81 368 SER A N 1
ATOM 2895 C CA . SER A 1 368 ? -22.314 -9.312 26.253 1.00 79.81 368 SER A CA 1
ATOM 2896 C C . SER A 1 368 ? -21.659 -9.165 27.624 1.00 79.81 368 SER A C 1
ATOM 2898 O O . SER A 1 368 ? -20.472 -8.841 27.706 1.00 79.81 368 SER A O 1
ATOM 2900 N N . TRP A 1 369 ? -22.410 -9.436 28.693 1.00 78.38 369 TRP A N 1
ATOM 2901 C CA . TRP A 1 369 ? -21.930 -9.299 30.073 1.00 78.38 369 TRP A CA 1
ATOM 2902 C C . TRP A 1 369 ? -20.673 -10.122 30.373 1.00 78.38 369 TRP A C 1
ATOM 2904 O O . TRP A 1 369 ? -19.824 -9.652 31.125 1.00 78.38 369 TRP A O 1
ATOM 2914 N N . SER A 1 370 ? -20.510 -11.306 29.763 1.00 82.19 370 SER A N 1
ATOM 2915 C CA . SER A 1 370 ? -19.302 -12.121 29.949 1.00 82.19 370 SER A CA 1
ATOM 2916 C C . SER A 1 370 ? -18.055 -11.357 29.526 1.00 82.19 370 SER A C 1
ATOM 2918 O O . SER A 1 370 ? -17.134 -11.196 30.314 1.00 82.19 370 SER A O 1
ATOM 2920 N N . ASP A 1 371 ? -18.031 -10.845 28.300 1.00 80.69 371 ASP A N 1
ATOM 2921 C CA . ASP A 1 371 ? -16.866 -10.159 27.751 1.00 80.69 371 ASP A CA 1
ATOM 2922 C C . ASP A 1 371 ? -16.627 -8.838 28.465 1.00 80.69 371 ASP A C 1
ATOM 2924 O O . ASP A 1 371 ? -15.483 -8.526 28.793 1.00 80.69 371 ASP A O 1
ATOM 2928 N N . PHE A 1 372 ? -17.704 -8.116 28.788 1.00 81.25 372 PHE A N 1
ATOM 2929 C CA . PHE A 1 372 ? -17.604 -6.868 29.524 1.00 81.25 372 PHE A CA 1
ATOM 2930 C C . PHE A 1 372 ? -16.930 -7.072 30.881 1.00 81.25 372 PHE A C 1
ATOM 2932 O O . PHE A 1 372 ? -15.978 -6.365 31.181 1.00 81.25 372 PHE A O 1
ATOM 2939 N N . LEU A 1 373 ? -17.328 -8.083 31.661 1.00 81.31 373 LEU A N 1
ATOM 2940 C CA . LEU A 1 373 ? -16.686 -8.390 32.947 1.00 81.31 373 LEU A CA 1
ATOM 2941 C C . LEU A 1 373 ? -15.214 -8.808 32.800 1.00 81.31 373 LEU A C 1
ATOM 2943 O O . LEU A 1 373 ? -14.414 -8.544 33.693 1.00 81.31 373 LEU A O 1
ATOM 2947 N N . HIS A 1 374 ? -14.830 -9.391 31.661 1.00 83.81 374 HIS A N 1
ATOM 2948 C CA . HIS A 1 374 ? -13.429 -9.684 31.333 1.00 83.81 374 HIS A CA 1
ATOM 2949 C C . HIS A 1 374 ? -12.665 -8.470 30.774 1.00 83.81 374 HIS A C 1
ATOM 2951 O O . HIS A 1 374 ? -11.535 -8.615 30.306 1.00 83.81 374 HIS A O 1
ATOM 2957 N N . GLY A 1 375 ? -13.261 -7.273 30.792 1.00 82.19 375 GLY A N 1
ATOM 2958 C CA . GLY A 1 375 ? -12.637 -6.056 30.282 1.00 82.19 375 GLY A CA 1
ATOM 2959 C C . GLY A 1 375 ? -12.569 -5.995 28.756 1.00 82.19 375 GLY A C 1
ATOM 2960 O O . GLY A 1 375 ? -11.695 -5.316 28.222 1.00 82.19 375 GLY A O 1
ATOM 2961 N N . ARG A 1 376 ? -13.441 -6.717 28.044 1.00 86.19 376 ARG A N 1
ATOM 2962 C CA . ARG A 1 376 ? -13.467 -6.807 26.578 1.00 86.19 376 ARG A CA 1
ATOM 2963 C C . ARG A 1 376 ? -14.763 -6.229 26.021 1.00 86.19 376 ARG A C 1
ATOM 2965 O O . ARG A 1 376 ? -15.845 -6.451 26.559 1.00 86.19 376 ARG A O 1
ATOM 2972 N N . VAL A 1 377 ? -14.652 -5.504 24.916 1.00 86.38 377 VAL A N 1
ATOM 2973 C CA . VAL A 1 377 ? -15.778 -4.851 24.246 1.00 86.38 377 VAL A CA 1
ATOM 2974 C C . VAL A 1 377 ? -15.819 -5.311 22.792 1.00 86.38 377 VAL A C 1
ATOM 2976 O O . VAL A 1 377 ? -14.813 -5.238 22.088 1.00 86.38 377 VAL A O 1
ATOM 2979 N N . ARG A 1 378 ? -16.974 -5.815 22.344 1.00 88.06 378 ARG A N 1
ATOM 2980 C CA . ARG A 1 378 ? -17.189 -6.242 20.955 1.00 88.06 378 ARG A CA 1
ATOM 2981 C C . ARG A 1 378 ? -17.719 -5.065 20.144 1.00 88.06 378 ARG A C 1
ATOM 2983 O O . ARG A 1 378 ? -18.784 -4.562 20.463 1.00 88.06 378 ARG A O 1
ATOM 2990 N N . CYS A 1 379 ? -17.006 -4.670 19.099 1.00 88.44 379 CYS A N 1
ATOM 2991 C CA . CYS A 1 379 ? -17.432 -3.622 18.174 1.00 88.44 379 CYS A CA 1
ATOM 2992 C C . CYS A 1 379 ? -17.887 -4.251 16.849 1.00 88.44 379 CYS A C 1
ATOM 2994 O O . CYS A 1 379 ? -17.269 -5.204 16.357 1.00 88.44 379 CYS A O 1
ATOM 2996 N N . ARG A 1 380 ? -18.959 -3.714 16.266 1.00 89.06 380 ARG A N 1
ATOM 2997 C CA . ARG A 1 380 ? -19.577 -4.154 15.006 1.00 89.06 380 ARG A CA 1
ATOM 2998 C C . ARG A 1 380 ? -19.405 -3.169 13.863 1.00 89.06 380 ARG A C 1
ATOM 3000 O O . ARG A 1 380 ? -19.645 -3.561 12.722 1.00 89.06 380 ARG A O 1
ATOM 3007 N N . SER A 1 381 ? -19.010 -1.930 14.140 1.00 89.94 381 SER A N 1
ATOM 3008 C CA . SER A 1 381 ? -18.716 -0.921 13.121 1.00 89.94 381 SER A CA 1
ATOM 3009 C C . SER A 1 381 ? -17.379 -0.219 13.354 1.00 89.94 381 SER A C 1
ATOM 3011 O O . SER A 1 381 ? -16.790 -0.287 14.438 1.00 89.94 381 SER A O 1
ATOM 3013 N N . VAL A 1 382 ? -16.893 0.480 12.323 1.00 90.25 382 VAL A N 1
ATOM 3014 C CA . VAL A 1 382 ? -15.697 1.330 12.429 1.00 90.25 382 VAL A CA 1
ATOM 3015 C C . VAL A 1 382 ? -15.955 2.501 13.379 1.00 90.25 382 VAL A C 1
ATOM 3017 O O . VAL A 1 382 ? -15.092 2.807 14.203 1.00 90.25 382 VAL A O 1
ATOM 3020 N N . SER A 1 383 ? -17.140 3.116 13.317 1.00 87.94 383 SER A N 1
ATOM 3021 C CA . SER A 1 383 ? -17.518 4.212 14.220 1.00 87.94 383 SER A CA 1
ATOM 3022 C C . SER A 1 383 ? -17.543 3.801 15.696 1.00 87.94 383 SER A C 1
ATOM 3024 O O . SER A 1 383 ? -17.035 4.548 16.536 1.00 87.94 383 SER A O 1
ATOM 3026 N N . GLU A 1 384 ? -18.050 2.607 16.020 1.00 88.19 384 GLU A N 1
ATOM 3027 C CA . GLU A 1 384 ? -17.999 2.050 17.378 1.00 88.19 384 GLU A CA 1
ATOM 3028 C C . GLU A 1 384 ? -16.552 1.834 17.821 1.00 88.19 384 GLU A C 1
ATOM 3030 O O . GLU A 1 384 ? -16.164 2.224 18.923 1.00 88.19 384 GLU A O 1
ATOM 3035 N N . LEU A 1 385 ? -15.714 1.282 16.938 1.00 88.00 385 LEU A N 1
ATOM 3036 C CA . LEU A 1 385 ? -14.308 1.054 17.251 1.00 88.00 385 LEU A CA 1
ATOM 3037 C C . LEU A 1 385 ? -13.578 2.368 17.542 1.00 88.00 385 LEU A C 1
ATOM 3039 O O . LEU A 1 385 ? -12.788 2.434 18.486 1.00 88.00 385 LEU A O 1
ATOM 3043 N N . ARG A 1 386 ? -13.869 3.434 16.788 1.00 87.75 386 ARG A N 1
ATOM 3044 C CA . ARG A 1 386 ? -13.364 4.783 17.073 1.00 87.75 386 ARG A CA 1
ATOM 3045 C C . ARG A 1 386 ? -13.882 5.317 18.402 1.00 87.75 386 ARG A C 1
ATOM 3047 O O . ARG A 1 386 ? -13.095 5.893 19.150 1.00 87.75 386 ARG A O 1
ATOM 3054 N N . ALA A 1 387 ? -15.170 5.157 18.698 1.00 84.81 387 ALA A N 1
ATOM 3055 C CA . ALA A 1 387 ? -15.756 5.639 19.946 1.00 84.81 387 ALA A CA 1
ATOM 3056 C C . ALA A 1 387 ? -15.117 4.963 21.171 1.00 84.81 387 ALA A C 1
ATOM 3058 O O . ALA A 1 387 ? -14.822 5.629 22.161 1.00 84.81 387 ALA A O 1
ATOM 3059 N N . VAL A 1 388 ? -14.840 3.660 21.074 1.00 83.25 388 VAL A N 1
ATOM 3060 C CA . VAL A 1 388 ? -14.265 2.849 22.155 1.00 83.25 388 VAL A CA 1
ATOM 3061 C C . VAL A 1 388 ? -12.753 3.061 22.303 1.00 83.25 388 VAL A C 1
ATOM 3063 O O . VAL A 1 388 ? -12.253 3.196 23.418 1.00 83.25 388 VAL A O 1
ATOM 3066 N N . THR A 1 389 ? -12.003 3.094 21.198 1.00 83.56 389 THR A N 1
ATOM 3067 C CA . THR A 1 389 ? -10.526 3.155 21.233 1.00 83.56 389 THR A CA 1
ATOM 3068 C C . THR A 1 389 ? -9.965 4.573 21.184 1.00 83.56 389 THR A C 1
ATOM 3070 O O . THR A 1 389 ? -8.799 4.787 21.509 1.00 83.56 389 THR A O 1
ATOM 3073 N N . GLY A 1 390 ? -10.757 5.548 20.731 1.00 82.62 390 GLY A N 1
ATOM 3074 C CA . GLY A 1 390 ? -10.291 6.903 20.432 1.00 82.62 390 GLY A CA 1
ATOM 3075 C C . GLY A 1 390 ? -9.363 6.990 19.214 1.00 82.62 390 GLY A C 1
ATOM 3076 O O . GLY A 1 390 ? -8.805 8.057 18.946 1.00 82.62 390 GLY A O 1
ATOM 3077 N N . ILE A 1 391 ? -9.171 5.893 18.473 1.00 85.38 391 ILE A N 1
ATOM 3078 C CA . ILE A 1 391 ? -8.325 5.872 17.283 1.00 85.38 391 ILE A CA 1
ATOM 3079 C C . ILE A 1 391 ? -9.092 6.426 16.076 1.00 85.38 391 ILE A C 1
ATOM 3081 O O . ILE A 1 391 ? -10.289 6.214 15.914 1.00 85.38 391 ILE A O 1
ATOM 3085 N N . HIS A 1 392 ? -8.390 7.156 15.209 1.00 86.19 392 HIS A N 1
ATOM 3086 C CA . HIS A 1 392 ? -8.962 7.755 14.007 1.00 86.19 392 HIS A CA 1
ATOM 3087 C C . HIS A 1 392 ? -9.480 6.697 13.010 1.00 86.19 392 HIS A C 1
ATOM 3089 O O . HIS A 1 392 ? -8.741 5.775 12.665 1.00 86.19 392 HIS A O 1
ATOM 3095 N N . ASP A 1 393 ? -10.689 6.892 12.464 1.00 87.75 393 ASP A N 1
ATOM 3096 C CA . ASP A 1 393 ? -11.389 5.932 11.581 1.00 87.75 393 ASP A CA 1
ATOM 3097 C C . ASP A 1 393 ? -10.526 5.421 10.425 1.00 87.75 393 ASP A C 1
ATOM 3099 O O . ASP A 1 393 ? -10.439 4.230 10.156 1.00 87.75 393 ASP A O 1
ATOM 3103 N N . GLN A 1 394 ? -9.835 6.334 9.745 1.00 87.12 394 GLN A N 1
ATOM 3104 C CA . GLN A 1 394 ? -8.993 5.987 8.598 1.00 87.12 394 GLN A CA 1
ATOM 3105 C C . GLN A 1 394 ? -7.821 5.071 8.986 1.00 87.12 394 GLN A C 1
ATOM 3107 O O . GLN A 1 394 ? -7.400 4.239 8.191 1.00 87.12 394 GLN A O 1
ATOM 3112 N N . LEU A 1 395 ? -7.308 5.190 10.215 1.00 86.69 395 LEU A N 1
ATOM 3113 C CA . LEU A 1 395 ? -6.241 4.319 10.702 1.00 86.69 395 LEU A CA 1
ATOM 3114 C C . LEU A 1 395 ? -6.780 2.925 11.038 1.00 86.69 395 LEU A C 1
ATOM 3116 O O . LEU A 1 395 ? -6.127 1.932 10.732 1.00 86.69 395 LEU A O 1
ATOM 3120 N N . VAL A 1 396 ? -7.986 2.866 11.615 1.00 89.56 396 VAL A N 1
ATOM 3121 C CA . VAL A 1 396 ? -8.722 1.615 11.829 1.00 89.56 396 VAL A CA 1
ATOM 3122 C C . VAL A 1 396 ? -8.916 0.892 10.498 1.00 89.56 396 VAL A C 1
ATOM 3124 O O . VAL A 1 396 ? -8.525 -0.263 10.369 1.00 89.56 396 VAL A O 1
ATOM 3127 N N . ILE A 1 397 ? -9.451 1.580 9.487 1.00 90.06 397 ILE A N 1
ATOM 3128 C CA . ILE A 1 397 ? -9.698 0.998 8.161 1.00 90.06 397 ILE A CA 1
ATOM 3129 C C . ILE A 1 397 ? -8.390 0.524 7.515 1.00 90.06 397 ILE A C 1
ATOM 3131 O O . ILE A 1 397 ? -8.347 -0.582 6.983 1.00 90.06 397 ILE A O 1
ATOM 3135 N N . ALA A 1 398 ? -7.309 1.310 7.598 1.00 88.44 398 ALA A N 1
ATOM 3136 C CA . ALA A 1 398 ? -6.003 0.904 7.076 1.00 88.44 398 ALA A CA 1
ATOM 3137 C C . ALA A 1 398 ? -5.483 -0.384 7.735 1.00 88.44 398 ALA A C 1
ATOM 3139 O O . ALA A 1 398 ? -4.932 -1.241 7.046 1.00 88.44 398 ALA A O 1
ATOM 3140 N N . LYS A 1 399 ? -5.676 -0.540 9.052 1.00 87.50 399 LYS A N 1
ATOM 3141 C CA . LYS A 1 399 ? -5.321 -1.767 9.774 1.00 87.50 399 LYS A CA 1
ATOM 3142 C C . LYS A 1 399 ? -6.194 -2.948 9.352 1.00 87.50 399 LYS A C 1
ATOM 3144 O O . LYS A 1 399 ? -5.652 -4.009 9.066 1.00 87.50 399 LYS A O 1
ATOM 3149 N N . LEU A 1 400 ? -7.510 -2.758 9.250 1.00 89.69 400 LEU A N 1
ATOM 3150 C CA . LEU A 1 400 ? -8.430 -3.809 8.801 1.00 89.69 400 LEU A CA 1
ATOM 3151 C C . LEU A 1 400 ? -8.093 -4.300 7.385 1.00 89.69 400 LEU A C 1
ATOM 3153 O O . LEU A 1 400 ? -8.110 -5.501 7.144 1.00 89.69 400 LEU A O 1
ATOM 3157 N N . LEU A 1 401 ? -7.742 -3.392 6.469 1.00 89.06 401 LEU A N 1
ATOM 3158 C CA . LEU A 1 401 ? -7.306 -3.742 5.111 1.00 89.06 401 LEU A CA 1
ATOM 3159 C C . LEU A 1 401 ? -5.952 -4.461 5.091 1.00 89.06 401 LEU A C 1
ATOM 3161 O O . LEU A 1 401 ? -5.734 -5.339 4.259 1.00 89.06 401 LEU A O 1
ATOM 3165 N N . HIS A 1 402 ? -5.039 -4.090 5.991 1.00 86.56 402 HIS A N 1
ATOM 3166 C CA . HIS A 1 402 ? -3.729 -4.733 6.112 1.00 86.56 402 HIS A CA 1
ATOM 3167 C C . HIS A 1 402 ? -3.838 -6.168 6.649 1.00 86.56 402 HIS A C 1
ATOM 3169 O O . HIS A 1 402 ? -3.168 -7.059 6.135 1.00 86.56 402 HIS A O 1
ATOM 3175 N N . ASP A 1 403 ? -4.704 -6.396 7.640 1.00 86.19 403 ASP A N 1
ATOM 3176 C CA . ASP A 1 403 ? -4.904 -7.711 8.266 1.00 86.19 403 ASP A CA 1
ATOM 3177 C C . ASP A 1 403 ? -5.900 -8.605 7.509 1.00 86.19 403 ASP A C 1
ATOM 3179 O O . ASP A 1 403 ? -6.084 -9.758 7.881 1.00 86.19 403 ASP A O 1
ATOM 3183 N N . GLU A 1 404 ? -6.554 -8.106 6.457 1.00 86.81 404 GLU A N 1
ATOM 3184 C CA . GLU A 1 404 ? -7.664 -8.791 5.782 1.00 86.81 404 GLU A CA 1
ATOM 3185 C C . GLU A 1 404 ? -7.338 -10.229 5.352 1.00 86.81 404 GLU A C 1
ATOM 3187 O O . GLU A 1 404 ? -8.163 -11.120 5.526 1.00 86.81 404 GLU A O 1
ATOM 3192 N N . ARG A 1 405 ? -6.141 -10.471 4.807 1.00 81.94 405 ARG A N 1
ATOM 3193 C CA . ARG A 1 405 ? -5.746 -11.813 4.343 1.00 81.94 405 ARG A CA 1
ATOM 3194 C C . ARG A 1 405 ? -5.494 -12.799 5.480 1.00 81.94 405 ARG A C 1
ATOM 3196 O O . ARG A 1 405 ? -5.672 -13.997 5.284 1.00 81.94 405 ARG A O 1
ATOM 3203 N N . ASP A 1 406 ? -5.088 -12.285 6.635 1.00 82.50 406 ASP A N 1
ATOM 3204 C CA . ASP A 1 406 ? -4.771 -13.074 7.825 1.00 82.50 406 ASP A CA 1
ATOM 3205 C C . ASP A 1 406 ? -5.995 -13.184 8.765 1.00 82.50 406 ASP A C 1
ATOM 3207 O O . ASP A 1 406 ? -5.975 -13.930 9.744 1.00 82.50 406 ASP A O 1
ATOM 3211 N N . SER A 1 407 ? -7.072 -12.443 8.479 1.00 84.94 407 SER A N 1
ATOM 3212 C CA . SER A 1 407 ? -8.254 -12.304 9.327 1.00 84.94 407 SER A CA 1
ATOM 3213 C C . SER A 1 407 ? -9.457 -13.082 8.794 1.00 84.94 407 SER A C 1
ATOM 3215 O O . SER A 1 407 ? -9.690 -13.197 7.596 1.00 84.94 407 SER A O 1
ATOM 3217 N N . ILE A 1 408 ? -10.282 -13.578 9.719 1.00 89.06 408 ILE A N 1
ATOM 3218 C CA . ILE A 1 408 ? -11.556 -14.264 9.428 1.00 89.06 408 ILE A CA 1
ATOM 3219 C C . ILE A 1 408 ? -12.716 -13.245 9.328 1.00 89.06 408 ILE A C 1
ATOM 3221 O O . ILE A 1 408 ? -13.864 -13.605 9.070 1.00 89.06 408 ILE A O 1
ATOM 3225 N N . LEU A 1 409 ? -12.439 -11.956 9.554 1.00 89.75 409 LEU A N 1
ATOM 3226 C CA . LEU A 1 409 ? -13.439 -10.892 9.537 1.00 89.75 409 LEU A CA 1
ATOM 3227 C C . LEU A 1 409 ? -14.071 -10.766 8.143 1.00 89.75 409 LEU A C 1
ATOM 3229 O O . LEU A 1 409 ? -13.378 -10.620 7.136 1.00 89.75 409 LEU A O 1
ATOM 3233 N N . LYS A 1 410 ? -15.402 -10.775 8.088 1.00 91.44 410 LYS A N 1
ATOM 3234 C CA . LYS A 1 410 ? -16.191 -10.472 6.892 1.00 91.44 410 LYS A CA 1
ATOM 3235 C C . LYS A 1 410 ? -16.764 -9.072 7.032 1.00 91.44 410 LYS A C 1
ATOM 3237 O O . LYS A 1 410 ? -17.235 -8.697 8.102 1.00 91.44 410 LYS A O 1
ATOM 3242 N N . THR A 1 411 ? -16.765 -8.303 5.951 1.00 90.81 411 THR A N 1
ATOM 3243 C CA . THR A 1 411 ? -17.188 -6.897 5.965 1.00 90.81 411 THR A CA 1
ATOM 3244 C C . THR A 1 411 ? -18.549 -6.682 5.303 1.00 90.81 411 THR A C 1
ATOM 3246 O O . THR A 1 411 ? -18.916 -7.355 4.336 1.00 90.81 411 THR A O 1
ATOM 3249 N N . ARG A 1 412 ? -19.301 -5.704 5.810 1.00 90.75 412 ARG A N 1
ATOM 3250 C CA . ARG A 1 412 ? -20.590 -5.231 5.287 1.00 90.75 412 ARG A CA 1
ATOM 3251 C C . ARG A 1 412 ? -20.631 -3.704 5.261 1.00 90.75 412 ARG A C 1
ATOM 3253 O O . ARG A 1 412 ? -19.733 -3.046 5.779 1.00 90.75 412 ARG A O 1
ATOM 3260 N N . GLY A 1 413 ? -21.710 -3.147 4.727 1.00 86.69 413 GLY A N 1
ATOM 3261 C CA . GLY A 1 413 ? -21.963 -1.707 4.740 1.00 86.69 413 GLY A CA 1
ATOM 3262 C C . GLY A 1 413 ? -21.668 -1.027 3.402 1.00 86.69 413 GLY A C 1
ATOM 3263 O O . GLY A 1 413 ? -21.218 -1.683 2.463 1.00 86.69 413 GLY A O 1
ATOM 3264 N N . PRO A 1 414 ? -21.960 0.279 3.299 1.00 84.06 414 PRO A N 1
ATOM 3265 C CA . PRO A 1 414 ? -21.909 1.012 2.035 1.00 84.06 414 PRO A CA 1
ATOM 3266 C C . PRO A 1 414 ? -20.492 1.158 1.470 1.00 84.06 414 PRO A C 1
ATOM 3268 O O . PRO A 1 414 ? -20.348 1.212 0.257 1.00 84.06 414 PRO A O 1
ATOM 3271 N N . PHE A 1 415 ? -19.468 1.167 2.330 1.00 86.19 415 PHE A N 1
ATOM 3272 C CA . PHE A 1 415 ? -18.078 1.453 1.962 1.00 86.19 415 PHE A CA 1
ATOM 3273 C C . PHE A 1 415 ? -17.186 0.200 1.930 1.00 86.19 415 PHE A C 1
ATOM 3275 O O . PHE A 1 415 ? -15.966 0.281 2.034 1.00 86.19 415 PHE A O 1
ATOM 3282 N N . ASN A 1 416 ? -17.757 -1.002 1.810 1.00 87.44 416 ASN A N 1
ATOM 3283 C CA . ASN A 1 416 ? -16.978 -2.246 1.844 1.00 87.44 416 ASN A CA 1
ATOM 3284 C C . ASN A 1 416 ? -16.386 -2.654 0.479 1.00 87.44 416 ASN A C 1
ATOM 3286 O O . ASN A 1 416 ? -15.853 -3.755 0.345 1.00 87.44 416 ASN A O 1
ATOM 3290 N N . ALA A 1 417 ? -16.478 -1.804 -0.552 1.00 84.56 417 ALA A N 1
ATOM 3291 C CA . ALA A 1 417 ? -16.135 -2.166 -1.928 1.00 84.56 417 ALA A CA 1
ATOM 3292 C C . ALA A 1 417 ? -14.696 -2.692 -2.092 1.00 84.56 417 ALA A C 1
ATOM 3294 O O . ALA A 1 417 ? -14.473 -3.588 -2.907 1.00 84.56 417 ALA A O 1
ATOM 3295 N N . VAL A 1 418 ? -13.774 -2.159 -1.287 1.00 87.19 418 VAL A N 1
ATOM 3296 C CA . VAL A 1 418 ? -12.326 -2.424 -1.288 1.00 87.19 418 VAL A CA 1
ATOM 3297 C C . VAL A 1 418 ? -11.959 -3.786 -0.689 1.00 87.19 418 VAL A C 1
ATOM 3299 O O . VAL A 1 418 ? -10.956 -4.382 -1.081 1.00 87.19 418 VAL A O 1
ATOM 3302 N N . PHE A 1 419 ? -12.764 -4.274 0.254 1.00 87.56 419 PHE A N 1
ATOM 3303 C CA . PHE A 1 419 ? -12.512 -5.525 0.959 1.00 87.56 419 PHE A CA 1
ATOM 3304 C C . PHE A 1 419 ? -12.815 -6.722 0.048 1.00 87.56 419 PHE A C 1
ATOM 3306 O O . PHE A 1 419 ? -13.764 -6.711 -0.732 1.00 87.56 419 PHE A O 1
ATOM 3313 N N . LEU A 1 420 ? -11.995 -7.759 0.129 1.00 84.81 420 LEU A N 1
ATOM 3314 C CA . LEU A 1 420 ? -12.158 -9.052 -0.520 1.00 84.81 420 LEU A CA 1
ATOM 3315 C C . LEU A 1 420 ? -13.226 -9.903 0.183 1.00 84.81 420 LEU A C 1
ATOM 3317 O O . LEU A 1 420 ? -14.047 -10.524 -0.493 1.00 84.81 420 LEU A O 1
ATOM 3321 N N . SER A 1 421 ? -13.247 -9.931 1.522 1.00 84.62 421 SER A N 1
ATOM 3322 C CA . SER A 1 421 ? -14.187 -10.753 2.300 1.00 84.62 421 SER A CA 1
ATOM 3323 C C . SER A 1 421 ? -15.475 -9.981 2.620 1.00 84.62 421 SER A C 1
ATOM 3325 O O . SER A 1 421 ? -15.537 -9.152 3.533 1.00 84.62 421 SER A O 1
ATOM 3327 N N . LYS A 1 422 ? -16.552 -10.257 1.875 1.00 87.94 422 LYS A N 1
ATOM 3328 C CA . LYS A 1 422 ? -17.857 -9.589 2.046 1.00 87.94 422 LYS A CA 1
ATOM 3329 C C . LYS A 1 422 ? -18.931 -10.559 2.531 1.00 87.94 422 LYS A C 1
ATOM 3331 O O . LYS A 1 422 ? -18.971 -11.708 2.103 1.00 87.94 422 LYS A O 1
ATOM 3336 N N . SER A 1 423 ? -19.808 -10.090 3.416 1.00 88.19 423 SER A N 1
ATOM 3337 C CA . SER A 1 423 ? -20.958 -10.850 3.927 1.00 88.19 423 SER A CA 1
ATOM 3338 C C . SER A 1 423 ? -22.095 -9.915 4.317 1.00 88.19 423 SER A C 1
ATOM 3340 O O . SER A 1 423 ? -21.843 -8.808 4.784 1.00 88.19 423 SER A O 1
ATOM 3342 N N . GLU A 1 424 ? -23.343 -10.367 4.193 1.00 84.31 424 GLU A N 1
ATOM 3343 C CA . GLU A 1 424 ? -24.512 -9.601 4.649 1.00 84.31 424 GLU A CA 1
ATOM 3344 C C . GLU A 1 424 ? -24.511 -9.398 6.174 1.00 84.31 424 GLU A C 1
ATOM 3346 O O . GLU A 1 424 ? -24.896 -8.338 6.663 1.00 84.31 424 GLU A O 1
ATOM 3351 N N . ALA A 1 425 ? -23.995 -10.376 6.925 1.00 84.56 425 ALA A N 1
ATOM 3352 C CA . ALA A 1 425 ? -23.968 -10.371 8.389 1.00 84.56 425 ALA A CA 1
ATOM 3353 C C . ALA A 1 425 ? -22.622 -9.917 8.998 1.00 84.56 425 ALA A C 1
ATOM 3355 O O . ALA A 1 425 ? -22.372 -10.186 10.167 1.00 84.56 425 ALA A O 1
ATOM 3356 N N . GLY A 1 426 ? -21.747 -9.261 8.226 1.00 87.81 426 GLY A N 1
ATOM 3357 C CA . GLY A 1 426 ? -20.378 -8.920 8.643 1.00 87.81 426 GLY A CA 1
ATOM 3358 C C . GLY A 1 426 ? -20.212 -7.677 9.536 1.00 87.81 426 GLY A C 1
ATOM 3359 O O . GLY A 1 426 ? -21.170 -7.041 9.980 1.00 87.81 426 GLY A O 1
ATOM 3360 N N . PHE A 1 427 ? -18.955 -7.294 9.754 1.00 90.50 427 PHE A N 1
ATOM 3361 C CA . PHE A 1 427 ? -18.535 -6.045 10.390 1.00 90.50 427 PHE A CA 1
ATOM 3362 C C . PHE A 1 427 ? -18.776 -4.841 9.467 1.00 90.50 427 PHE A C 1
ATOM 3364 O O . PHE A 1 427 ? -18.406 -4.863 8.294 1.00 90.50 427 PHE A O 1
ATOM 3371 N N . SER A 1 428 ? -19.415 -3.791 9.974 1.00 91.56 428 SER A N 1
ATOM 3372 C CA . SER A 1 428 ? -19.897 -2.657 9.184 1.00 91.56 428 SER A CA 1
ATOM 3373 C C . SER A 1 428 ? -18.819 -1.601 8.937 1.00 91.56 428 SER A C 1
ATOM 3375 O O . SER A 1 428 ? -18.329 -0.969 9.871 1.00 91.56 428 SER A O 1
ATOM 3377 N N . ILE A 1 429 ? -18.516 -1.343 7.666 1.00 91.50 429 ILE A N 1
ATOM 3378 C CA . ILE A 1 429 ? -17.704 -0.208 7.221 1.00 91.50 429 ILE A CA 1
ATOM 3379 C C . ILE A 1 429 ? -18.652 0.947 6.883 1.00 91.50 429 ILE A C 1
ATOM 3381 O O . ILE A 1 429 ? -19.234 1.014 5.799 1.00 91.50 429 ILE A O 1
ATOM 3385 N N . ASP A 1 430 ? -18.846 1.831 7.856 1.00 88.44 430 ASP A N 1
ATOM 3386 C CA . ASP A 1 430 ? -19.816 2.931 7.846 1.00 88.44 430 ASP A CA 1
ATOM 3387 C C . ASP A 1 430 ? -19.189 4.316 7.610 1.00 88.44 430 ASP A C 1
ATOM 3389 O O . ASP A 1 430 ? -19.894 5.320 7.538 1.00 88.44 430 ASP A O 1
ATOM 3393 N N . VAL A 1 431 ? -17.869 4.368 7.425 1.00 86.69 431 VAL A N 1
ATOM 3394 C CA . VAL A 1 431 ? -17.104 5.595 7.166 1.00 86.69 431 VAL A CA 1
ATOM 3395 C C . VAL A 1 431 ? -16.514 5.558 5.746 1.00 86.69 431 VAL A C 1
ATOM 3397 O O . VAL A 1 431 ? -15.962 4.524 5.364 1.00 86.69 431 VAL A O 1
ATOM 3400 N N . PRO A 1 432 ? -16.579 6.658 4.963 1.00 85.88 432 PRO A N 1
ATOM 3401 C CA . PRO A 1 432 ? -16.007 6.708 3.617 1.00 85.88 432 PRO A CA 1
ATOM 3402 C C . PRO A 1 432 ? -14.481 6.565 3.634 1.00 85.88 432 PRO A C 1
ATOM 3404 O O . PRO A 1 432 ? -13.803 7.046 4.552 1.00 85.88 432 PRO A O 1
ATOM 3407 N N . LEU A 1 433 ? -13.923 5.942 2.594 1.00 87.81 433 LEU A N 1
ATOM 3408 C CA . LEU A 1 433 ? -12.477 5.737 2.482 1.00 87.81 433 LEU A CA 1
ATOM 3409 C C . LEU A 1 433 ? -11.796 6.930 1.830 1.00 87.81 433 LEU A C 1
ATOM 3411 O O . LEU A 1 433 ? -12.280 7.460 0.841 1.00 87.81 433 LEU A O 1
ATOM 3415 N N . GLN A 1 434 ? -10.635 7.324 2.340 1.00 87.44 434 GLN A N 1
ATOM 3416 C CA . GLN A 1 434 ? -9.821 8.373 1.723 1.00 87.44 434 GLN A CA 1
ATOM 3417 C C . GLN A 1 434 ? -8.710 7.766 0.859 1.00 87.44 434 GLN A C 1
ATOM 3419 O O . GLN A 1 434 ? -8.163 6.717 1.205 1.00 87.44 434 GLN A O 1
ATOM 3424 N N . ASN A 1 435 ? -8.314 8.438 -0.230 1.00 86.25 435 ASN A N 1
ATOM 3425 C CA . ASN A 1 435 ? -7.224 7.965 -1.100 1.00 86.25 435 ASN A CA 1
ATOM 3426 C C . ASN A 1 435 ? -5.926 7.702 -0.317 1.00 86.25 435 ASN A C 1
ATOM 3428 O O . ASN A 1 435 ? -5.257 6.696 -0.525 1.00 86.25 435 ASN A O 1
ATOM 3432 N N . LYS A 1 436 ? -5.600 8.554 0.663 1.00 85.06 436 LYS A N 1
ATOM 3433 C CA . LYS A 1 436 ? -4.447 8.331 1.552 1.00 85.06 436 LYS A CA 1
ATOM 3434 C C . LYS A 1 436 ? -4.533 7.039 2.370 1.00 85.06 436 LYS A C 1
ATOM 3436 O O . LYS A 1 436 ? -3.502 6.434 2.640 1.00 85.06 436 LYS A O 1
ATOM 3441 N N . THR A 1 437 ? -5.733 6.612 2.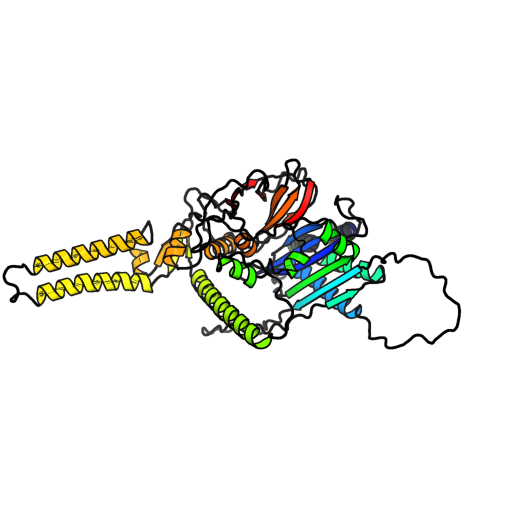755 1.00 87.25 437 THR A N 1
ATOM 3442 C CA . THR A 1 437 ? -5.970 5.362 3.493 1.00 87.25 437 THR A CA 1
ATOM 3443 C C . THR A 1 437 ? -5.770 4.161 2.588 1.00 87.25 437 THR A C 1
ATOM 3445 O O . THR A 1 437 ? -5.136 3.191 2.992 1.00 87.25 437 THR A O 1
ATOM 3448 N N . LEU A 1 438 ? -6.238 4.264 1.342 1.00 88.94 438 LEU A N 1
ATOM 3449 C CA . LEU A 1 438 ? -5.995 3.263 0.309 1.00 88.94 438 LEU A CA 1
ATOM 3450 C C . LEU A 1 438 ? -4.490 3.129 0.049 1.00 88.94 438 LEU A C 1
ATOM 3452 O O . LEU A 1 438 ? -3.947 2.035 0.204 1.00 88.94 438 LEU A O 1
ATOM 3456 N N . LEU A 1 439 ? -3.789 4.244 -0.177 1.00 88.31 439 LEU A N 1
ATOM 3457 C CA . LEU A 1 439 ? -2.330 4.263 -0.325 1.00 88.31 439 LEU A CA 1
ATOM 3458 C C . LEU A 1 439 ? -1.615 3.678 0.901 1.00 88.31 439 LEU A C 1
ATOM 3460 O O . LEU A 1 439 ? -0.702 2.869 0.748 1.00 88.31 439 LEU A O 1
ATOM 3464 N N . LEU A 1 440 ? -2.054 4.032 2.115 1.00 85.56 440 LEU A N 1
ATOM 3465 C CA . LEU A 1 440 ? -1.496 3.500 3.360 1.00 85.56 440 LEU A CA 1
ATOM 3466 C C . LEU A 1 440 ? -1.724 1.992 3.499 1.00 85.56 440 LEU A C 1
ATOM 3468 O O . LEU A 1 440 ? -0.896 1.329 4.106 1.00 85.56 440 LEU A O 1
ATOM 3472 N N . SER A 1 441 ? -2.806 1.445 2.945 1.00 85.56 441 SER A N 1
ATOM 3473 C CA . SER A 1 441 ? -3.081 0.002 2.936 1.00 85.56 441 SER A CA 1
ATOM 3474 C C . SER A 1 441 ? -2.372 -0.767 1.810 1.00 85.56 441 SER A C 1
ATOM 3476 O O . SER A 1 441 ? -2.451 -1.990 1.774 1.00 85.56 441 SER A O 1
ATOM 3478 N N . GLY A 1 442 ? -1.660 -0.083 0.906 1.00 87.06 442 GLY A N 1
ATOM 3479 C CA . GLY A 1 442 ? -1.008 -0.705 -0.253 1.00 87.06 442 GLY A CA 1
ATOM 3480 C C . GLY A 1 442 ? -1.886 -0.760 -1.507 1.00 87.06 442 GLY A C 1
ATOM 3481 O O . GLY A 1 442 ? -1.675 -1.604 -2.368 1.00 87.06 442 GLY A O 1
ATOM 3482 N N . LEU A 1 443 ? -2.879 0.119 -1.629 1.00 89.81 443 LEU A N 1
ATOM 3483 C CA . LEU A 1 443 ? -3.734 0.250 -2.808 1.00 89.81 443 LEU A CA 1
ATOM 3484 C C . LEU A 1 443 ? -3.413 1.568 -3.515 1.00 89.81 443 LEU A C 1
ATOM 3486 O O . LEU A 1 443 ? -3.664 2.648 -2.978 1.00 89.81 443 LEU A O 1
ATOM 3490 N N . VAL A 1 444 ? -2.839 1.489 -4.716 1.00 90.81 444 VAL A N 1
ATOM 3491 C CA . VAL A 1 444 ? -2.385 2.670 -5.464 1.00 90.81 444 VAL A CA 1
ATOM 3492 C C . VAL A 1 444 ? -3.367 2.984 -6.584 1.00 90.81 444 VAL A C 1
ATOM 3494 O O . VAL A 1 444 ? -3.556 2.182 -7.494 1.00 90.81 444 VAL A O 1
ATOM 3497 N N . MET A 1 445 ? -3.985 4.164 -6.537 1.00 91.75 445 MET A N 1
ATOM 3498 C CA . MET A 1 445 ? -4.909 4.608 -7.581 1.00 91.75 445 MET A CA 1
ATOM 3499 C C . MET A 1 445 ? -4.150 5.126 -8.802 1.00 91.75 445 MET A C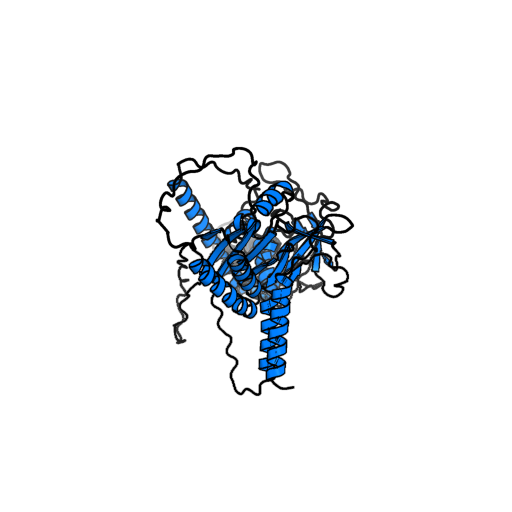 1
ATOM 3501 O O . MET A 1 445 ? -3.359 6.066 -8.704 1.00 91.75 445 MET A O 1
ATOM 3505 N N . ILE A 1 446 ? -4.419 4.525 -9.959 1.00 92.06 446 ILE A N 1
ATOM 3506 C CA . ILE A 1 446 ? -3.850 4.894 -11.255 1.00 92.06 446 ILE A CA 1
ATOM 3507 C C . ILE A 1 446 ? -4.948 5.507 -12.116 1.00 92.06 446 ILE A C 1
ATOM 3509 O O . ILE A 1 446 ? -6.020 4.923 -12.281 1.00 92.06 446 ILE A O 1
ATOM 3513 N N . LYS A 1 447 ? -4.675 6.681 -12.685 1.00 92.12 447 LYS A N 1
ATOM 3514 C CA . LYS A 1 447 ? -5.571 7.339 -13.633 1.00 92.12 447 LYS A CA 1
ATOM 3515 C C . LYS A 1 447 ? -5.380 6.753 -15.027 1.00 92.12 447 LYS A C 1
ATOM 3517 O O . LYS A 1 447 ? -4.256 6.645 -15.524 1.00 92.12 447 LYS A O 1
ATOM 3522 N N . VAL A 1 448 ? -6.493 6.379 -15.648 1.00 90.56 448 VAL A N 1
ATOM 3523 C CA . VAL A 1 448 ? -6.541 5.794 -16.990 1.00 90.56 448 VAL A CA 1
ATOM 3524 C C . VAL A 1 448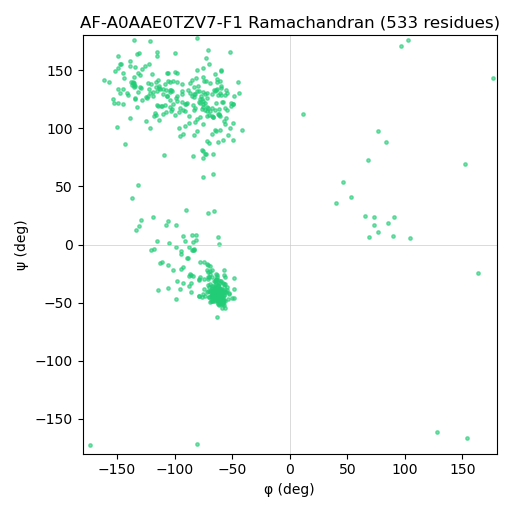 ? -7.538 6.541 -17.872 1.00 90.56 448 VAL A C 1
ATOM 3526 O O . VAL A 1 448 ? -8.535 7.090 -17.400 1.00 90.56 448 VAL A O 1
ATOM 3529 N N . GLU A 1 449 ? -7.275 6.547 -19.172 1.00 88.88 449 GLU A N 1
ATOM 3530 C CA . GLU A 1 449 ? -8.130 7.133 -20.200 1.00 88.88 449 GLU A CA 1
ATOM 3531 C C . GLU A 1 449 ? -9.008 6.039 -20.822 1.00 88.88 449 GLU A C 1
ATOM 3533 O O . GLU A 1 449 ? -8.524 5.116 -21.491 1.00 88.88 449 GLU A O 1
ATOM 3538 N N . THR A 1 450 ? -10.314 6.138 -20.599 1.00 87.38 450 THR A N 1
ATOM 3539 C CA . THR A 1 450 ? -11.330 5.265 -21.199 1.00 87.38 450 THR A CA 1
ATOM 3540 C C . THR A 1 450 ? -11.983 5.959 -22.399 1.00 87.38 450 THR A C 1
ATOM 3542 O O . THR A 1 450 ? -11.909 7.184 -22.515 1.00 87.38 450 THR A O 1
ATOM 3545 N N . PRO A 1 451 ? -12.701 5.228 -23.272 1.00 83.69 451 PRO A N 1
ATOM 3546 C CA . PRO A 1 451 ? -13.477 5.845 -24.352 1.00 83.69 451 PRO A CA 1
ATOM 3547 C C . PRO A 1 451 ? -14.525 6.868 -23.878 1.00 83.69 451 PRO A C 1
ATOM 3549 O O . PRO A 1 451 ? -14.963 7.701 -24.666 1.00 83.69 451 PRO A O 1
ATOM 3552 N N . LEU A 1 452 ? -14.952 6.796 -22.611 1.00 82.62 452 LEU A N 1
ATOM 3553 C CA . LEU A 1 452 ? -15.985 7.657 -22.023 1.00 82.62 452 LEU A CA 1
ATOM 3554 C C . LEU A 1 452 ? -15.421 8.829 -21.197 1.00 82.62 452 LEU A C 1
ATOM 3556 O O . LEU A 1 452 ? -16.214 9.616 -20.676 1.00 82.62 452 LEU A O 1
ATOM 3560 N N . GLY A 1 453 ? -14.095 8.932 -21.063 1.00 85.81 453 GLY A N 1
ATOM 3561 C CA . GLY A 1 453 ? -13.399 9.916 -20.224 1.00 85.81 453 GLY A CA 1
ATOM 3562 C C . GLY A 1 453 ? -12.384 9.266 -19.278 1.00 85.81 453 GLY A C 1
ATOM 3563 O O . GLY A 1 453 ? -11.981 8.116 -19.472 1.00 85.81 453 GLY A O 1
ATOM 3564 N N . HIS A 1 454 ? -11.973 9.976 -18.229 1.00 89.00 454 HIS A N 1
ATOM 3565 C CA . HIS A 1 454 ? -11.000 9.449 -17.265 1.00 89.00 454 HIS A CA 1
ATOM 3566 C C . HIS A 1 454 ? -11.642 8.587 -16.169 1.00 89.00 454 HIS A C 1
ATOM 3568 O O . HIS A 1 454 ? -12.709 8.907 -15.631 1.00 89.00 454 HIS A O 1
ATOM 3574 N N . ALA A 1 455 ? -10.942 7.519 -15.800 1.00 89.94 455 ALA A N 1
ATOM 3575 C CA . ALA A 1 455 ? -11.314 6.582 -14.747 1.00 89.94 455 ALA A CA 1
ATOM 3576 C C . ALA A 1 455 ? -10.120 6.302 -13.821 1.00 89.94 455 ALA A C 1
ATOM 3578 O O . ALA A 1 455 ? -8.973 6.589 -14.174 1.00 89.94 455 ALA A O 1
ATOM 3579 N N . LEU A 1 456 ? -10.383 5.736 -12.640 1.00 90.81 456 LEU A N 1
ATOM 3580 C CA . LEU A 1 456 ? -9.333 5.225 -11.752 1.00 90.81 456 LEU A CA 1
ATOM 3581 C C . LEU A 1 456 ? -9.358 3.703 -11.733 1.00 90.81 456 LEU A C 1
ATOM 3583 O O . LEU A 1 456 ? -10.420 3.087 -11.627 1.00 90.81 456 LEU A O 1
ATOM 3587 N N . VAL A 1 457 ? -8.173 3.112 -11.778 1.00 91.06 457 VAL A N 1
ATOM 3588 C CA . VAL A 1 457 ? -7.945 1.679 -11.615 1.00 91.06 457 VAL A CA 1
ATOM 3589 C C . VAL A 1 457 ? -6.983 1.491 -10.456 1.00 91.06 457 VAL A C 1
ATOM 3591 O O . VAL A 1 457 ? -5.966 2.175 -10.360 1.00 91.06 457 VAL A O 1
ATOM 3594 N N . CYS A 1 458 ? -7.300 0.563 -9.564 1.00 91.31 458 CYS A N 1
ATOM 3595 C CA . CYS A 1 458 ? -6.436 0.257 -8.440 1.00 91.31 458 CYS A CA 1
ATOM 3596 C C . CYS A 1 458 ? -5.332 -0.727 -8.844 1.00 91.31 458 CYS A C 1
ATOM 3598 O O . CYS A 1 458 ? -5.609 -1.829 -9.323 1.00 91.31 458 CYS A O 1
ATOM 3600 N N . LEU A 1 459 ? -4.085 -0.357 -8.570 1.00 90.94 459 LEU A N 1
ATOM 3601 C CA . LEU A 1 459 ? -2.950 -1.266 -8.522 1.00 90.94 459 LEU A CA 1
ATOM 3602 C C . LEU A 1 459 ? -2.858 -1.843 -7.105 1.00 90.94 459 LEU A C 1
ATOM 3604 O O . LEU A 1 459 ? -2.559 -1.124 -6.151 1.00 90.94 459 LEU A O 1
ATOM 3608 N N . ASP A 1 460 ? -3.155 -3.135 -6.968 1.00 89.44 460 ASP A N 1
ATOM 3609 C CA . ASP A 1 460 ? -3.043 -3.835 -5.686 1.00 89.44 460 ASP A CA 1
ATOM 3610 C C . ASP A 1 460 ? -1.573 -4.121 -5.344 1.00 89.44 460 ASP A C 1
ATOM 3612 O O . ASP A 1 460 ? -0.841 -4.737 -6.121 1.00 89.44 460 ASP A O 1
ATOM 3616 N N . VAL A 1 461 ? -1.142 -3.642 -4.184 1.00 87.75 461 VAL A N 1
ATOM 3617 C CA . VAL A 1 461 ? 0.187 -3.842 -3.597 1.00 87.75 461 VAL A CA 1
ATOM 3618 C C . VAL A 1 461 ? 0.055 -4.284 -2.134 1.00 87.75 461 VAL A C 1
ATOM 3620 O O . VAL A 1 461 ? 1.024 -4.227 -1.382 1.00 87.75 461 VAL A O 1
ATOM 3623 N N . ARG A 1 462 ? -1.132 -4.737 -1.706 1.00 88.62 462 ARG A N 1
ATOM 3624 C CA . ARG A 1 462 ? -1.351 -5.285 -0.359 1.00 88.62 462 ARG A CA 1
ATOM 3625 C C . ARG A 1 462 ? -0.457 -6.491 -0.121 1.00 88.62 462 ARG A C 1
ATOM 3627 O O . ARG A 1 462 ? -0.185 -7.233 -1.064 1.00 88.62 462 ARG A O 1
ATOM 3634 N N . ARG A 1 463 ? -0.076 -6.718 1.137 1.00 85.31 463 ARG A N 1
ATOM 3635 C CA . ARG A 1 463 ? 0.832 -7.786 1.582 1.00 85.31 463 ARG A CA 1
ATOM 3636 C C . ARG A 1 463 ? 0.533 -9.140 0.925 1.00 85.31 463 ARG A C 1
ATOM 3638 O O . ARG A 1 463 ? -0.604 -9.610 0.931 1.00 85.31 463 ARG A O 1
ATOM 3645 N N . GLY A 1 464 ? 1.572 -9.775 0.383 1.00 83.19 464 GLY A N 1
ATOM 3646 C CA . GLY A 1 464 ? 1.488 -11.085 -0.271 1.00 83.19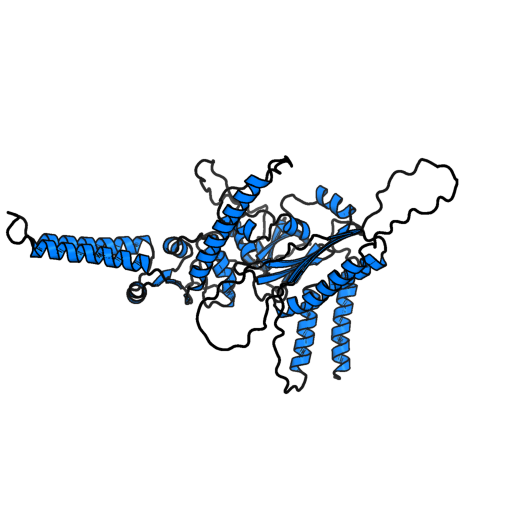 464 GLY A CA 1
ATOM 3647 C C . GLY A 1 464 ? 0.888 -11.048 -1.678 1.00 83.19 464 GLY A C 1
ATOM 3648 O O . GLY A 1 464 ? 0.500 -12.080 -2.220 1.00 83.19 464 GLY A O 1
ATOM 3649 N N . THR A 1 465 ? 0.708 -9.872 -2.278 1.00 86.81 465 THR A N 1
ATOM 3650 C CA . THR A 1 465 ? 0.320 -9.782 -3.689 1.00 86.81 465 THR A CA 1
ATOM 3651 C C . THR A 1 465 ? 1.481 -10.234 -4.559 1.00 86.81 465 THR A C 1
ATOM 3653 O O . THR A 1 465 ? 2.512 -9.567 -4.600 1.00 86.81 465 THR A O 1
ATOM 3656 N N . GLU A 1 466 ? 1.286 -11.349 -5.266 1.00 86.56 466 GLU A N 1
ATOM 3657 C CA . GLU A 1 466 ? 2.292 -11.911 -6.163 1.00 86.56 466 GLU A CA 1
ATOM 3658 C C . GLU A 1 466 ? 2.610 -10.969 -7.318 1.00 86.56 466 GLU A C 1
ATOM 3660 O O . GLU A 1 466 ? 3.743 -10.541 -7.449 1.00 86.56 466 GLU A O 1
ATOM 3665 N N . LEU A 1 467 ? 1.645 -10.643 -8.177 1.00 89.25 467 LEU A N 1
ATOM 3666 C CA . LEU A 1 467 ? 1.893 -9.784 -9.332 1.00 89.25 467 LEU A CA 1
ATOM 3667 C C . LEU A 1 467 ? 0.622 -9.043 -9.734 1.00 89.25 467 LEU A C 1
ATOM 3669 O O . LEU A 1 467 ? -0.389 -9.658 -10.093 1.00 89.25 467 LEU A O 1
ATOM 3673 N N . SER A 1 468 ? 0.708 -7.720 -9.730 1.00 89.94 468 SER A N 1
ATOM 3674 C CA . SER A 1 468 ? -0.340 -6.815 -10.191 1.00 89.94 468 SER A CA 1
ATOM 3675 C C . SER A 1 468 ? 0.204 -5.951 -11.327 1.00 89.94 468 SER A C 1
ATOM 3677 O O . SER A 1 468 ? 1.365 -5.549 -11.305 1.00 89.94 468 SER A O 1
ATOM 3679 N N . ILE A 1 469 ? -0.603 -5.751 -12.372 1.00 90.00 469 ILE A N 1
ATOM 3680 C CA . ILE A 1 469 ? -0.177 -5.127 -13.633 1.00 90.00 469 ILE A CA 1
ATOM 3681 C C . ILE A 1 469 ? -1.290 -4.219 -14.142 1.00 90.00 469 ILE A C 1
ATOM 3683 O O . ILE A 1 469 ? -2.427 -4.672 -14.285 1.00 90.00 469 ILE A O 1
ATOM 3687 N N . VAL A 1 470 ? -0.945 -2.981 -14.485 1.00 89.31 470 VAL A N 1
ATOM 3688 C CA . VAL A 1 470 ? -1.814 -2.015 -15.161 1.00 89.31 470 VAL A CA 1
ATOM 3689 C C . VAL A 1 470 ? -1.103 -1.543 -16.428 1.00 89.31 470 VAL A C 1
ATOM 3691 O O . VAL A 1 470 ? -0.138 -0.787 -16.356 1.00 89.31 470 VAL A O 1
ATOM 3694 N N . ALA A 1 471 ? -1.587 -2.024 -17.574 1.00 87.50 471 ALA A N 1
ATOM 3695 C CA . ALA A 1 471 ? -0.986 -1.844 -18.896 1.00 87.50 471 ALA A CA 1
ATOM 3696 C C . ALA A 1 471 ? -1.888 -1.025 -19.833 1.00 87.50 471 ALA A C 1
ATOM 3698 O O . ALA A 1 471 ? -3.076 -0.830 -19.551 1.00 87.50 471 ALA A O 1
ATOM 3699 N N . HIS A 1 472 ? -1.350 -0.547 -20.958 1.00 84.56 472 HIS A N 1
ATOM 3700 C CA . HIS A 1 472 ? -2.139 0.124 -21.994 1.00 84.56 472 HIS A CA 1
ATOM 3701 C C . HIS A 1 472 ? -3.046 -0.858 -22.732 1.00 84.56 472 HIS A C 1
ATOM 3703 O O . HIS A 1 472 ? -2.742 -2.042 -22.858 1.00 84.56 472 HIS A O 1
ATOM 3709 N N . ARG A 1 473 ? -4.139 -0.328 -23.300 1.00 76.62 473 ARG A N 1
ATOM 3710 C CA . ARG A 1 473 ? -5.088 -1.071 -24.146 1.00 76.62 473 ARG A CA 1
ATOM 3711 C C . ARG A 1 473 ? -5.473 -2.425 -23.548 1.00 76.62 473 ARG A C 1
ATOM 3713 O O . ARG A 1 473 ? -5.373 -3.453 -24.220 1.00 76.62 473 ARG A O 1
ATOM 3720 N N . GLU A 1 474 ? -5.941 -2.423 -22.303 1.00 66.25 474 GLU A N 1
ATOM 3721 C CA . GLU A 1 474 ? -6.512 -3.623 -21.695 1.00 66.25 474 GLU A CA 1
ATOM 3722 C C . GLU A 1 474 ? -7.892 -3.887 -22.324 1.00 66.25 474 GLU A C 1
ATOM 3724 O O . GLU A 1 474 ? -8.938 -3.546 -21.781 1.00 66.25 474 GLU A O 1
ATOM 3729 N N . VAL A 1 475 ? -7.871 -4.451 -23.534 1.00 51.22 475 VAL A N 1
ATOM 3730 C CA . VAL A 1 475 ? -9.034 -4.885 -24.312 1.00 51.22 475 VAL A CA 1
ATOM 3731 C C . VAL A 1 475 ? -9.033 -6.410 -24.273 1.00 51.22 475 VAL A C 1
ATOM 3733 O O . VAL A 1 475 ? -8.106 -7.049 -24.768 1.00 51.22 475 VAL A O 1
ATOM 3736 N N . GLY A 1 476 ? -10.038 -7.016 -23.641 1.00 43.78 476 GLY A N 1
ATOM 3737 C CA . GLY A 1 476 ? -10.182 -8.477 -23.627 1.00 43.78 476 GLY A CA 1
ATOM 3738 C C . GLY A 1 476 ? -9.485 -9.239 -22.490 1.00 43.78 476 GLY A C 1
ATOM 3739 O O . GLY A 1 476 ? -9.556 -10.469 -22.468 1.00 43.78 476 GLY A O 1
ATOM 3740 N N . SER A 1 477 ? -8.911 -8.569 -21.480 1.00 48.25 477 SER A N 1
ATOM 3741 C CA . SER A 1 477 ? -8.533 -9.217 -20.206 1.00 48.25 477 SER A CA 1
ATOM 3742 C C . SER A 1 477 ? -9.786 -9.486 -19.352 1.00 48.25 477 SER A C 1
ATOM 3744 O O . SER A 1 477 ? -9.948 -9.033 -18.224 1.00 48.25 477 SER A O 1
ATOM 3746 N N . MET A 1 478 ? -10.727 -10.248 -19.913 1.00 45.91 478 MET A N 1
ATOM 3747 C CA . MET A 1 478 ? -12.042 -10.591 -19.353 1.00 45.91 478 MET A CA 1
ATOM 3748 C C . MET A 1 478 ? -11.985 -11.380 -18.028 1.00 45.91 478 MET A C 1
ATOM 3750 O O . MET A 1 478 ? -13.039 -11.751 -17.507 1.00 45.91 478 MET A O 1
ATOM 3754 N N . ARG A 1 479 ? -10.797 -11.686 -17.488 1.00 50.78 479 ARG A N 1
ATOM 3755 C CA . ARG A 1 479 ? -10.607 -12.668 -16.407 1.00 50.78 479 ARG A CA 1
ATOM 3756 C C . ARG A 1 479 ? -10.310 -12.093 -15.022 1.00 50.78 479 ARG A C 1
ATOM 3758 O O . ARG A 1 479 ? -10.467 -12.840 -14.065 1.00 50.78 479 ARG A O 1
ATOM 3765 N N . LYS A 1 480 ? -9.896 -10.829 -14.877 1.00 65.06 480 LYS A N 1
ATOM 3766 C CA . LYS A 1 480 ? -9.546 -10.272 -13.557 1.00 65.06 480 LYS A CA 1
ATOM 3767 C C . LYS A 1 480 ? -10.478 -9.128 -13.180 1.00 65.06 480 LYS A C 1
ATOM 3769 O O . LYS A 1 480 ? -10.461 -8.080 -13.815 1.00 65.06 480 LYS A O 1
ATOM 3774 N N . GLU A 1 481 ? -11.288 -9.346 -12.150 1.00 75.25 481 GLU A N 1
ATOM 3775 C CA . GLU A 1 481 ? -12.007 -8.262 -11.485 1.00 75.25 481 GLU A CA 1
ATOM 3776 C C . GLU A 1 481 ? -10.996 -7.326 -10.824 1.00 75.25 481 GLU A C 1
ATOM 3778 O O . GLU A 1 481 ? -10.055 -7.777 -10.166 1.00 75.25 481 GLU A O 1
ATOM 3783 N N . ARG A 1 482 ? -11.161 -6.022 -11.044 1.00 81.94 482 ARG A N 1
ATOM 3784 C CA . ARG A 1 482 ? -10.328 -4.990 -10.431 1.00 81.94 482 ARG A CA 1
ATOM 3785 C C . ARG A 1 482 ? -11.204 -3.984 -9.718 1.00 81.94 482 ARG A C 1
ATOM 3787 O O . ARG A 1 482 ? -12.357 -3.761 -10.081 1.00 81.94 482 ARG A O 1
ATOM 3794 N N . LEU A 1 483 ? -10.619 -3.347 -8.717 1.00 84.00 483 LEU A N 1
ATOM 3795 C CA . LEU A 1 483 ? -11.233 -2.224 -8.040 1.00 84.00 483 LEU A CA 1
ATOM 3796 C C . LEU A 1 483 ? -11.103 -0.986 -8.936 1.00 84.00 483 LEU A C 1
ATOM 3798 O O . LEU A 1 483 ? -9.991 -0.564 -9.266 1.00 84.00 483 LEU A O 1
ATOM 3802 N N . ILE A 1 484 ? -12.240 -0.454 -9.370 1.00 88.19 484 ILE A N 1
ATOM 3803 C CA . ILE A 1 484 ? -12.334 0.606 -10.374 1.00 88.19 484 ILE A CA 1
ATOM 3804 C C . ILE A 1 484 ? -13.260 1.732 -9.910 1.00 88.19 484 ILE A C 1
ATOM 3806 O O . ILE A 1 484 ? -14.268 1.501 -9.240 1.00 88.19 484 ILE A O 1
ATOM 3810 N N . CYS A 1 485 ? -12.943 2.952 -10.334 1.00 86.88 485 CYS A N 1
ATOM 3811 C CA . CYS A 1 485 ? -13.862 4.084 -10.350 1.00 86.88 485 CYS A CA 1
ATOM 3812 C C . CYS A 1 485 ? -14.127 4.453 -11.819 1.00 86.88 485 CYS A C 1
ATOM 3814 O O . CYS A 1 485 ? -13.231 4.989 -12.475 1.00 86.88 485 CYS A O 1
ATOM 3816 N N . PRO A 1 486 ? -15.321 4.159 -12.365 1.00 79.81 486 PRO A N 1
ATOM 3817 C CA . PRO A 1 486 ? -15.579 4.223 -13.805 1.00 79.81 486 PRO A CA 1
ATOM 3818 C C . PRO A 1 486 ? -15.626 5.645 -14.378 1.00 79.81 486 PRO A C 1
ATOM 3820 O O . PRO A 1 486 ? -15.533 5.806 -15.590 1.00 79.81 486 PRO A O 1
ATOM 3823 N N . SER A 1 487 ? -15.796 6.679 -13.549 1.00 77.94 487 SER A N 1
ATOM 3824 C CA . SER A 1 487 ? -15.723 8.061 -14.022 1.00 77.94 487 SER A CA 1
ATOM 3825 C C . SER A 1 487 ? -15.314 9.010 -12.908 1.00 77.94 487 SER A C 1
ATOM 3827 O O . SER A 1 487 ? -15.975 9.083 -11.875 1.00 77.94 487 SER A O 1
ATOM 3829 N N . ILE A 1 488 ? -14.249 9.770 -13.156 1.00 75.88 488 ILE A N 1
ATOM 3830 C CA . ILE A 1 488 ? -13.796 10.856 -12.276 1.00 75.88 488 ILE A CA 1
ATOM 3831 C C . ILE A 1 488 ? -14.549 12.155 -12.614 1.00 75.88 488 ILE A C 1
ATOM 3833 O O . ILE A 1 488 ? -14.863 12.950 -11.737 1.00 75.88 488 ILE A O 1
ATOM 3837 N N . GLU A 1 489 ? -14.887 12.358 -13.889 1.00 66.31 489 GLU A N 1
ATOM 3838 C CA . GLU A 1 489 ? -15.437 13.626 -14.387 1.00 66.31 489 GLU A CA 1
ATOM 3839 C C . GLU A 1 489 ? -16.962 13.721 -14.270 1.00 66.31 489 GLU A C 1
ATOM 3841 O O . GLU A 1 489 ? -17.495 14.791 -13.988 1.00 66.31 489 GLU A O 1
ATOM 3846 N N . ARG A 1 490 ? -17.689 12.609 -14.465 1.00 50.84 490 ARG A N 1
ATOM 3847 C CA . ARG A 1 490 ? -19.167 12.603 -14.448 1.00 50.84 490 ARG A CA 1
ATOM 3848 C C . ARG A 1 490 ? -19.768 12.389 -13.060 1.00 50.84 490 ARG A C 1
ATOM 3850 O O . ARG A 1 490 ? -20.978 12.528 -12.900 1.00 50.84 490 ARG A O 1
ATOM 3857 N N . LEU A 1 491 ? -18.953 12.007 -12.076 1.00 49.28 491 LEU A N 1
ATOM 3858 C CA . LEU A 1 491 ? -19.412 11.518 -10.772 1.00 49.28 491 LEU A CA 1
ATOM 3859 C C . LEU A 1 491 ? -18.755 12.221 -9.586 1.00 49.28 491 LEU A C 1
ATOM 3861 O O . LEU A 1 491 ? -18.859 11.718 -8.473 1.00 49.28 491 LEU A O 1
ATOM 3865 N N . ALA A 1 492 ? -18.197 13.421 -9.772 1.00 47.38 492 ALA A N 1
ATOM 3866 C CA . ALA A 1 492 ? -18.077 14.380 -8.674 1.00 47.38 492 ALA A CA 1
ATOM 3867 C C . ALA A 1 492 ? -19.490 14.840 -8.247 1.00 47.38 492 ALA A C 1
ATOM 3869 O O . ALA A 1 492 ? -19.865 16.005 -8.374 1.00 47.38 492 ALA A O 1
ATOM 3870 N N . GLN A 1 493 ? -20.325 13.893 -7.810 1.00 43.19 493 GLN A N 1
ATOM 3871 C CA . GLN A 1 493 ? -21.597 14.181 -7.184 1.00 43.19 493 GLN A CA 1
ATOM 3872 C C . GLN A 1 493 ? -21.285 14.919 -5.877 1.00 43.19 493 GLN A C 1
ATOM 3874 O O . GLN A 1 493 ? -20.387 14.507 -5.137 1.00 43.19 493 GLN A O 1
ATOM 3879 N N . PRO A 1 494 ? -21.973 16.032 -5.586 1.00 40.12 494 PRO A N 1
ATOM 3880 C CA . PRO A 1 494 ? -21.762 16.777 -4.358 1.00 40.12 494 PRO A CA 1
ATOM 3881 C C . PRO A 1 494 ? -22.347 15.979 -3.190 1.00 40.12 494 PRO A C 1
ATOM 3883 O O . PRO A 1 494 ? -23.511 16.147 -2.839 1.00 40.12 494 PRO A O 1
ATOM 3886 N N . ALA A 1 495 ? -21.550 15.107 -2.587 1.00 45.34 495 ALA A N 1
ATOM 3887 C CA . ALA A 1 495 ? -21.930 14.374 -1.392 1.00 45.34 495 ALA A CA 1
ATOM 3888 C C . ALA A 1 495 ? -20.901 14.653 -0.295 1.00 45.34 495 ALA A C 1
ATOM 3890 O O . ALA A 1 495 ? -19.706 14.517 -0.517 1.00 45.34 495 ALA A O 1
ATOM 3891 N N . SER A 1 496 ? -21.399 15.060 0.880 1.00 44.44 496 SER A N 1
ATOM 3892 C CA . SER A 1 496 ? -20.652 15.442 2.091 1.00 44.44 496 SER A CA 1
ATOM 3893 C C . SER A 1 496 ? -20.142 16.896 2.133 1.00 44.44 496 SER A C 1
ATOM 3895 O O . SER A 1 496 ? -19.010 17.227 1.783 1.00 44.44 496 SER A O 1
ATOM 3897 N N . THR A 1 497 ? -20.985 17.804 2.637 1.00 42.09 497 THR A N 1
ATOM 3898 C CA . THR A 1 497 ? -20.530 19.072 3.228 1.00 42.09 497 THR A CA 1
ATOM 3899 C C . THR A 1 497 ? -19.936 18.787 4.606 1.00 42.09 497 THR A C 1
ATOM 3901 O O . THR A 1 497 ? -20.684 18.583 5.562 1.00 42.09 497 THR A O 1
ATOM 3904 N N . LYS A 1 498 ? -18.605 18.794 4.733 1.00 45.88 498 LYS A N 1
ATOM 3905 C CA . LYS A 1 498 ? -17.941 18.828 6.043 1.00 45.88 498 LYS A CA 1
ATOM 3906 C C . LYS A 1 498 ? -17.700 20.281 6.450 1.00 45.88 498 LYS A C 1
ATOM 3908 O O . LYS A 1 498 ? -17.031 21.036 5.749 1.00 45.88 498 LYS A O 1
ATOM 3913 N N . THR A 1 499 ? -18.253 20.678 7.591 1.00 39.22 499 THR A N 1
ATOM 3914 C CA . THR A 1 499 ? -17.937 21.937 8.273 1.00 39.22 499 THR A CA 1
ATOM 3915 C C . THR A 1 499 ? -16.666 21.731 9.091 1.00 39.22 499 THR A C 1
ATOM 3917 O O . THR A 1 499 ? -16.685 21.068 10.127 1.00 39.22 499 THR A O 1
ATOM 3920 N N . LEU A 1 500 ? -15.543 22.278 8.626 1.00 39.50 500 LEU A N 1
ATOM 3921 C CA . LEU A 1 500 ? -14.349 22.406 9.457 1.00 39.50 500 LEU A CA 1
ATOM 3922 C C . LEU A 1 500 ? -14.529 23.647 10.340 1.00 39.50 500 LEU A C 1
ATOM 3924 O O . LEU A 1 500 ? -14.903 24.710 9.844 1.00 39.50 500 LEU A O 1
ATOM 3928 N N . GLY A 1 501 ? -14.277 23.530 11.645 1.00 41.31 501 GLY A N 1
ATOM 3929 C CA . GLY A 1 501 ? -14.284 24.682 12.548 1.00 41.31 501 GLY A CA 1
ATOM 3930 C C . GLY A 1 501 ? -13.410 25.813 11.989 1.00 41.31 501 GLY A C 1
ATOM 3931 O O . GLY A 1 501 ? -12.214 25.624 11.785 1.00 41.31 501 GLY A O 1
ATOM 3932 N N . ASN A 1 502 ? -14.035 26.967 11.736 1.00 44.47 502 ASN A N 1
ATOM 3933 C CA . ASN A 1 502 ? -13.468 28.224 11.223 1.00 44.47 502 ASN A CA 1
ATOM 3934 C C . ASN A 1 502 ? -13.049 28.325 9.741 1.00 44.47 502 ASN A C 1
ATOM 3936 O O . ASN A 1 502 ? -12.408 29.305 9.365 1.00 44.47 502 ASN A O 1
ATOM 3940 N N . GLY A 1 503 ? -13.491 27.426 8.861 1.00 39.47 503 GLY A N 1
ATOM 3941 C CA . GLY A 1 503 ? -13.431 27.633 7.406 1.00 39.47 503 GLY A CA 1
ATOM 3942 C C . GLY A 1 503 ? -14.747 27.209 6.762 1.00 39.47 503 GLY A C 1
ATOM 3943 O O . GLY A 1 503 ? -15.334 26.222 7.191 1.00 39.47 503 GLY A O 1
ATOM 3944 N N . GLY A 1 504 ? -15.250 27.961 5.778 1.00 35.94 504 GLY A N 1
ATOM 3945 C CA . GLY A 1 504 ? -16.523 27.664 5.104 1.00 35.94 504 GLY A CA 1
ATOM 3946 C C . GLY A 1 504 ? -16.631 26.220 4.571 1.00 35.94 504 GLY A C 1
ATOM 3947 O O . GLY A 1 504 ? -15.627 25.513 4.486 1.00 35.94 504 GLY A O 1
ATOM 3948 N N . PRO A 1 505 ? -17.841 25.756 4.201 1.00 39.78 505 PRO A N 1
ATOM 3949 C CA . PRO A 1 505 ? -18.065 24.374 3.784 1.00 39.78 505 PRO A CA 1
ATOM 3950 C C . PRO A 1 505 ? -17.225 24.039 2.544 1.00 39.78 505 PRO A C 1
ATOM 3952 O O . PRO A 1 505 ? -17.504 24.528 1.450 1.00 39.78 505 PRO A O 1
ATOM 3955 N N . TYR A 1 506 ? -16.210 23.189 2.708 1.00 46.75 506 TYR A N 1
ATOM 3956 C CA . TYR A 1 506 ? -15.454 22.637 1.588 1.00 46.75 506 TYR A CA 1
ATOM 3957 C C . TYR A 1 506 ? -16.071 21.291 1.199 1.00 46.75 506 TYR A C 1
ATOM 3959 O O . TYR A 1 506 ? -16.350 20.451 2.056 1.00 46.75 506 TYR A O 1
ATOM 3967 N N . ARG A 1 507 ? -16.349 21.113 -0.095 1.00 51.97 507 ARG A N 1
ATOM 3968 C CA . ARG A 1 507 ? -16.968 19.902 -0.646 1.00 51.97 507 ARG A CA 1
ATOM 3969 C C . ARG A 1 507 ? -15.858 18.990 -1.153 1.00 51.97 507 ARG A C 1
ATOM 3971 O O . ARG A 1 507 ? -15.128 19.388 -2.057 1.00 51.97 507 ARG A O 1
ATOM 3978 N N . LEU A 1 508 ? -15.727 17.797 -0.579 1.00 58.78 508 LEU A N 1
ATOM 3979 C CA . LEU A 1 508 ? -14.827 16.776 -1.113 1.00 58.78 508 LEU A CA 1
ATOM 3980 C C . LEU A 1 508 ? -15.591 15.946 -2.156 1.00 58.78 508 LEU A C 1
ATOM 3982 O O . LEU A 1 508 ? -16.735 15.574 -1.899 1.00 58.78 508 LEU A O 1
ATOM 3986 N N . PRO A 1 509 ? -15.018 15.689 -3.343 1.00 61.12 509 PRO A N 1
ATOM 3987 C CA . PRO A 1 509 ? -15.650 14.822 -4.326 1.00 61.12 509 PRO A CA 1
ATOM 3988 C C . PRO A 1 509 ? -15.668 13.381 -3.802 1.00 61.12 509 PRO A C 1
ATOM 3990 O O . PRO A 1 509 ? -14.635 12.861 -3.372 1.00 61.12 509 PRO A O 1
ATOM 3993 N N . GLN A 1 510 ? -16.847 12.758 -3.840 1.00 70.25 510 GLN A N 1
ATOM 3994 C CA . GLN A 1 510 ? -17.035 11.360 -3.473 1.00 70.25 510 GLN A CA 1
ATOM 3995 C C . GLN A 1 510 ? -17.131 10.506 -4.740 1.00 70.25 510 GLN A C 1
ATOM 3997 O O . GLN A 1 510 ? -18.012 10.715 -5.571 1.00 70.25 510 GLN A O 1
ATOM 4002 N N . PHE A 1 511 ? -16.228 9.542 -4.889 1.00 80.38 511 PHE A N 1
ATOM 4003 C CA . PHE A 1 511 ? -16.116 8.703 -6.077 1.00 80.38 511 PHE A CA 1
ATOM 4004 C C . PHE A 1 511 ? -16.623 7.284 -5.801 1.00 80.38 511 PHE A C 1
ATOM 4006 O O . PHE A 1 511 ? -16.148 6.656 -4.856 1.00 80.38 511 PHE A O 1
ATOM 4013 N N . PRO A 1 512 ? -17.542 6.732 -6.611 1.00 81.94 512 PRO A N 1
ATOM 4014 C CA . PRO A 1 512 ? -18.014 5.372 -6.406 1.00 81.94 512 PRO A CA 1
ATOM 4015 C C . PRO A 1 512 ? -16.935 4.366 -6.794 1.00 81.94 512 PRO A C 1
ATOM 4017 O O . PRO A 1 512 ? -16.437 4.369 -7.924 1.00 81.94 512 PRO A O 1
ATOM 4020 N N . LEU A 1 513 ? -16.621 3.471 -5.870 1.00 84.88 513 LEU A N 1
ATOM 4021 C CA . LEU A 1 513 ? -15.642 2.419 -6.044 1.00 84.88 513 LEU A CA 1
ATOM 4022 C C . LEU A 1 513 ? -16.365 1.083 -6.196 1.00 84.88 513 LEU A C 1
ATOM 4024 O O . LEU A 1 513 ? -17.223 0.714 -5.397 1.00 84.88 513 LEU A O 1
ATOM 4028 N N . LYS A 1 514 ? -16.051 0.341 -7.255 1.00 84.75 514 LYS A N 1
ATOM 4029 C CA . LYS A 1 514 ? -16.701 -0.943 -7.537 1.00 84.75 514 LYS A CA 1
ATOM 4030 C C . LYS A 1 514 ? -15.663 -1.974 -7.937 1.00 84.75 514 LYS A C 1
ATOM 4032 O O . LYS A 1 514 ? -14.702 -1.647 -8.624 1.00 84.75 514 LYS A O 1
ATOM 4037 N N . SER A 1 515 ? -15.873 -3.223 -7.530 1.00 84.12 515 SER A N 1
ATOM 4038 C CA . SER A 1 515 ? -15.179 -4.345 -8.165 1.00 84.12 515 SER A CA 1
ATOM 4039 C C . SER A 1 515 ? -15.849 -4.596 -9.508 1.00 84.12 515 SER A C 1
ATOM 4041 O O . SER A 1 515 ? -17.072 -4.740 -9.570 1.00 84.12 515 SER A O 1
ATOM 4043 N N . GLY A 1 516 ? -15.082 -4.587 -10.589 1.00 82.75 516 GLY A N 1
ATOM 4044 C CA . GLY A 1 516 ? -15.640 -4.771 -11.916 1.00 82.75 516 GLY A CA 1
ATOM 4045 C C . GLY A 1 516 ? -14.591 -4.886 -13.004 1.00 82.75 516 GLY A C 1
ATOM 4046 O O . GLY A 1 516 ? -13.388 -4.979 -12.755 1.00 82.75 516 GLY A O 1
ATOM 4047 N N . LYS A 1 517 ? -15.084 -4.894 -14.239 1.00 83.50 517 LYS A N 1
ATOM 4048 C CA . LYS A 1 517 ? -14.272 -4.896 -15.453 1.00 83.50 517 LYS A CA 1
ATOM 4049 C C . LYS A 1 517 ? -14.386 -3.522 -16.095 1.00 83.50 517 LYS A C 1
ATOM 4051 O O . LYS A 1 517 ? -15.489 -2.994 -16.226 1.00 83.50 517 LYS A O 1
ATOM 4056 N N . LEU A 1 518 ? -13.250 -2.957 -16.476 1.00 83.69 518 LEU A N 1
ATOM 4057 C CA . LEU A 1 518 ? -13.163 -1.686 -17.179 1.00 83.69 518 LEU A CA 1
ATOM 4058 C C . LEU A 1 518 ? -12.162 -1.845 -18.313 1.00 83.69 518 LEU A C 1
ATOM 4060 O O . LEU A 1 518 ? -11.106 -2.434 -18.111 1.00 83.69 518 LEU A O 1
ATOM 4064 N N . GLU A 1 519 ? -12.495 -1.309 -19.478 1.00 85.88 519 GLU A N 1
ATOM 4065 C CA . GLU A 1 519 ? -11.570 -1.230 -20.602 1.00 85.88 519 GLU A CA 1
ATOM 4066 C C . GLU A 1 519 ? -11.050 0.202 -20.708 1.00 85.88 519 GLU A C 1
ATOM 4068 O O . GLU A 1 519 ? -11.819 1.168 -20.659 1.00 85.88 519 GLU A O 1
ATOM 4073 N N . TRP A 1 520 ? -9.737 0.346 -20.855 1.00 88.00 520 TRP A N 1
ATOM 4074 C CA . TRP A 1 520 ? -9.099 1.640 -21.070 1.00 88.00 520 TRP A CA 1
ATOM 4075 C C . TRP A 1 520 ? -8.078 1.558 -22.191 1.00 88.00 520 TRP A C 1
ATOM 4077 O O . TRP A 1 520 ? -7.490 0.517 -22.489 1.00 88.00 520 TRP A O 1
ATOM 4087 N N . ARG A 1 521 ? -7.875 2.704 -22.831 1.00 86.69 521 ARG A N 1
ATOM 4088 C CA . ARG A 1 521 ? -6.948 2.850 -23.944 1.00 86.69 521 ARG A CA 1
ATOM 4089 C C . ARG A 1 521 ? -5.538 3.125 -23.446 1.00 86.69 521 ARG A C 1
ATOM 4091 O O . ARG A 1 521 ? -4.590 2.592 -24.021 1.00 86.69 521 ARG A O 1
ATOM 4098 N N . LYS A 1 522 ? -5.413 3.963 -22.417 1.00 87.56 522 LYS A N 1
ATOM 4099 C CA . LYS A 1 522 ? -4.140 4.550 -22.006 1.00 87.56 522 LYS A CA 1
ATOM 4100 C C . LYS A 1 522 ? -4.041 4.685 -20.489 1.00 87.56 522 LYS A C 1
ATOM 4102 O O . LYS A 1 522 ? -5.023 5.018 -19.834 1.00 87.56 522 LYS A O 1
ATOM 4107 N N . VAL A 1 523 ? -2.848 4.458 -19.957 1.00 89.75 523 VAL A N 1
ATOM 4108 C CA . VAL A 1 523 ? -2.464 4.761 -18.575 1.00 89.75 523 VAL A CA 1
ATOM 4109 C C . VAL A 1 523 ? -1.815 6.148 -18.519 1.00 89.75 523 VAL A C 1
ATOM 4111 O O . VAL A 1 523 ? -0.960 6.456 -19.348 1.00 89.75 523 VAL A O 1
ATOM 4114 N N . GLU A 1 524 ? -2.231 7.004 -17.582 1.00 88.38 524 GLU A N 1
ATOM 4115 C CA . GLU A 1 524 ? -1.659 8.353 -17.422 1.00 88.38 524 GLU A CA 1
ATOM 4116 C C . GLU A 1 524 ? -0.612 8.422 -16.309 1.00 88.38 524 GLU A C 1
ATOM 4118 O O . GLU A 1 524 ? 0.458 8.999 -16.503 1.00 88.38 524 GLU A O 1
ATOM 4123 N N . GLY A 1 525 ? -0.926 7.848 -15.145 1.00 89.69 525 GLY A N 1
ATOM 4124 C CA . GLY A 1 525 ? -0.022 7.800 -14.000 1.00 89.69 525 GLY A CA 1
ATOM 4125 C C . GLY A 1 525 ? -0.735 7.693 -12.652 1.00 89.69 525 GLY A C 1
ATOM 4126 O O . GLY A 1 525 ? -1.932 7.409 -12.580 1.00 89.69 525 GLY A O 1
ATOM 4127 N N . VAL A 1 526 ? 0.002 7.923 -11.566 1.00 90.44 526 VAL A N 1
ATOM 4128 C CA . VAL A 1 526 ? -0.499 7.829 -10.186 1.00 90.44 526 VAL A CA 1
ATOM 4129 C C . VAL A 1 526 ? -1.373 9.036 -9.849 1.00 90.44 526 VAL A C 1
ATOM 4131 O O . VAL A 1 526 ? -0.973 10.182 -10.052 1.00 90.44 526 VAL A O 1
ATOM 4134 N N . TYR A 1 527 ? -2.555 8.788 -9.289 1.00 89.00 527 TYR A N 1
ATOM 4135 C CA . TYR A 1 527 ? -3.500 9.831 -8.902 1.00 89.00 527 TYR A CA 1
ATOM 4136 C C . TYR A 1 527 ? -3.091 10.517 -7.586 1.00 89.00 527 TYR A C 1
ATOM 4138 O O . TYR A 1 527 ? -2.967 9.872 -6.544 1.00 89.00 527 TYR A O 1
ATOM 4146 N N . ASN A 1 528 ? -2.897 11.838 -7.623 1.00 84.44 528 ASN A N 1
ATOM 4147 C CA . ASN A 1 528 ? -2.268 12.615 -6.544 1.00 84.44 528 ASN A CA 1
ATOM 4148 C C . ASN A 1 528 ? -3.257 13.256 -5.545 1.00 84.44 528 ASN A C 1
ATOM 4150 O O . ASN A 1 528 ? -2.846 13.856 -4.552 1.00 84.44 528 ASN A O 1
ATOM 4154 N N . VAL A 1 529 ? -4.570 13.168 -5.769 1.00 82.62 529 VAL A N 1
ATOM 4155 C CA . VAL A 1 529 ? -5.550 13.817 -4.879 1.00 82.62 529 VAL A CA 1
ATOM 4156 C C . VAL A 1 529 ? -5.770 12.954 -3.632 1.00 82.62 529 VAL A C 1
ATOM 4158 O O . VAL A 1 529 ? -6.518 11.978 -3.652 1.00 82.62 529 VAL A O 1
ATOM 4161 N N . LEU A 1 530 ? -5.083 13.292 -2.536 1.00 76.50 530 LEU A N 1
ATOM 4162 C CA . LEU A 1 530 ? -5.071 12.505 -1.291 1.00 76.50 530 LEU A CA 1
ATOM 4163 C C . LEU A 1 530 ? -6.386 12.541 -0.497 1.00 76.50 530 LEU A C 1
ATOM 4165 O O . LEU A 1 530 ? -6.707 11.567 0.189 1.00 76.50 530 LEU A O 1
ATOM 4169 N N . ASP A 1 531 ? -7.131 13.643 -0.592 1.00 73.38 531 ASP A N 1
ATOM 4170 C CA . ASP A 1 531 ? -8.378 13.867 0.152 1.00 73.38 531 ASP A CA 1
ATOM 4171 C C . ASP A 1 531 ? -9.634 13.435 -0.621 1.00 73.38 531 ASP A C 1
ATOM 4173 O O . ASP A 1 531 ? -10.750 13.678 -0.168 1.00 73.38 531 ASP A O 1
ATOM 4177 N N . ALA A 1 532 ? -9.466 12.784 -1.776 1.00 77.69 532 ALA A N 1
ATOM 4178 C CA . ALA A 1 532 ? -10.575 12.160 -2.487 1.00 77.69 532 ALA A CA 1
ATOM 4179 C C . ALA A 1 532 ? -11.230 11.093 -1.596 1.00 77.69 532 ALA A C 1
ATOM 4181 O O . ALA A 1 532 ? -10.534 10.232 -1.043 1.00 77.69 532 ALA A O 1
ATOM 4182 N N . GLU A 1 533 ? -12.555 11.167 -1.456 1.00 81.75 533 GLU A N 1
ATOM 4183 C CA . GLU A 1 533 ? -13.347 10.197 -0.701 1.00 81.75 533 GLU A CA 1
ATOM 4184 C C . GLU A 1 533 ? -13.950 9.172 -1.667 1.00 81.75 533 GLU A C 1
ATOM 4186 O O . GLU A 1 533 ? -14.395 9.514 -2.760 1.00 81.75 533 GLU A O 1
ATOM 4191 N N . PHE A 1 534 ? -13.960 7.904 -1.273 1.00 81.56 534 PHE A N 1
ATOM 4192 C CA . PHE A 1 534 ? -14.473 6.794 -2.060 1.00 81.56 534 PHE A CA 1
ATOM 4193 C C . PHE A 1 534 ? -15.683 6.173 -1.365 1.00 81.56 534 PHE A C 1
ATOM 4195 O O . PHE A 1 534 ? -15.652 5.937 -0.150 1.00 81.56 534 PHE A O 1
ATOM 4202 N N . ALA A 1 535 ? -16.740 5.969 -2.156 1.00 74.62 535 ALA A N 1
ATOM 4203 C CA . ALA A 1 535 ? -17.985 5.317 -1.772 1.00 74.62 535 ALA A CA 1
ATOM 4204 C C . ALA A 1 535 ? -17.975 3.842 -2.168 1.00 74.62 535 ALA A C 1
ATOM 4206 O O . ALA A 1 535 ? -17.859 3.588 -3.390 1.00 74.62 535 ALA A O 1
#

Organism: NCBI:txid330526

Mean predicted aligned error: 13.43 Å

Secondary structure (DSSP, 8-state):
--HHHHHHHHHHHHHHHHHHHHS--TT-SSS-TT--EEEEEEEEETTTTEEEEEEE-TTS-EEEE--HHHHHHHHHHHHHHHHHHHHHSPP----PPP---------------PPPEEEEEEEEE----------------------------EEEEE-SHHHHHHHHHHHHHTSHHHHHHHHHHHHHHHHHS----------PPPEEEEEEEEEHHHHHHHHHHS-TTEE-HHHHHHHTTT-HHHHHHHHH--S----------S-HHHHHHHHHHHHHHHHHHHHHHHHHHHT-EE-SS-EEEE-HHHHHHHHHHHHHHHHHHHHHHHH-TTT-TT--HHHHHHHHHHHHHHHHHHHHHHH-S---HHHHHTTEEEE-BHHHHHHHH---HHHHHHHHHHHTTT----EESTT-TT-S-B-TTSEE--SPEEHHHHHHHTEEEEEEEETTEEEEEEEE--TT---EEE-S---S-TT--EEEES-SSS--B---EEEETTEEEEEPPEE--EEE----SEEEEEE--TT-EE-

Sequence (535 aa):
MDDQQRARVGIMETLDYILGSLLPGNRHPGFGVTEYEVSSVVMETGFQDFQTLLFQDRDFEYTSTSDADQLNFAHAGFRMLDVLASHLKPHDRHTPPPAAAGHPRAEDEADNPETETILEWNYSESYATYEAPIEHDVTTAVAPQRMQKPARKCSQKLVKMSEIMTVMVTLALATPIVSARYKRFLDMFHLTMDSNDVVRPFAGRPFKAFVRLYTNDFELARKQRLPPDVLQLAAAVNSGLFSRSSLLEASVSGAASGRKRADEGSDGDLDNKERRQRRHKRDKKLADAHELMSSWIYTENTVVVPCGLYVWLVILGAAILVGGGLAIGLTIQDRLTGVDPFNITMYAWALAALWLLILKALLVEEWSWSDFLHGRVRCRSVSELRAVTGIHDQLVIAKLLHDERDSILKTRGPFNAVFLSKSEAGFSIDVPLQNKTLLLSGLVMIKVETPLGHALVCLDVRRGTELSIVAHREVGSMRKERLICPSIERLAQPASTKTLGNGGPYRLPQFPLKSGKLEWRKVEGVYNVLDAEFA

Nearest PDB structures (foldseek):
  1lrz-assembly1_A  TM=5.321E-01  e=1.952E+00  Staphylococcus aureus

Radius of gyration: 29.93 Å; Cα contacts (8 Å, |Δi|>4): 832; chains: 1; bounding box: 87×68×101 Å